Protein AF-A0AAD7XG75-F1 (afdb_monomer)

Structure (mmCIF, N/CA/C/O backbone):
data_AF-A0AAD7XG75-F1
#
_entry.id   AF-A0AAD7XG75-F1
#
loop_
_atom_site.group_PDB
_atom_site.id
_atom_site.type_symbol
_atom_site.label_atom_id
_atom_site.label_alt_id
_atom_site.label_comp_id
_atom_site.label_asym_id
_atom_site.label_entity_id
_atom_site.label_seq_id
_atom_site.pdbx_PDB_ins_code
_atom_site.Cartn_x
_atom_site.Cartn_y
_atom_site.Cartn_z
_atom_site.occupancy
_atom_site.B_iso_or_equiv
_atom_site.auth_seq_id
_atom_site.auth_comp_id
_atom_site.auth_asym_id
_atom_site.auth_atom_id
_atom_site.pdbx_PDB_model_num
ATOM 1 N N . MET A 1 1 ? -6.218 -15.656 15.284 1.00 29.58 1 MET A N 1
ATOM 2 C CA . MET A 1 1 ? -5.996 -15.964 13.854 1.00 29.58 1 MET A CA 1
ATOM 3 C C . MET A 1 1 ? -7.212 -15.465 13.084 1.00 29.58 1 MET A C 1
ATOM 5 O O . MET A 1 1 ? -8.197 -16.186 13.005 1.00 29.58 1 MET A O 1
ATOM 9 N N . ALA A 1 2 ? -7.214 -14.207 12.639 1.00 41.16 2 ALA A N 1
ATOM 10 C CA . ALA A 1 2 ? -8.345 -13.655 11.898 1.00 41.16 2 ALA A CA 1
ATOM 11 C C . ALA A 1 2 ? -8.318 -14.177 10.454 1.00 41.16 2 ALA A C 1
ATOM 13 O O . ALA A 1 2 ? -7.295 -14.104 9.776 1.00 41.16 2 ALA A O 1
ATOM 14 N N . SER A 1 3 ? -9.439 -14.738 10.004 1.00 52.91 3 SER A N 1
ATOM 15 C CA . SER A 1 3 ? -9.698 -14.997 8.588 1.00 52.91 3 SER A CA 1
ATOM 16 C C . SER A 1 3 ? -9.568 -13.678 7.832 1.00 52.91 3 SER A C 1
ATOM 18 O O . SER A 1 3 ? -10.288 -12.736 8.158 1.00 52.91 3 SER A O 1
ATOM 20 N N . ALA A 1 4 ? -8.697 -13.605 6.825 1.00 67.62 4 ALA A N 1
ATOM 21 C CA . ALA A 1 4 ? -8.694 -12.478 5.898 1.00 67.62 4 ALA A CA 1
ATOM 22 C C . ALA A 1 4 ? -10.114 -12.279 5.342 1.00 67.62 4 ALA A C 1
ATOM 24 O O . ALA A 1 4 ? -10.808 -13.261 5.048 1.00 67.62 4 ALA A O 1
ATOM 25 N N . ALA A 1 5 ? -10.565 -11.025 5.258 1.00 72.44 5 ALA A N 1
ATOM 26 C CA . ALA A 1 5 ? -11.873 -10.724 4.692 1.00 72.44 5 ALA A CA 1
ATOM 27 C C . ALA A 1 5 ? -11.923 -11.247 3.240 1.00 72.44 5 ALA A C 1
ATOM 29 O O . ALA A 1 5 ? -10.964 -11.026 2.491 1.00 72.44 5 ALA A O 1
ATOM 30 N N . PRO A 1 6 ? -12.999 -11.943 2.832 1.00 79.56 6 PRO A N 1
ATOM 31 C CA . PRO A 1 6 ? -13.180 -12.379 1.450 1.00 79.56 6 PRO A CA 1
ATOM 32 C C . PRO A 1 6 ? -13.064 -11.217 0.456 1.00 79.56 6 PRO A C 1
ATOM 34 O O . PRO A 1 6 ? -13.309 -10.058 0.800 1.00 79.56 6 PRO A O 1
ATOM 37 N N . SER A 1 7 ? -12.717 -11.520 -0.797 1.00 78.38 7 SER A N 1
ATOM 38 C CA . SER A 1 7 ? -12.520 -10.524 -1.861 1.00 78.38 7 SER A CA 1
ATOM 39 C C . SER A 1 7 ? -13.727 -9.610 -2.089 1.00 78.38 7 SER A C 1
ATOM 41 O O . SER A 1 7 ? -13.558 -8.464 -2.501 1.00 78.38 7 SER A O 1
ATOM 43 N N . GLU A 1 8 ? -14.925 -10.107 -1.800 1.00 79.31 8 GLU A N 1
ATOM 44 C CA . GLU A 1 8 ? -16.213 -9.423 -1.908 1.00 79.31 8 GLU A CA 1
ATOM 45 C C . GLU A 1 8 ? -16.397 -8.361 -0.814 1.00 79.31 8 GLU A C 1
ATOM 47 O O . GLU A 1 8 ? -17.145 -7.406 -0.988 1.00 79.31 8 GLU A O 1
ATOM 52 N N . LEU A 1 9 ? -15.684 -8.491 0.309 1.00 82.44 9 LEU A N 1
ATOM 53 C CA . LEU A 1 9 ? -15.774 -7.600 1.465 1.00 82.44 9 LEU A CA 1
ATOM 54 C C . LEU A 1 9 ? -14.562 -6.667 1.591 1.00 82.44 9 LEU A C 1
ATOM 56 O O . LEU A 1 9 ? -14.298 -6.137 2.666 1.00 82.44 9 LEU A O 1
ATOM 60 N N . LYS A 1 10 ? -13.834 -6.391 0.500 1.00 83.25 10 LYS A N 1
ATOM 61 C CA . LYS A 1 10 ? -12.676 -5.470 0.518 1.00 83.25 10 LYS A CA 1
ATOM 62 C C . LYS A 1 10 ? -12.982 -4.108 1.161 1.00 83.2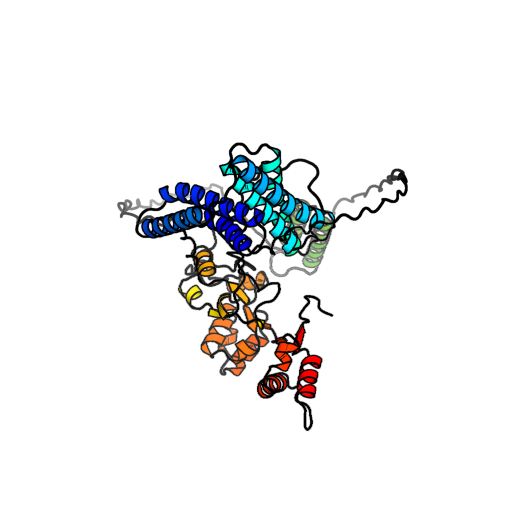5 10 LYS A C 1
ATOM 64 O O . LYS A 1 10 ? -12.108 -3.534 1.805 1.00 83.25 10 LYS A O 1
ATOM 69 N N . ALA A 1 11 ? -14.212 -3.610 1.022 1.00 84.44 11 ALA A N 1
ATOM 70 C CA . ALA A 1 11 ? -14.643 -2.338 1.600 1.00 84.44 11 ALA A CA 1
ATOM 71 C C . ALA A 1 11 ? -14.739 -2.346 3.140 1.00 84.44 11 ALA A C 1
ATOM 73 O O . ALA A 1 11 ? -14.667 -1.281 3.748 1.00 84.44 11 ALA A O 1
ATOM 74 N N . VAL A 1 12 ? -14.870 -3.515 3.785 1.00 88.50 12 VAL A N 1
ATOM 75 C CA . VAL A 1 12 ? -14.953 -3.616 5.256 1.00 88.50 12 VAL A CA 1
ATOM 76 C C . VAL A 1 12 ? -13.576 -3.748 5.915 1.00 88.50 12 VAL A C 1
ATOM 78 O O . VAL A 1 12 ? -13.411 -3.390 7.082 1.00 88.50 12 VAL A O 1
ATOM 81 N N . THR A 1 13 ? -12.573 -4.217 5.162 1.00 87.38 13 THR A N 1
ATOM 82 C CA . THR A 1 13 ? -11.181 -4.401 5.609 1.00 87.38 13 THR A CA 1
ATOM 83 C C . THR A 1 13 ? -10.600 -3.175 6.322 1.00 87.38 13 THR A C 1
ATOM 85 O O . THR A 1 13 ? -9.998 -3.356 7.384 1.00 87.38 13 THR A O 1
ATOM 88 N N . PRO A 1 14 ? -10.809 -1.937 5.825 1.00 88.06 14 PRO A N 1
ATOM 89 C CA . PRO A 1 14 ? -10.468 -0.717 6.538 1.00 88.06 14 PRO A CA 1
ATOM 90 C C . PRO A 1 14 ? -10.806 -0.700 8.033 1.00 88.06 14 PRO A C 1
ATOM 92 O O . PRO A 1 14 ? -9.955 -0.495 8.904 1.00 88.06 14 PRO A O 1
ATOM 95 N N . TYR A 1 15 ? -12.070 -0.941 8.339 1.00 93.25 15 TYR A N 1
ATOM 96 C CA . TYR A 1 15 ? -12.618 -0.800 9.679 1.00 93.25 15 TYR A CA 1
ATOM 97 C C . TYR A 1 15 ? -12.134 -1.923 10.596 1.00 93.25 15 TYR A C 1
ATOM 99 O O . TYR A 1 15 ? -11.764 -1.673 11.741 1.00 93.25 15 TYR A O 1
ATOM 107 N N . LEU A 1 16 ? -12.045 -3.147 10.067 1.00 91.56 16 LEU A N 1
ATOM 108 C CA . LEU A 1 16 ? -11.546 -4.300 10.816 1.00 91.56 16 LEU A CA 1
ATOM 109 C C . LEU A 1 16 ? -10.088 -4.132 11.234 1.00 91.56 16 LEU A C 1
ATOM 111 O O . LEU A 1 16 ? -9.759 -4.400 12.384 1.00 91.56 16 LEU A O 1
ATOM 115 N N . LYS A 1 17 ? -9.241 -3.611 10.342 1.00 87.88 17 LYS A N 1
ATOM 116 C CA . LYS A 1 17 ? -7.842 -3.328 10.674 1.00 87.88 17 LYS A CA 1
ATOM 117 C C . LYS A 1 17 ? -7.706 -2.292 11.791 1.00 87.88 17 LYS A C 1
ATOM 119 O O . LYS A 1 17 ? -6.893 -2.483 12.685 1.00 87.88 17 LYS A O 1
ATOM 124 N N . ARG A 1 18 ? -8.522 -1.223 11.798 1.00 90.50 18 ARG A N 1
ATOM 125 C CA . ARG A 1 18 ? -8.515 -0.261 12.926 1.00 90.50 18 ARG A CA 1
ATOM 126 C C . ARG A 1 18 ? -8.913 -0.934 14.229 1.00 90.50 18 ARG A C 1
ATOM 128 O O . ARG A 1 18 ? -8.306 -0.668 15.255 1.00 90.50 18 ARG A O 1
ATOM 135 N N . ALA A 1 19 ? -9.932 -1.788 14.184 1.00 91.88 19 ALA A N 1
ATOM 136 C CA . ALA A 1 19 ? -10.390 -2.492 15.369 1.00 91.88 19 ALA A CA 1
ATOM 137 C C . ALA A 1 19 ? -9.302 -3.418 15.935 1.00 91.88 19 ALA A C 1
ATOM 139 O O . ALA A 1 19 ? -9.086 -3.435 17.138 1.00 91.88 19 ALA A O 1
ATOM 140 N N . GLU A 1 20 ? -8.589 -4.145 15.073 1.00 89.69 20 GLU A N 1
ATOM 141 C CA . GLU A 1 20 ? -7.485 -5.029 15.473 1.00 89.69 20 GLU A CA 1
ATOM 142 C C . GLU A 1 20 ? -6.282 -4.261 16.034 1.00 89.69 20 GLU A C 1
ATOM 144 O O . GLU A 1 20 ? -5.658 -4.711 16.992 1.00 89.69 20 GLU A O 1
ATOM 149 N N . GLU A 1 21 ? -5.968 -3.082 15.493 1.00 86.75 21 GLU A N 1
ATOM 150 C CA . GLU A 1 21 ? -4.943 -2.218 16.087 1.00 86.75 21 GLU A CA 1
ATOM 151 C C . GLU A 1 21 ? -5.329 -1.747 17.492 1.00 86.75 21 GLU A C 1
ATOM 153 O O . GLU A 1 21 ? -4.485 -1.716 18.388 1.00 86.75 21 GLU A O 1
ATOM 158 N N . LEU A 1 22 ? -6.604 -1.404 17.689 1.00 89.44 22 LEU A N 1
ATOM 159 C CA . LEU A 1 22 ? -7.127 -0.924 18.965 1.00 89.44 22 LEU A CA 1
ATOM 160 C C . LEU A 1 22 ? -7.326 -2.037 20.000 1.00 89.44 22 LEU A C 1
ATOM 162 O O . LEU A 1 22 ? -7.313 -1.738 21.189 1.00 89.44 22 LEU A O 1
ATOM 166 N N . ASP A 1 23 ? -7.434 -3.307 19.595 1.00 85.38 23 ASP A N 1
ATOM 167 C CA . ASP A 1 23 ? -7.469 -4.436 20.541 1.00 85.38 23 ASP A CA 1
ATOM 168 C C . ASP A 1 23 ? -6.191 -4.536 21.380 1.00 85.38 23 ASP A C 1
ATOM 170 O O . ASP A 1 23 ? -6.222 -5.035 22.503 1.00 85.38 23 ASP A O 1
ATOM 174 N N . ASN A 1 24 ? -5.062 -4.076 20.833 1.00 78.75 24 ASN A N 1
ATOM 175 C CA . ASN A 1 24 ? -3.780 -4.078 21.535 1.00 78.75 24 ASN A CA 1
ATOM 176 C C . ASN A 1 24 ? -3.617 -2.868 22.469 1.00 78.75 24 ASN A C 1
ATOM 178 O O . ASN A 1 24 ? -2.620 -2.788 23.187 1.00 78.75 24 ASN A O 1
ATOM 182 N N . ALA A 1 25 ? -4.548 -1.910 22.448 1.00 79.50 25 ALA A N 1
ATOM 183 C CA . ALA A 1 25 ? -4.504 -0.745 23.317 1.00 79.50 25 ALA A CA 1
ATOM 184 C C . ALA A 1 25 ? -5.090 -1.073 24.700 1.00 79.50 25 ALA A C 1
ATOM 186 O O . ALA A 1 25 ? -6.151 -1.681 24.826 1.00 79.50 25 ALA A O 1
ATOM 187 N N . GLU A 1 26 ? -4.417 -0.616 25.757 1.00 75.69 26 GLU A N 1
ATOM 188 C CA . GLU A 1 26 ? -4.863 -0.830 27.141 1.00 75.69 26 GLU A CA 1
ATOM 189 C C . GLU A 1 26 ? -6.027 0.094 27.553 1.00 75.69 26 GLU A C 1
ATOM 191 O O . GLU A 1 26 ? -6.596 -0.083 28.630 1.00 75.69 26 GLU A O 1
ATOM 196 N N . SER A 1 27 ? -6.401 1.085 26.729 1.00 86.19 27 SER A N 1
ATOM 197 C CA . SER A 1 27 ? -7.424 2.065 27.102 1.00 86.19 27 SER A CA 1
ATOM 198 C C . SER A 1 27 ? -8.857 1.540 26.894 1.00 86.19 27 SER A C 1
ATOM 200 O O . SER A 1 27 ? -9.186 1.048 25.808 1.00 86.19 27 SER A O 1
ATOM 202 N N . PRO A 1 28 ? -9.755 1.689 27.890 1.00 87.31 28 PRO A N 1
ATOM 203 C CA . PRO A 1 28 ? -11.163 1.307 27.756 1.00 87.31 28 PRO A CA 1
ATOM 204 C C . PRO A 1 28 ? -11.863 2.002 26.581 1.00 87.31 28 PRO A C 1
ATOM 206 O O . PRO A 1 28 ? -12.674 1.395 25.886 1.00 87.31 28 PRO A O 1
ATOM 209 N N . GLU A 1 29 ? -11.517 3.262 26.306 1.00 90.31 29 GLU A N 1
ATOM 210 C CA . GLU A 1 29 ? -12.074 4.023 25.188 1.00 90.31 29 GLU A CA 1
ATOM 211 C C . GLU A 1 29 ? -11.684 3.411 23.838 1.00 90.31 29 GLU A C 1
ATOM 213 O O . GLU A 1 29 ? -12.514 3.350 22.933 1.00 90.31 29 GLU A O 1
ATOM 218 N N . ALA A 1 30 ? -10.452 2.904 23.697 1.00 90.69 30 ALA A N 1
ATOM 219 C CA . ALA A 1 30 ? -10.015 2.248 22.465 1.00 90.69 30 ALA A CA 1
ATOM 220 C C . ALA A 1 30 ? -10.786 0.950 22.213 1.00 90.69 30 ALA A C 1
ATOM 222 O O . ALA A 1 30 ? -11.144 0.677 21.070 1.00 90.69 30 ALA A O 1
ATOM 223 N N . GLN A 1 31 ? -11.114 0.191 23.262 1.00 91.50 31 GLN A N 1
ATOM 224 C CA . GLN A 1 31 ? -11.925 -1.025 23.143 1.00 91.50 31 GLN A CA 1
ATOM 225 C C . GLN A 1 31 ? -13.358 -0.713 22.685 1.00 91.50 31 GLN A C 1
ATOM 227 O O . GLN A 1 31 ? -13.900 -1.410 21.824 1.00 91.50 31 GLN A O 1
ATOM 232 N N . VAL A 1 32 ? -13.951 0.378 23.187 1.00 94.19 32 VAL A N 1
ATOM 233 C CA . VAL A 1 32 ? -15.258 0.875 22.719 1.00 94.19 32 VAL A CA 1
ATOM 234 C C . VAL A 1 32 ? -15.191 1.270 21.240 1.00 94.19 32 VAL A C 1
ATOM 236 O O . VAL A 1 32 ? -16.050 0.873 20.451 1.00 94.19 32 VAL A O 1
ATOM 239 N N . VAL A 1 33 ? -14.152 2.004 20.830 1.00 95.12 33 VAL A N 1
ATOM 240 C CA . VAL A 1 33 ? -13.954 2.387 19.421 1.00 95.12 33 VAL A CA 1
ATOM 241 C C . VAL A 1 33 ? -13.731 1.154 18.539 1.00 95.12 33 VAL A C 1
ATOM 243 O O . VAL A 1 33 ? -14.324 1.062 17.466 1.00 95.12 33 VAL A O 1
ATOM 246 N N . ALA A 1 34 ? -12.954 0.168 18.996 1.00 94.38 34 ALA A N 1
ATOM 247 C CA . ALA A 1 34 ? -12.719 -1.087 18.284 1.00 94.38 34 ALA A CA 1
ATOM 248 C C . ALA A 1 34 ? -14.024 -1.856 18.035 1.00 94.38 34 ALA A C 1
ATOM 250 O O . ALA A 1 34 ? -14.270 -2.329 16.920 1.00 94.38 34 ALA A O 1
ATOM 251 N N . PHE A 1 35 ? -14.890 -1.935 19.050 1.00 95.38 35 PHE A N 1
ATOM 252 C CA . PHE A 1 35 ? -16.227 -2.507 18.916 1.00 95.38 35 PHE A CA 1
ATOM 253 C C . PHE A 1 35 ? -17.039 -1.783 17.835 1.00 95.38 35 PHE A C 1
ATOM 255 O O . PHE A 1 35 ? -17.553 -2.430 16.922 1.00 95.38 35 PHE A O 1
ATOM 262 N N . TYR A 1 36 ? -17.098 -0.450 17.869 1.00 95.81 36 TYR A N 1
ATOM 263 C CA . TYR A 1 36 ? -17.866 0.315 16.886 1.00 95.81 36 TYR A CA 1
ATOM 264 C C . TYR A 1 36 ? -17.275 0.265 15.470 1.00 95.81 36 TYR A C 1
ATOM 266 O O . TYR A 1 36 ? -18.032 0.261 14.502 1.00 95.81 36 TYR A O 1
ATOM 274 N N . CYS A 1 37 ? -15.955 0.123 15.317 1.00 95.00 37 CYS A N 1
ATOM 275 C CA . CYS A 1 37 ? -15.339 -0.177 14.024 1.00 95.00 37 CYS A CA 1
ATOM 276 C C . CYS A 1 37 ? -15.796 -1.539 13.475 1.00 95.00 37 CYS A C 1
ATOM 278 O O . CYS A 1 37 ? -16.119 -1.649 12.290 1.00 95.00 37 CYS A O 1
ATOM 280 N N . ARG A 1 38 ? -15.860 -2.580 14.317 1.00 95.00 38 ARG A N 1
ATOM 281 C CA . ARG A 1 38 ? -16.381 -3.901 13.917 1.00 95.00 38 ARG A CA 1
ATOM 282 C C . ARG A 1 38 ? -17.867 -3.861 13.600 1.00 95.00 38 ARG A C 1
ATOM 284 O O . ARG A 1 38 ? -18.288 -4.527 12.658 1.00 95.00 38 ARG A O 1
ATOM 291 N N . GLN A 1 39 ? -18.642 -3.091 14.359 1.00 95.06 39 GLN A N 1
ATOM 292 C CA . GLN A 1 39 ? -20.077 -2.955 14.144 1.00 95.06 39 GLN A CA 1
ATOM 293 C C . GLN A 1 39 ? -20.339 -2.324 12.776 1.00 95.06 39 GLN A C 1
ATOM 295 O O . GLN A 1 39 ? -21.062 -2.904 11.969 1.00 95.06 39 GLN A O 1
ATOM 300 N N . TYR A 1 40 ? -19.652 -1.224 12.465 1.00 95.00 40 TYR A N 1
ATOM 301 C CA . TYR A 1 40 ? -19.747 -0.584 11.158 1.00 95.00 40 TYR A CA 1
ATOM 302 C C . TYR A 1 40 ? -19.314 -1.522 10.020 1.00 95.00 40 TYR A C 1
ATOM 304 O O . TYR A 1 40 ? -19.968 -1.606 8.981 1.00 95.00 40 TYR A O 1
ATOM 312 N N . ALA A 1 41 ? -18.230 -2.284 10.223 1.00 93.31 41 ALA A N 1
ATOM 313 C CA . ALA A 1 41 ? -17.775 -3.293 9.266 1.00 93.31 41 ALA A CA 1
ATOM 314 C C . ALA A 1 41 ? -18.833 -4.381 9.015 1.00 93.31 41 ALA A C 1
ATOM 316 O O . ALA A 1 41 ? -19.001 -4.826 7.880 1.00 93.31 41 ALA A O 1
ATOM 317 N N . MET A 1 42 ? -19.544 -4.807 10.063 1.00 93.25 42 MET A N 1
ATOM 318 C CA . MET A 1 42 ? -20.624 -5.788 9.977 1.00 93.25 42 MET A CA 1
ATOM 319 C C . MET A 1 42 ? -21.834 -5.223 9.229 1.00 93.25 42 MET A C 1
ATOM 321 O O . MET A 1 42 ? -22.335 -5.882 8.321 1.00 93.25 42 MET A O 1
ATOM 325 N N . GLU A 1 43 ? -22.274 -4.004 9.552 1.00 91.88 43 GLU A N 1
ATOM 326 C CA . GLU A 1 43 ? -23.381 -3.324 8.863 1.00 91.88 43 GLU A CA 1
ATOM 327 C C . GLU A 1 43 ? -23.092 -3.172 7.361 1.00 91.88 43 GLU A C 1
ATOM 329 O O . GLU A 1 43 ? -23.908 -3.564 6.520 1.00 91.88 43 GLU A O 1
ATOM 334 N N . LEU A 1 44 ? -21.887 -2.705 7.013 1.00 90.75 44 LEU A N 1
ATOM 335 C CA . LEU A 1 44 ? -21.435 -2.597 5.627 1.00 90.75 44 LEU A CA 1
ATOM 336 C C . LEU A 1 44 ? -21.334 -3.974 4.952 1.00 90.75 44 LEU A C 1
ATOM 338 O O . LEU A 1 44 ? -21.740 -4.142 3.804 1.00 90.75 44 LEU A O 1
ATOM 342 N N . GLY A 1 45 ? -20.829 -4.980 5.665 1.00 89.19 45 GLY A N 1
ATOM 343 C CA . GLY A 1 45 ? -20.708 -6.341 5.153 1.00 89.19 45 GLY A CA 1
ATOM 344 C C . GLY A 1 45 ? -22.055 -7.015 4.880 1.00 89.19 45 GLY A C 1
ATOM 345 O O . GLY A 1 45 ? -22.192 -7.726 3.886 1.00 89.19 45 GLY A O 1
ATOM 346 N N . ILE A 1 46 ? -23.072 -6.763 5.711 1.00 89.44 46 ILE A N 1
ATOM 347 C CA . ILE A 1 46 ? -24.450 -7.215 5.470 1.00 89.44 46 ILE A CA 1
ATOM 348 C C . ILE A 1 46 ? -25.025 -6.532 4.226 1.00 89.44 46 ILE A C 1
ATOM 350 O O . ILE A 1 46 ? -25.651 -7.208 3.412 1.00 89.44 46 ILE A O 1
ATOM 354 N N . ALA A 1 47 ? -24.788 -5.228 4.050 1.00 87.38 47 ALA A N 1
ATOM 355 C CA . ALA A 1 47 ? -25.247 -4.499 2.869 1.00 87.38 47 ALA A CA 1
ATOM 356 C C . ALA A 1 47 ? -24.627 -5.051 1.570 1.00 87.38 47 ALA A C 1
ATOM 358 O O . ALA A 1 47 ? -25.328 -5.223 0.576 1.00 87.38 47 ALA A O 1
ATOM 359 N N . LEU A 1 48 ? -23.337 -5.405 1.599 1.00 83.69 48 LEU A N 1
ATOM 360 C CA . LEU A 1 48 ? -22.602 -5.951 0.448 1.00 83.69 48 LEU A CA 1
ATOM 361 C C . LEU A 1 48 ? -22.888 -7.438 0.175 1.00 83.69 48 LEU A C 1
ATOM 363 O O . LEU A 1 48 ? -22.689 -7.916 -0.941 1.00 83.69 48 LEU A O 1
ATOM 367 N N . ARG A 1 49 ? -23.393 -8.190 1.165 1.00 77.00 49 ARG A N 1
ATOM 368 C CA . ARG A 1 49 ? -23.736 -9.619 1.023 1.00 77.00 49 ARG A CA 1
ATOM 369 C C . ARG A 1 49 ? -24.724 -9.877 -0.121 1.00 77.00 49 ARG A C 1
ATOM 371 O O . ARG A 1 49 ? -24.649 -10.932 -0.743 1.00 77.00 49 ARG A O 1
ATOM 378 N N . GLY A 1 50 ? -25.638 -8.940 -0.391 1.00 64.25 50 GLY A N 1
ATOM 379 C CA . GLY A 1 50 ? -26.667 -9.078 -1.429 1.00 64.25 50 GLY A CA 1
ATOM 380 C C . GLY A 1 50 ? -26.123 -9.215 -2.856 1.00 64.25 50 GLY A C 1
ATOM 381 O O . 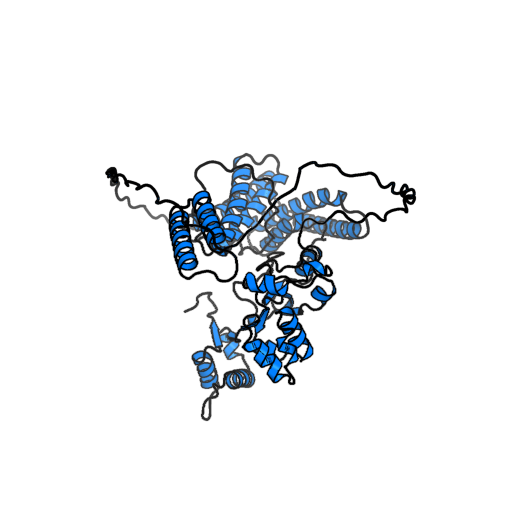GLY A 1 50 ? -26.853 -9.661 -3.737 1.00 64.25 50 GLY A O 1
ATOM 382 N N . GLU A 1 51 ? -24.851 -8.880 -3.081 1.00 61.34 51 GLU A N 1
ATOM 383 C CA . GLU A 1 51 ? -24.209 -8.895 -4.401 1.00 61.34 51 GLU A CA 1
ATOM 384 C C . GLU A 1 51 ? -23.376 -10.167 -4.665 1.00 61.34 51 GLU A C 1
ATOM 386 O O . GLU A 1 51 ? -22.943 -10.403 -5.794 1.00 61.34 51 GLU A O 1
ATOM 391 N N . ALA A 1 52 ? -23.166 -11.019 -3.654 1.00 57.88 52 ALA A N 1
ATOM 392 C CA . ALA A 1 52 ? -22.320 -12.210 -3.748 1.00 57.88 52 ALA A CA 1
ATOM 393 C C . ALA A 1 52 ? -23.147 -13.487 -4.0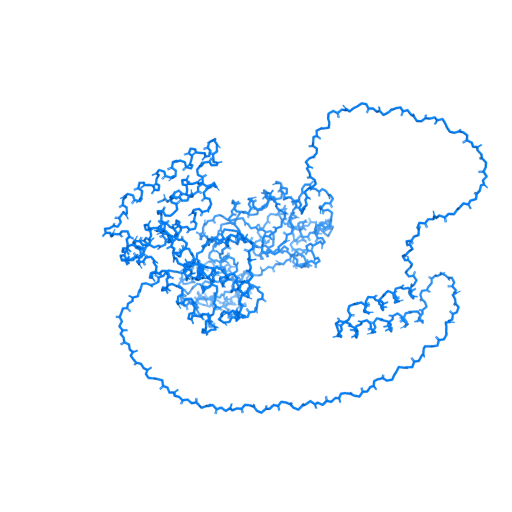07 1.00 57.88 52 ALA A C 1
ATOM 395 O O . ALA A 1 52 ? -23.778 -14.029 -3.101 1.00 57.88 52 ALA A O 1
ATOM 396 N N . GLY A 1 53 ? -23.125 -14.001 -5.241 1.00 58.84 53 GLY A N 1
ATOM 397 C CA . GLY A 1 53 ? -23.703 -15.304 -5.600 1.00 58.84 53 GLY A CA 1
ATOM 398 C C . GLY A 1 53 ? -22.654 -16.422 -5.716 1.00 58.84 53 GLY A C 1
ATOM 399 O O . GLY A 1 53 ? -21.544 -16.183 -6.187 1.00 58.84 53 GLY A O 1
ATOM 400 N N . GLY A 1 54 ? -23.011 -17.659 -5.341 1.00 68.75 54 GLY A N 1
ATOM 401 C CA . GLY A 1 54 ? -22.194 -18.873 -5.549 1.00 68.75 54 GLY A CA 1
ATOM 402 C C . GLY A 1 54 ? -21.311 -19.290 -4.358 1.00 68.75 54 GLY A C 1
ATOM 403 O O . GLY A 1 54 ? -21.566 -18.885 -3.230 1.00 68.75 54 GLY A O 1
ATOM 404 N N . GLU A 1 55 ? -20.259 -20.089 -4.606 1.00 60.59 55 GLU A N 1
ATOM 405 C CA . GLU A 1 55 ? -19.329 -20.631 -3.582 1.00 60.59 55 GLU A CA 1
ATOM 406 C C . GLU A 1 55 ? -18.624 -19.551 -2.734 1.00 60.59 55 GLU A C 1
ATOM 408 O O . GLU A 1 55 ? -18.226 -19.799 -1.593 1.00 60.59 55 GLU A O 1
ATOM 413 N N . ASN A 1 56 ? -18.475 -18.334 -3.266 1.00 68.06 56 ASN A N 1
ATOM 414 C CA . ASN A 1 56 ? -17.932 -17.203 -2.510 1.00 68.06 56 ASN A CA 1
ATOM 415 C C . ASN A 1 56 ? -18.950 -16.621 -1.513 1.00 68.06 56 ASN A C 1
ATOM 417 O O . ASN A 1 56 ? -18.550 -16.088 -0.478 1.00 68.06 56 ASN A O 1
ATOM 421 N N . GLY A 1 57 ? -20.253 -16.787 -1.764 1.00 77.00 57 GLY A N 1
ATOM 422 C CA . GLY A 1 57 ? -21.319 -16.387 -0.843 1.00 77.00 57 GLY A CA 1
ATOM 423 C C . GLY A 1 57 ? -21.258 -17.143 0.486 1.00 77.00 57 GLY A C 1
ATOM 424 O O . GLY A 1 57 ? -21.411 -16.528 1.540 1.00 77.00 57 GLY A O 1
ATOM 425 N N . ASP A 1 58 ? -20.919 -18.435 0.458 1.00 80.69 58 ASP A N 1
ATOM 426 C CA . ASP A 1 58 ? -20.776 -19.255 1.669 1.00 80.69 58 ASP A CA 1
ATOM 427 C C . ASP A 1 58 ? -19.599 -18.790 2.541 1.00 80.69 58 ASP A C 1
ATOM 429 O O . ASP A 1 58 ? -19.717 -18.709 3.766 1.00 80.69 58 ASP A O 1
ATOM 433 N N . LYS A 1 59 ? -18.475 -18.405 1.921 1.00 83.75 59 LYS A N 1
ATOM 434 C CA . LYS A 1 59 ? -17.308 -17.850 2.631 1.00 83.75 59 LYS A CA 1
ATOM 435 C C . LYS A 1 59 ? -17.618 -16.485 3.240 1.00 83.75 59 LYS A C 1
ATOM 437 O O . LYS A 1 59 ? -17.305 -16.254 4.406 1.00 83.75 59 LYS A O 1
ATOM 442 N N . THR A 1 60 ? -18.272 -15.604 2.482 1.00 85.00 60 THR A N 1
ATOM 443 C CA . THR A 1 60 ? -18.753 -14.303 2.971 1.00 85.00 60 THR A CA 1
ATOM 444 C C . THR A 1 60 ? -19.745 -14.483 4.120 1.00 85.00 60 THR A C 1
ATOM 446 O O . THR A 1 60 ? -19.659 -13.787 5.132 1.00 85.00 60 THR A O 1
ATOM 449 N N . GLN A 1 61 ? -20.641 -15.467 4.029 1.00 86.44 61 GLN A N 1
ATOM 450 C CA . GLN A 1 61 ? -21.584 -15.789 5.092 1.00 86.44 61 GLN A CA 1
ATOM 451 C C . GLN A 1 61 ? -20.892 -16.288 6.360 1.00 86.44 61 GLN A C 1
ATOM 453 O O . GLN A 1 61 ? -21.193 -15.774 7.438 1.00 86.44 61 GLN A O 1
ATOM 458 N N . ALA A 1 62 ? -19.975 -17.248 6.237 1.00 89.00 62 ALA A N 1
ATOM 459 C CA . ALA A 1 62 ? -19.204 -17.773 7.361 1.00 89.00 62 ALA A CA 1
ATOM 460 C C . ALA A 1 62 ? -18.378 -16.671 8.040 1.00 89.00 62 ALA A C 1
ATOM 462 O O . ALA A 1 62 ? -18.353 -16.574 9.267 1.00 89.00 62 ALA A O 1
ATOM 463 N N . PHE A 1 63 ? -17.767 -15.790 7.245 1.00 91.00 63 PHE A N 1
ATOM 464 C CA . PHE A 1 63 ? -17.016 -14.651 7.755 1.00 91.00 63 PHE A CA 1
ATOM 465 C C . PHE A 1 63 ? -17.897 -13.699 8.574 1.00 91.00 63 PHE A C 1
ATOM 467 O O . PHE A 1 63 ? -17.554 -13.375 9.711 1.00 91.00 63 PHE A O 1
ATOM 474 N N . LEU A 1 64 ? -19.052 -13.291 8.041 1.00 91.00 64 LEU A N 1
ATOM 475 C CA . LEU A 1 64 ? -19.972 -12.382 8.735 1.00 91.00 64 LEU A CA 1
ATOM 476 C C . LEU A 1 64 ? -20.542 -13.004 10.018 1.00 91.00 64 LEU A C 1
ATOM 478 O O . LEU A 1 64 ? -20.660 -12.309 11.021 1.00 91.00 64 LEU A O 1
ATOM 482 N N . LEU A 1 65 ? -20.832 -14.310 10.021 1.00 91.06 65 LEU A N 1
ATOM 483 C CA . LEU A 1 65 ? -21.231 -15.020 11.243 1.00 91.06 65 LEU A CA 1
ATOM 484 C C . LEU A 1 65 ? -20.122 -14.976 12.305 1.00 91.06 65 LEU A C 1
ATOM 486 O O . LEU A 1 65 ? -20.397 -14.645 13.454 1.00 91.06 65 LEU A O 1
ATOM 490 N N . SER A 1 66 ? -18.862 -15.203 11.914 1.00 91.69 66 SER A N 1
ATOM 491 C CA . SER A 1 66 ? -17.724 -15.100 12.842 1.00 91.69 66 SER A CA 1
ATOM 492 C C . SER A 1 66 ? -17.495 -13.673 13.364 1.00 91.69 66 SER A C 1
ATOM 494 O O . SER A 1 66 ? -17.038 -13.472 14.488 1.00 91.69 66 SER A O 1
ATOM 496 N N . LEU A 1 67 ? -17.795 -12.651 12.555 1.00 91.69 67 LEU A N 1
ATOM 497 C CA . LEU A 1 67 ? -17.696 -11.250 12.965 1.00 91.69 67 LEU A CA 1
ATOM 498 C C . LEU A 1 67 ? -18.800 -10.880 13.965 1.00 91.69 67 LEU A C 1
ATOM 500 O O . LEU A 1 67 ? -18.522 -10.165 14.924 1.00 91.69 67 LEU A O 1
ATOM 504 N N . MET A 1 68 ? -20.011 -11.404 13.773 1.00 90.88 68 MET A N 1
ATOM 505 C CA . MET A 1 68 ? -21.134 -11.227 14.695 1.00 90.88 68 MET A CA 1
ATOM 506 C C . MET A 1 68 ? -20.851 -11.851 16.067 1.00 90.88 68 MET A C 1
ATOM 508 O O . MET A 1 68 ? -21.024 -11.183 17.079 1.00 90.88 68 MET A O 1
ATOM 512 N N . GLU A 1 69 ? -20.322 -13.077 16.105 1.00 92.25 69 GLU A N 1
ATOM 513 C CA . GLU A 1 69 ? -19.927 -13.743 17.357 1.00 92.25 69 GLU A CA 1
ATOM 514 C C . GLU A 1 69 ? -18.858 -12.936 18.118 1.00 92.25 69 GLU A C 1
ATOM 516 O O . GLU A 1 69 ? -18.946 -12.751 19.332 1.00 92.25 69 GLU A O 1
ATOM 521 N N . ARG A 1 70 ? -17.876 -12.366 17.401 1.00 89.12 70 ARG A N 1
ATOM 522 C CA . ARG A 1 70 ? -16.877 -11.467 18.006 1.00 89.12 70 ARG A CA 1
ATOM 523 C C . ARG A 1 70 ? -17.493 -10.189 18.572 1.00 89.12 70 ARG A C 1
ATOM 525 O O . ARG A 1 70 ? -17.077 -9.755 19.641 1.00 89.12 70 ARG A O 1
ATOM 532 N N . LEU A 1 71 ? -18.457 -9.591 17.873 1.00 91.38 71 LEU A N 1
ATOM 533 C CA . LEU A 1 71 ? -19.168 -8.400 18.347 1.00 91.38 71 LEU A CA 1
ATOM 534 C C . LEU A 1 71 ? -19.967 -8.681 19.619 1.00 91.38 71 LEU A C 1
ATOM 536 O O . LEU A 1 71 ? -19.949 -7.871 20.541 1.00 91.38 71 LEU A O 1
ATOM 540 N N . GLU A 1 72 ? -20.637 -9.828 19.685 1.00 91.31 72 GLU A N 1
ATOM 541 C CA . GLU A 1 72 ? -21.360 -10.251 20.884 1.00 91.31 72 GLU A CA 1
ATOM 542 C C . GLU A 1 72 ? -20.409 -10.451 22.072 1.00 91.31 72 GLU A C 1
ATOM 544 O O . GLU A 1 72 ? -20.718 -10.012 23.179 1.00 91.31 72 GLU A O 1
ATOM 549 N N . ALA A 1 73 ? -19.230 -11.035 21.836 1.00 88.12 73 ALA A N 1
ATOM 550 C CA . ALA A 1 73 ? -18.222 -11.267 22.870 1.00 88.12 73 ALA A CA 1
ATOM 551 C C . ALA A 1 73 ? -17.533 -9.985 23.376 1.00 88.12 73 ALA A C 1
ATOM 553 O O . ALA A 1 73 ? -17.107 -9.942 24.527 1.00 88.12 73 ALA A O 1
ATOM 554 N N . SER A 1 74 ? -17.404 -8.951 22.536 1.00 86.12 74 SER A N 1
ATOM 555 C CA . SER A 1 74 ? -16.688 -7.707 22.858 1.00 86.12 74 SER A CA 1
ATOM 556 C C . SER A 1 74 ? -17.615 -6.503 23.050 1.00 86.12 74 SER A C 1
ATOM 558 O O . SER A 1 74 ? -17.202 -5.364 22.820 1.00 86.12 74 SER A O 1
ATOM 560 N N . LYS A 1 75 ? -18.886 -6.736 23.388 1.00 91.19 75 LYS A N 1
ATOM 561 C CA . LYS A 1 75 ? -19.880 -5.672 23.527 1.00 91.19 75 LYS A CA 1
ATOM 562 C C . LYS A 1 75 ? -19.554 -4.774 24.730 1.00 91.19 75 LYS A C 1
ATOM 564 O O . LYS A 1 75 ? -19.488 -5.282 25.848 1.00 91.19 75 LYS A O 1
ATOM 569 N N . PRO A 1 76 ? -19.390 -3.455 24.538 1.00 89.00 76 PRO A N 1
ATOM 570 C CA . PRO A 1 76 ? -19.065 -2.555 25.631 1.00 89.00 76 PRO A CA 1
ATOM 571 C C . PRO A 1 76 ? -20.294 -2.277 26.505 1.00 89.00 76 PRO A C 1
ATOM 573 O O . PRO A 1 76 ? -21.422 -2.190 26.014 1.00 89.00 76 PRO A O 1
ATOM 576 N N . GLU A 1 77 ? -20.068 -2.077 27.802 1.00 89.06 77 GLU A N 1
ATOM 577 C CA . GLU A 1 77 ? -21.093 -1.657 28.769 1.00 89.06 77 GLU A CA 1
ATOM 578 C C . GLU A 1 77 ? -21.308 -0.131 28.733 1.00 89.06 77 GLU A C 1
ATOM 580 O O . GLU A 1 77 ? -21.204 0.555 29.746 1.00 89.06 77 GLU A O 1
ATOM 585 N N . VAL A 1 78 ? -21.579 0.421 27.547 1.00 90.50 78 VAL A N 1
ATOM 586 C CA . VAL A 1 78 ? -21.853 1.856 27.346 1.00 90.50 78 VAL A CA 1
ATOM 587 C C . VAL A 1 78 ? -23.163 2.054 26.590 1.00 90.50 78 VAL A C 1
ATOM 589 O O . VAL A 1 78 ? -23.563 1.203 25.790 1.00 90.50 78 VAL A O 1
ATOM 592 N N . SER A 1 79 ? -23.846 3.175 26.842 1.00 92.19 79 SER A N 1
ATOM 593 C CA . SER A 1 79 ? -25.020 3.553 26.050 1.00 92.19 79 SER A CA 1
ATOM 594 C C . SER A 1 79 ? -24.620 3.860 24.601 1.00 92.19 79 SER A C 1
ATOM 596 O O . SER A 1 79 ? -23.439 4.051 24.285 1.00 92.19 79 SER A O 1
ATOM 598 N N . LYS A 1 80 ? -25.601 3.894 23.692 1.00 88.75 80 LYS A N 1
ATOM 599 C CA . LYS A 1 80 ? -25.332 4.223 22.287 1.00 88.75 80 LYS A CA 1
ATOM 600 C C . LYS A 1 80 ? -24.847 5.671 22.165 1.00 88.75 80 LYS A C 1
ATOM 602 O O . LYS A 1 80 ? -23.908 5.929 21.420 1.00 88.75 80 LYS A O 1
ATOM 607 N N . GLU A 1 81 ? -25.454 6.574 22.928 1.00 90.12 81 GLU A N 1
ATOM 608 C CA . GLU A 1 81 ? -25.142 8.002 22.973 1.00 90.12 81 GLU A CA 1
ATOM 609 C C . GLU A 1 81 ? -23.732 8.252 23.533 1.00 90.12 81 GLU A C 1
ATOM 611 O O . GLU A 1 81 ? -22.942 8.982 22.932 1.00 90.12 81 GLU A O 1
ATOM 616 N N . ASP A 1 82 ? -23.369 7.583 24.633 1.00 92.69 82 ASP A N 1
ATOM 617 C CA . ASP A 1 82 ? -22.017 7.682 25.198 1.00 92.69 82 ASP A CA 1
ATOM 618 C C . ASP A 1 82 ? -20.981 7.083 24.240 1.00 92.69 82 ASP A C 1
ATOM 620 O O . ASP A 1 82 ? -19.893 7.628 24.056 1.00 92.69 82 ASP A O 1
ATOM 624 N N . GLY A 1 83 ? -21.330 5.972 23.586 1.00 93.44 83 GLY A N 1
ATOM 625 C CA . GLY A 1 83 ? -20.501 5.339 22.570 1.00 93.44 83 GLY A CA 1
ATOM 626 C C . GLY A 1 83 ? -20.209 6.253 21.381 1.00 93.44 83 GLY A C 1
ATOM 627 O O . GLY A 1 83 ? -19.055 6.369 20.968 1.00 93.44 83 GLY A O 1
ATOM 628 N N . GLU A 1 84 ? -21.230 6.942 20.870 1.00 93.94 84 GLU A N 1
ATOM 629 C CA . GLU A 1 84 ? -21.085 7.948 19.816 1.00 93.94 84 GLU A CA 1
ATOM 630 C C . GLU A 1 84 ? -20.117 9.056 20.240 1.00 93.94 84 GLU A C 1
ATOM 632 O O . GLU A 1 84 ? -19.187 9.398 19.503 1.00 93.94 84 GLU A O 1
ATOM 637 N N . GLN A 1 85 ? -20.286 9.579 21.456 1.00 94.00 85 GLN A N 1
ATOM 638 C CA . GLN A 1 85 ? -19.450 10.654 21.974 1.00 94.00 85 GLN A CA 1
ATOM 639 C C . GLN A 1 85 ? -17.994 10.212 22.189 1.00 94.00 85 GLN A C 1
ATOM 641 O O . GLN A 1 85 ? -17.073 10.983 21.899 1.00 94.00 85 GLN A O 1
ATOM 646 N N . ILE A 1 86 ? -17.768 8.971 22.635 1.00 95.00 86 ILE A N 1
ATOM 647 C CA . ILE A 1 86 ? -16.431 8.372 22.758 1.00 95.00 86 ILE A CA 1
ATOM 648 C C . ILE A 1 86 ? -15.766 8.276 21.384 1.00 95.00 86 ILE A C 1
ATOM 650 O O . ILE A 1 86 ? -14.633 8.734 21.223 1.00 95.00 86 ILE A O 1
ATOM 654 N N . VAL A 1 87 ? -16.468 7.741 20.380 1.00 95.31 87 VAL A N 1
ATOM 655 C CA . VAL A 1 87 ? -15.933 7.613 19.016 1.00 95.31 87 VAL A CA 1
ATOM 656 C C . VAL A 1 87 ? -15.636 8.987 18.413 1.00 95.31 87 VAL A C 1
ATOM 658 O O . VAL A 1 87 ? -14.568 9.178 17.829 1.00 95.31 87 VAL A O 1
ATOM 661 N N . TYR A 1 88 ? -16.527 9.966 18.591 1.00 94.81 88 TYR A N 1
ATOM 662 C CA . TYR A 1 88 ? -16.328 11.327 18.091 1.00 94.81 88 TYR A CA 1
ATOM 663 C C . TYR A 1 88 ? -15.114 12.010 18.719 1.00 94.81 88 TYR A C 1
ATOM 665 O O . TYR A 1 88 ? -14.287 12.595 18.010 1.00 94.81 88 TYR A O 1
ATOM 673 N N . LYS A 1 89 ? -14.989 11.920 20.046 1.00 95.00 89 LYS A N 1
ATOM 674 C CA . LYS A 1 89 ? -13.859 12.495 20.774 1.00 95.00 89 LYS A CA 1
ATOM 675 C C . LYS A 1 89 ? -12.549 11.839 20.346 1.00 95.00 89 LYS A C 1
ATOM 677 O O . LYS A 1 89 ? -11.606 12.542 20.006 1.00 95.00 89 LYS A O 1
ATOM 682 N N . PHE A 1 90 ? -12.524 10.511 20.264 1.00 95.69 90 PHE A N 1
ATOM 683 C CA . PHE A 1 90 ? -11.352 9.766 19.816 1.00 95.69 90 PHE A CA 1
ATOM 684 C C . PHE A 1 90 ? -10.932 10.153 18.391 1.00 95.69 90 PHE A C 1
ATOM 686 O O . PHE A 1 90 ? -9.761 10.435 18.140 1.00 95.69 90 PHE A O 1
ATOM 693 N N . ALA A 1 91 ? -11.885 10.225 17.456 1.00 95.38 91 ALA A N 1
ATOM 694 C CA . ALA A 1 91 ? -11.621 10.649 16.083 1.00 95.38 91 ALA A CA 1
ATOM 695 C C . ALA A 1 91 ? -11.060 12.081 16.015 1.00 95.38 91 ALA A C 1
ATOM 697 O O . ALA A 1 91 ? -10.126 12.339 15.253 1.00 95.38 91 ALA A O 1
ATOM 698 N N . SER A 1 92 ? -11.599 12.989 16.834 1.00 94.06 92 SER A N 1
ATOM 699 C CA . SER A 1 92 ? -11.137 14.378 16.927 1.00 94.06 92 SER A CA 1
ATOM 700 C C . SER A 1 92 ? -9.720 14.472 17.497 1.00 94.06 92 SER A C 1
ATOM 702 O O . SER A 1 92 ? -8.881 15.135 16.901 1.00 94.06 92 SER A O 1
ATOM 704 N N . ASP A 1 93 ? -9.397 13.727 18.556 1.00 93.44 93 ASP A N 1
ATOM 705 C CA . ASP A 1 93 ? -8.052 13.721 19.149 1.00 93.44 93 ASP A CA 1
ATOM 706 C C . ASP A 1 93 ? -6.985 13.182 18.172 1.00 93.44 93 ASP A C 1
ATOM 708 O O . ASP A 1 93 ? -5.852 13.675 18.121 1.00 93.44 93 ASP A O 1
ATOM 712 N N . VAL A 1 94 ? -7.332 12.163 17.373 1.00 93.56 94 VAL A N 1
ATOM 713 C CA . VAL A 1 94 ? -6.457 11.637 16.309 1.00 93.56 94 VAL A CA 1
ATOM 714 C C . VAL A 1 94 ? -6.268 12.678 15.202 1.00 93.56 94 VAL A C 1
ATOM 716 O O . VAL A 1 94 ? -5.150 12.864 14.715 1.00 93.56 94 VAL A O 1
ATOM 719 N N . PHE A 1 95 ? -7.340 13.375 14.823 1.00 94.81 95 PHE A N 1
ATOM 720 C CA . PHE A 1 95 ? -7.306 14.437 13.822 1.00 94.81 95 PHE A CA 1
ATOM 721 C C . PHE A 1 95 ? -6.443 15.623 14.266 1.00 94.81 95 PHE A C 1
ATOM 723 O O . PHE A 1 95 ? -5.539 16.024 13.535 1.00 94.81 95 PHE A O 1
ATOM 730 N N . ASP A 1 96 ? -6.675 16.152 15.467 1.00 92.38 96 ASP A N 1
ATOM 731 C CA . ASP A 1 96 ? -6.004 17.349 15.983 1.00 92.38 96 ASP A CA 1
ATOM 732 C C . ASP A 1 96 ? -4.497 17.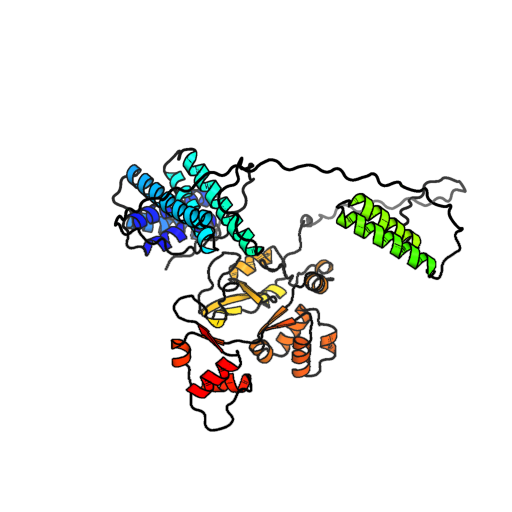126 16.140 1.00 92.38 96 ASP A C 1
ATOM 734 O O . ASP A 1 96 ? -3.693 18.026 15.894 1.00 92.38 96 ASP A O 1
ATOM 738 N N . ARG A 1 97 ? -4.086 15.897 16.470 1.00 88.88 97 ARG A N 1
ATOM 739 C CA . ARG A 1 97 ? -2.673 15.500 16.505 1.00 88.88 97 ARG A CA 1
ATOM 740 C C . ARG A 1 97 ? -2.021 15.587 15.126 1.00 88.88 97 ARG A C 1
ATOM 742 O O . ARG A 1 97 ? -0.934 16.150 15.001 1.00 88.88 97 ARG A O 1
ATOM 749 N N . ALA A 1 98 ? -2.685 15.059 14.097 1.00 90.69 98 ALA A N 1
ATOM 750 C CA . ALA A 1 98 ? -2.196 15.136 12.722 1.00 90.69 98 ALA A CA 1
ATOM 751 C C . ALA A 1 98 ? -2.180 16.585 12.205 1.00 90.69 98 ALA A C 1
ATOM 753 O O . ALA A 1 98 ? -1.220 17.002 11.557 1.00 90.69 98 ALA A O 1
ATOM 754 N N . ASP A 1 99 ? -3.205 17.374 12.538 1.00 91.25 99 ASP A N 1
ATOM 755 C CA . ASP A 1 99 ? -3.307 18.782 12.144 1.00 91.25 99 ASP A CA 1
ATOM 756 C C . ASP A 1 99 ? -2.241 19.651 12.827 1.00 91.25 99 ASP A C 1
ATOM 758 O O . ASP A 1 99 ? -1.641 20.514 12.185 1.00 91.25 99 ASP A O 1
ATOM 762 N N . ALA A 1 100 ? -1.909 19.380 14.092 1.00 86.12 100 ALA A N 1
ATOM 763 C CA . ALA A 1 100 ? -0.821 20.057 14.794 1.00 86.12 100 ALA A CA 1
ATOM 764 C C . ALA A 1 100 ? 0.561 19.761 14.180 1.00 86.12 100 ALA A C 1
ATOM 766 O O . ALA A 1 100 ? 1.404 20.659 14.081 1.00 86.12 100 ALA A O 1
ATOM 767 N N . GLU A 1 101 ? 0.811 18.521 13.747 1.00 88.25 101 GLU A N 1
ATOM 768 C CA . GLU A 1 101 ? 2.039 18.153 13.028 1.00 88.25 101 GLU A CA 1
ATOM 769 C C . GLU A 1 101 ? 2.131 18.835 11.658 1.00 88.25 101 GLU A C 1
ATOM 771 O O . GLU A 1 101 ? 3.189 19.371 11.305 1.00 88.25 101 GLU A O 1
ATOM 776 N N . ASP A 1 102 ? 1.024 18.858 10.911 1.00 90.12 102 ASP A N 1
ATOM 777 C CA . ASP A 1 102 ? 0.944 19.484 9.591 1.00 90.12 102 ASP A CA 1
ATOM 778 C C . ASP A 1 102 ? 1.138 21.000 9.650 1.00 90.12 102 ASP A C 1
ATOM 780 O O . ASP A 1 102 ? 2.010 21.548 8.970 1.00 90.12 102 ASP A O 1
ATOM 784 N N . ARG A 1 103 ? 0.398 21.686 10.528 1.00 85.88 103 ARG A N 1
ATOM 785 C CA . ARG A 1 103 ? 0.566 23.129 10.763 1.00 85.88 103 ARG A CA 1
ATOM 786 C C . ARG A 1 103 ? 1.948 23.466 11.307 1.00 85.88 103 ARG A C 1
ATOM 788 O O . ARG A 1 103 ? 2.462 24.549 11.047 1.00 85.88 103 ARG A O 1
ATOM 795 N N . GLY A 1 104 ? 2.562 22.530 12.027 1.00 83.62 104 GLY A N 1
ATOM 796 C CA . GLY A 1 104 ? 3.940 22.625 12.491 1.00 83.62 104 GLY A CA 1
ATOM 797 C C . GLY A 1 104 ? 4.995 22.458 11.393 1.00 83.62 104 GLY A C 1
ATOM 798 O O . GLY A 1 104 ? 6.181 22.530 11.715 1.00 83.62 104 GLY A O 1
ATOM 799 N N . GLY A 1 105 ? 4.600 22.204 10.139 1.00 84.50 105 GLY A N 1
ATOM 800 C CA . GLY A 1 105 ? 5.510 21.980 9.012 1.00 84.50 105 GLY A CA 1
ATOM 801 C C . GLY A 1 105 ? 6.291 20.667 9.105 1.00 84.50 105 GLY A C 1
ATOM 802 O O . GLY A 1 105 ? 7.303 20.507 8.429 1.00 84.50 105 GLY A O 1
ATOM 803 N N . ARG A 1 106 ? 5.849 19.734 9.957 1.00 84.12 106 ARG A N 1
ATOM 804 C CA . ARG A 1 106 ? 6.501 18.438 10.213 1.00 84.12 106 ARG A CA 1
ATOM 805 C C . ARG A 1 106 ? 5.705 17.271 9.631 1.00 84.12 106 ARG A C 1
ATOM 807 O O . ARG A 1 106 ? 5.833 16.147 10.103 1.00 84.12 106 ARG A O 1
ATOM 814 N N . ALA A 1 107 ? 4.876 17.532 8.620 1.00 87.94 107 ALA A N 1
ATOM 815 C CA . ALA A 1 107 ? 4.074 16.504 7.975 1.00 87.94 107 ALA A CA 1
ATOM 816 C C . ALA A 1 107 ? 4.968 15.431 7.337 1.00 87.94 107 ALA A C 1
ATOM 818 O O . ALA A 1 107 ? 5.754 15.699 6.426 1.00 87.94 107 ALA A O 1
ATOM 819 N N . THR A 1 108 ? 4.815 14.196 7.803 1.00 89.25 108 THR A N 1
ATOM 820 C CA . THR A 1 108 ? 5.505 13.016 7.270 1.00 89.25 108 THR A CA 1
ATOM 821 C C . THR A 1 108 ? 4.501 12.009 6.709 1.00 89.25 108 THR A C 1
ATOM 823 O O . THR A 1 108 ? 3.283 12.179 6.797 1.00 89.25 108 THR A O 1
ATOM 826 N N . LYS A 1 109 ? 5.003 10.890 6.172 1.00 87.62 109 LYS A N 1
ATOM 827 C CA . LYS A 1 109 ? 4.165 9.738 5.804 1.00 87.62 109 LYS A CA 1
ATOM 828 C C . LYS A 1 109 ? 3.335 9.238 6.998 1.00 87.62 109 LYS A C 1
ATOM 830 O O . LYS A 1 109 ? 2.224 8.757 6.802 1.00 87.62 109 LYS A O 1
ATOM 835 N N . SER A 1 110 ? 3.861 9.378 8.220 1.00 85.44 110 SER A N 1
ATOM 836 C CA . SER A 1 110 ? 3.151 9.081 9.470 1.00 85.44 110 SER A CA 1
ATOM 837 C C . SER A 1 110 ? 1.949 10.008 9.668 1.00 85.44 110 SER A C 1
ATOM 839 O O . SER A 1 110 ? 0.833 9.539 9.856 1.00 85.44 110 SER A O 1
ATOM 841 N N . THR A 1 111 ? 2.137 11.316 9.491 1.00 89.81 111 THR A N 1
ATOM 842 C CA . THR A 1 111 ? 1.066 12.319 9.591 1.00 89.81 111 THR A CA 1
ATOM 843 C C . THR A 1 111 ? -0.060 12.055 8.583 1.00 89.81 111 THR A C 1
ATOM 845 O O . THR A 1 111 ? -1.237 12.101 8.935 1.00 89.81 111 THR A O 1
ATOM 848 N N . ALA A 1 112 ? 0.282 11.688 7.341 1.00 88.62 112 ALA A N 1
ATOM 849 C CA . ALA A 1 112 ? -0.708 11.318 6.325 1.00 88.62 112 ALA A CA 1
ATOM 850 C C . ALA A 1 112 ? -1.545 10.093 6.724 1.00 88.62 112 ALA A C 1
ATOM 852 O O . ALA A 1 112 ? -2.759 10.061 6.523 1.00 88.62 112 ALA A O 1
ATOM 853 N N . ARG A 1 113 ? -0.895 9.085 7.311 1.00 87.56 113 ARG A N 1
ATOM 854 C CA . ARG A 1 113 ? -1.555 7.891 7.843 1.00 87.56 113 ARG A CA 1
ATOM 855 C C . ARG A 1 113 ? -2.501 8.256 8.984 1.00 87.56 113 ARG A C 1
ATOM 857 O O . ARG A 1 113 ? -3.648 7.826 8.959 1.00 87.56 113 ARG A O 1
ATOM 864 N N . THR A 1 114 ? -2.071 9.093 9.924 1.00 89.38 114 THR A N 1
ATOM 865 C CA . THR A 1 114 ? -2.910 9.556 11.040 1.00 89.38 114 THR A CA 1
ATOM 866 C C . THR A 1 114 ? -4.153 10.307 10.552 1.00 89.38 114 THR A C 1
ATOM 868 O O . THR A 1 114 ? -5.256 10.021 11.016 1.00 89.38 114 THR A O 1
ATOM 871 N N . PHE A 1 115 ? -4.020 11.188 9.551 1.00 94.62 115 PHE A N 1
ATOM 872 C CA . PHE A 1 115 ? -5.181 11.811 8.900 1.00 94.62 115 PHE A CA 1
ATOM 873 C C . PHE A 1 115 ? -6.112 10.777 8.279 1.00 94.62 115 PHE A C 1
ATOM 875 O O . PHE A 1 115 ? -7.329 10.843 8.455 1.00 94.62 115 PHE A O 1
ATOM 882 N N . TYR A 1 116 ? -5.552 9.794 7.575 1.00 92.94 116 TYR A N 1
ATOM 883 C CA . TYR A 1 116 ? -6.372 8.747 6.999 1.00 92.94 116 TYR A CA 1
ATOM 884 C C . TYR A 1 116 ? -7.143 8.002 8.090 1.00 92.94 116 TYR A C 1
ATOM 886 O O . TYR A 1 116 ? -8.365 7.950 7.989 1.00 92.94 116 TYR A O 1
ATOM 894 N N . ALA A 1 117 ? -6.472 7.568 9.166 1.00 91.88 117 ALA A N 1
ATOM 895 C CA . ALA A 1 117 ? -7.056 6.926 10.348 1.00 91.88 117 ALA A CA 1
ATOM 896 C C . ALA A 1 117 ? -8.253 7.703 10.912 1.00 91.88 117 ALA A C 1
ATOM 898 O O . ALA A 1 117 ? -9.337 7.140 11.076 1.00 91.88 117 ALA A O 1
ATOM 899 N N . ALA A 1 118 ? -8.072 9.010 11.143 1.00 94.69 118 ALA A N 1
ATOM 900 C CA . ALA A 1 118 ? -9.125 9.897 11.629 1.00 94.69 118 ALA A CA 1
ATOM 901 C C . ALA A 1 118 ? -10.357 9.860 10.717 1.00 94.69 118 ALA A C 1
ATOM 903 O O . ALA A 1 118 ? -11.485 9.792 11.199 1.00 94.69 118 ALA A O 1
ATOM 904 N N . SER A 1 119 ? -10.157 9.833 9.395 1.00 94.38 119 SER A N 1
ATOM 905 C CA . SER A 1 119 ? -11.267 9.765 8.443 1.00 94.38 119 SER A CA 1
ATOM 906 C C . SER A 1 119 ? -12.097 8.485 8.559 1.00 94.38 119 SER A C 1
ATOM 908 O O . SER A 1 119 ? -13.311 8.549 8.358 1.00 94.38 119 SER A O 1
ATOM 910 N N . ILE A 1 120 ? -11.478 7.355 8.925 1.00 93.69 120 ILE A N 1
ATOM 911 C CA . ILE A 1 120 ? -12.188 6.091 9.159 1.00 93.69 120 ILE A CA 1
ATOM 912 C C . ILE A 1 120 ? -12.983 6.152 10.450 1.00 93.69 120 ILE A C 1
ATOM 914 O O . ILE A 1 120 ? -14.155 5.788 10.439 1.00 93.69 120 ILE A O 1
ATOM 918 N N . PHE A 1 121 ? -12.382 6.630 11.542 1.00 95.44 121 PHE A N 1
ATOM 919 C CA . PHE A 1 121 ? -13.101 6.776 12.810 1.00 95.44 121 PHE A CA 1
ATOM 920 C C . PHE A 1 121 ? -14.297 7.712 12.652 1.00 95.44 121 PHE A C 1
ATOM 922 O O . PHE A 1 121 ? -15.403 7.370 13.064 1.00 95.44 121 PHE A O 1
ATOM 929 N N . PHE A 1 122 ? -14.118 8.825 11.938 1.00 94.75 122 PHE A N 1
ATOM 930 C CA . PHE A 1 122 ? -15.237 9.662 11.537 1.00 94.75 122 PHE A CA 1
ATOM 931 C C . PHE A 1 122 ? -16.256 8.865 10.714 1.00 94.75 122 PHE A C 1
ATOM 933 O O . PHE A 1 122 ? -17.420 8.849 11.089 1.00 94.75 122 PHE A O 1
ATOM 940 N N . ASP A 1 123 ? -15.869 8.152 9.654 1.00 92.19 123 ASP A N 1
ATOM 941 C CA . ASP A 1 123 ? -16.818 7.358 8.856 1.00 92.19 123 ASP A CA 1
ATOM 942 C C . ASP A 1 123 ? -17.658 6.374 9.692 1.00 92.19 123 ASP A C 1
ATOM 944 O O . ASP A 1 123 ? -18.844 6.225 9.400 1.00 92.19 123 ASP A O 1
ATOM 948 N N . THR A 1 124 ? -17.102 5.759 10.745 1.00 94.31 124 THR A N 1
ATOM 949 C CA . THR A 1 124 ? -17.878 4.846 11.611 1.00 94.31 124 THR A CA 1
ATOM 950 C C . THR A 1 124 ? -19.028 5.531 12.337 1.00 94.31 124 THR A C 1
ATOM 952 O O . THR A 1 124 ? -20.013 4.878 12.665 1.00 94.31 124 THR A O 1
ATOM 955 N N . LEU A 1 125 ? -18.976 6.855 12.520 1.00 93.50 125 LEU A N 1
ATOM 956 C CA . LEU A 1 125 ? -20.064 7.595 13.152 1.00 93.50 125 LEU A CA 1
ATOM 957 C C . LEU A 1 125 ? -21.363 7.577 12.317 1.00 93.50 125 LEU A C 1
ATOM 959 O O . LEU A 1 125 ? -22.422 7.931 12.824 1.00 93.50 125 LEU A O 1
ATOM 963 N N . LYS A 1 126 ? -21.323 7.135 11.048 1.00 90.44 126 LYS A N 1
ATOM 964 C CA . LYS A 1 126 ? -22.513 7.030 10.173 1.00 90.44 126 LYS A CA 1
ATOM 965 C C . LYS A 1 126 ? -23.572 6.076 10.714 1.00 90.44 126 LYS A C 1
ATOM 967 O O . LYS A 1 126 ? -24.748 6.268 10.427 1.00 90.44 126 LYS A O 1
ATOM 972 N N . GLN A 1 127 ? -23.178 5.094 11.523 1.00 92.00 127 GLN A N 1
ATOM 973 C CA . GLN A 1 127 ? -24.118 4.162 12.156 1.00 92.00 127 GLN A CA 1
ATOM 974 C C . GLN A 1 127 ? -24.975 4.802 13.266 1.00 92.00 127 GLN A C 1
ATOM 976 O O . GLN A 1 127 ? -25.976 4.223 13.701 1.00 92.00 127 GLN A O 1
ATOM 981 N N . PHE A 1 128 ? -24.599 5.989 13.760 1.00 90.25 128 PHE A N 1
ATOM 982 C CA . PHE A 1 128 ? -25.344 6.672 14.821 1.00 90.25 128 PHE A CA 1
ATOM 983 C C . PHE A 1 128 ? -26.449 7.594 14.285 1.00 90.25 128 PHE A C 1
ATOM 985 O O . PHE A 1 128 ? -27.424 7.818 14.998 1.00 90.25 128 PHE A O 1
ATOM 992 N N . GLY A 1 129 ? -26.387 8.013 13.014 1.00 84.75 129 GLY A N 1
ATOM 993 C CA . GLY A 1 129 ? -27.412 8.839 12.369 1.00 84.75 129 GLY A CA 1
ATOM 994 C C . GLY A 1 129 ? -26.824 10.023 11.601 1.00 84.75 129 GLY A C 1
ATOM 995 O O . GLY A 1 129 ? -25.773 9.899 10.973 1.00 84.75 129 GLY A O 1
ATOM 996 N N . ASP A 1 130 ? -27.523 11.163 11.626 1.00 76.81 130 ASP A N 1
ATOM 997 C CA . ASP A 1 130 ? -27.032 12.425 11.060 1.00 76.81 130 ASP A CA 1
ATOM 998 C C . ASP A 1 130 ? -25.934 13.007 11.960 1.00 76.81 130 ASP A C 1
ATOM 1000 O O . ASP A 1 130 ? -26.172 13.357 13.114 1.00 76.81 130 ASP A O 1
ATOM 1004 N N . ARG A 1 131 ? -24.718 13.085 11.419 1.00 71.00 131 ARG A N 1
ATOM 1005 C CA . ARG A 1 131 ? -23.493 13.438 12.148 1.00 71.00 131 ARG A CA 1
ATOM 1006 C C . ARG A 1 131 ? -23.224 14.939 12.161 1.00 71.00 131 ARG A C 1
ATOM 1008 O O . ARG A 1 131 ? -22.217 15.363 12.716 1.00 71.00 131 ARG A O 1
ATOM 1015 N N . GLY A 1 132 ? -24.082 15.742 11.530 1.00 76.19 132 GLY A N 1
ATOM 1016 C CA . GLY A 1 132 ? -23.866 17.173 11.357 1.00 76.19 132 GLY A CA 1
ATOM 1017 C C . GLY A 1 132 ? -22.763 17.505 10.341 1.00 76.19 132 GLY A C 1
ATOM 1018 O O . GLY A 1 132 ? -21.841 16.733 10.073 1.00 76.19 132 GLY A O 1
ATOM 1019 N N . HIS A 1 133 ? -22.847 18.709 9.774 1.00 80.38 133 HIS A N 1
ATOM 1020 C CA . HIS A 1 133 ? -21.970 19.162 8.688 1.00 80.38 133 HIS A CA 1
ATOM 1021 C C . HIS A 1 133 ? -20.475 19.167 9.058 1.00 80.38 133 HIS A C 1
ATOM 1023 O O . HIS A 1 133 ? -19.629 18.841 8.227 1.00 80.38 133 HIS A O 1
ATOM 1029 N N . GLU A 1 134 ? -20.153 19.483 10.317 1.00 81.81 134 GLU A N 1
ATOM 1030 C CA . GLU A 1 134 ? -18.773 19.595 10.807 1.00 81.81 134 GLU A CA 1
ATOM 1031 C C . GLU A 1 134 ? -17.997 18.275 10.670 1.00 81.81 134 GLU A C 1
ATOM 1033 O O . GLU A 1 134 ? -16.833 18.256 10.264 1.00 81.81 134 GLU A O 1
ATOM 1038 N N . VAL A 1 135 ? -18.635 17.145 10.976 1.00 86.25 135 VAL A N 1
ATOM 1039 C CA . VAL A 1 135 ? -17.962 15.840 10.992 1.00 86.25 135 VAL A CA 1
ATOM 1040 C C . VAL A 1 135 ? -17.712 15.337 9.569 1.00 86.25 135 VAL A C 1
ATOM 1042 O O . VAL A 1 135 ? -16.677 14.723 9.286 1.00 86.25 135 VAL A O 1
ATOM 1045 N N . ASP A 1 136 ? -18.617 15.652 8.644 1.00 85.00 136 ASP A N 1
ATOM 1046 C CA . ASP A 1 136 ? -18.443 15.359 7.222 1.00 85.00 136 ASP A CA 1
ATOM 1047 C C . ASP A 1 136 ? -17.369 16.239 6.574 1.00 85.00 136 ASP A C 1
ATOM 1049 O O . ASP A 1 136 ? -16.622 15.766 5.712 1.00 85.00 136 ASP A O 1
ATOM 1053 N N . GLU A 1 137 ? -17.243 17.500 6.991 1.00 87.19 137 GLU A N 1
ATOM 1054 C CA . GLU A 1 137 ? -16.132 18.370 6.593 1.00 87.19 137 GLU A CA 1
ATOM 1055 C C . GLU A 1 137 ? -14.790 17.840 7.092 1.00 87.19 137 GLU A C 1
ATOM 1057 O O . GLU A 1 137 ? -13.867 17.687 6.288 1.00 87.19 137 GLU A O 1
ATOM 1062 N N . LYS A 1 138 ? -14.689 17.475 8.378 1.00 88.31 138 LYS A N 1
ATOM 1063 C CA . LYS A 1 138 ? -13.465 16.889 8.951 1.00 88.31 138 LYS A CA 1
ATOM 1064 C C . LYS A 1 138 ? -13.078 15.589 8.255 1.00 88.31 138 LYS A C 1
ATOM 1066 O O . LYS A 1 138 ? -11.912 15.404 7.910 1.00 88.31 138 LYS A O 1
ATOM 1071 N N . CYS A 1 139 ? -14.041 14.709 7.976 1.00 89.75 139 CYS A N 1
ATOM 1072 C CA . CYS A 1 139 ? -13.791 13.465 7.246 1.00 89.75 139 CYS A CA 1
ATOM 1073 C C . CYS A 1 139 ? -13.251 13.732 5.829 1.00 89.75 139 CYS A C 1
ATOM 1075 O O . CYS A 1 139 ? -12.249 13.134 5.425 1.00 89.75 139 CYS A O 1
ATOM 1077 N N . ARG A 1 140 ? -13.875 14.656 5.082 1.00 88.31 140 ARG A N 1
ATOM 1078 C CA . ARG A 1 140 ? -13.426 15.041 3.732 1.00 88.31 140 ARG A CA 1
ATOM 1079 C C . ARG A 1 140 ? -12.037 15.669 3.751 1.00 88.31 140 ARG A C 1
ATOM 1081 O O . ARG A 1 140 ? -11.188 15.272 2.954 1.00 88.31 140 ARG A O 1
ATOM 1088 N N . TYR A 1 141 ? -11.797 16.601 4.671 1.00 90.19 141 TYR A N 1
ATOM 1089 C CA . TYR A 1 141 ? -10.496 17.239 4.838 1.00 90.19 141 TYR A CA 1
ATOM 1090 C C . TYR A 1 141 ? -9.414 16.208 5.158 1.00 90.19 141 TYR A C 1
ATOM 1092 O O . TYR A 1 141 ? -8.390 16.183 4.486 1.00 90.19 141 TYR A O 1
ATOM 1100 N N . ALA A 1 142 ? -9.660 15.307 6.111 1.00 92.38 142 ALA A N 1
ATOM 1101 C CA . ALA A 1 142 ? -8.705 14.280 6.509 1.00 92.38 142 ALA A CA 1
ATOM 1102 C C . ALA A 1 142 ? -8.317 13.354 5.339 1.00 92.38 142 ALA A C 1
ATOM 1104 O O . ALA A 1 142 ? -7.133 13.093 5.121 1.00 92.38 142 ALA A O 1
ATOM 1105 N N . LYS A 1 143 ? -9.292 12.919 4.523 1.00 89.12 143 LYS A N 1
ATOM 1106 C CA . LYS A 1 143 ? -9.036 12.111 3.313 1.00 89.12 143 LYS A CA 1
ATOM 1107 C C . LYS A 1 143 ? -8.199 12.866 2.286 1.00 89.12 143 LYS A C 1
ATOM 1109 O O . LYS A 1 143 ? -7.210 12.333 1.782 1.00 89.12 143 LYS A O 1
ATOM 1114 N N . TRP A 1 144 ? -8.588 14.104 1.986 1.00 92.38 144 TRP A N 1
ATOM 1115 C CA . TRP A 1 144 ? -7.869 14.952 1.038 1.00 92.38 144 TRP A CA 1
ATOM 1116 C C . TRP A 1 144 ? -6.434 15.215 1.503 1.00 92.38 144 TRP A C 1
ATOM 1118 O O . TRP A 1 144 ? -5.489 15.018 0.740 1.00 92.38 144 TRP A O 1
ATOM 1128 N N . LYS A 1 145 ? -6.263 15.590 2.771 1.00 91.75 145 LYS A N 1
ATOM 1129 C CA . LYS A 1 145 ? -4.973 15.959 3.346 1.00 91.75 145 LYS A CA 1
ATOM 1130 C C . LYS A 1 145 ? -4.006 14.780 3.406 1.00 91.75 145 LYS A C 1
ATOM 1132 O O . LYS A 1 145 ? -2.839 14.932 3.054 1.00 91.75 145 LYS A O 1
ATOM 1137 N N . ALA A 1 146 ? -4.491 13.589 3.763 1.00 91.50 146 ALA A N 1
ATOM 1138 C CA . ALA A 1 146 ? -3.700 12.363 3.693 1.00 91.50 146 ALA A CA 1
ATOM 1139 C C . ALA A 1 146 ? -3.150 12.122 2.275 1.00 91.50 146 ALA A C 1
ATOM 1141 O O . ALA A 1 146 ? -1.960 11.849 2.102 1.00 91.50 146 ALA A O 1
ATOM 1142 N N . ALA A 1 147 ? -3.996 12.270 1.251 1.00 87.94 147 ALA A N 1
ATOM 1143 C CA . ALA A 1 147 ? -3.590 12.106 -0.142 1.00 87.94 147 ALA A CA 1
ATOM 1144 C C . ALA A 1 147 ? -2.604 13.195 -0.601 1.00 87.94 147 ALA A C 1
ATOM 1146 O O . ALA A 1 147 ? -1.634 12.884 -1.297 1.00 87.94 147 ALA A O 1
ATOM 1147 N N . ASP A 1 148 ? -2.821 14.449 -0.197 1.00 88.94 148 ASP A N 1
ATOM 1148 C CA . ASP A 1 148 ? -1.949 15.577 -0.532 1.00 88.94 148 ASP A CA 1
ATOM 1149 C C . ASP A 1 148 ? -0.541 15.411 0.055 1.00 88.94 148 ASP A C 1
ATOM 1151 O O . ASP A 1 148 ? 0.442 15.486 -0.685 1.00 88.94 148 ASP A O 1
ATOM 1155 N N . ILE A 1 149 ? -0.432 15.069 1.345 1.00 87.69 149 ILE A N 1
ATOM 1156 C CA . ILE A 1 149 ? 0.860 14.827 2.003 1.00 87.69 149 ILE A CA 1
ATOM 1157 C C . ILE A 1 149 ? 1.612 13.690 1.297 1.00 87.69 149 ILE A C 1
ATOM 1159 O O . ILE A 1 149 ? 2.783 13.844 0.949 1.00 87.69 149 ILE A O 1
ATOM 1163 N N . LEU A 1 150 ? 0.952 12.557 1.023 1.00 86.81 150 LEU A N 1
ATOM 1164 C CA . LEU A 1 150 ? 1.589 11.433 0.323 1.00 86.81 150 LEU A CA 1
ATOM 1165 C C . LEU A 1 150 ? 2.049 11.812 -1.088 1.00 86.81 150 LEU A C 1
ATOM 1167 O O . LEU A 1 150 ? 3.121 11.385 -1.525 1.00 86.81 150 LEU A O 1
ATOM 1171 N N . LYS A 1 151 ? 1.257 12.616 -1.802 1.00 85.94 151 LYS A N 1
ATOM 1172 C CA . LYS A 1 151 ? 1.601 13.101 -3.140 1.00 85.94 151 LYS A CA 1
ATOM 1173 C C . LYS A 1 151 ? 2.794 14.054 -3.102 1.00 85.94 151 LYS A C 1
ATOM 1175 O O . LYS A 1 151 ? 3.710 13.890 -3.904 1.00 85.94 151 LYS A O 1
ATOM 1180 N N . ALA A 1 152 ? 2.811 15.005 -2.171 1.00 85.94 152 ALA A N 1
ATOM 1181 C CA . ALA A 1 152 ? 3.915 15.943 -2.000 1.00 85.94 152 ALA A CA 1
ATOM 1182 C C . ALA A 1 152 ? 5.230 15.206 -1.710 1.00 85.94 152 ALA A C 1
ATOM 1184 O O . ALA A 1 152 ? 6.213 15.414 -2.423 1.00 85.94 152 ALA A O 1
ATOM 1185 N N . LEU A 1 153 ? 5.212 14.259 -0.763 1.00 86.62 153 LEU A N 1
ATOM 1186 C CA . LEU A 1 153 ? 6.379 13.442 -0.417 1.00 86.62 153 LEU A CA 1
ATOM 1187 C C . LEU A 1 153 ? 6.872 12.604 -1.602 1.00 86.62 153 LEU A C 1
ATOM 1189 O O . LEU A 1 153 ? 8.072 12.541 -1.856 1.00 86.62 153 LEU A O 1
ATOM 1193 N N . LYS A 1 154 ? 5.957 12.008 -2.377 1.00 85.69 154 LYS A N 1
ATOM 1194 C CA . LYS A 1 154 ? 6.303 11.241 -3.585 1.00 85.69 154 LYS A CA 1
ATOM 1195 C C . LYS A 1 154 ? 6.967 12.101 -4.664 1.00 85.69 154 LYS A C 1
ATOM 1197 O O . LYS A 1 154 ? 7.788 11.603 -5.428 1.00 85.69 154 LYS A O 1
ATOM 1202 N N . GLU A 1 155 ? 6.596 13.372 -4.750 1.00 89.38 155 GLU A N 1
ATOM 1203 C CA . GLU A 1 155 ? 7.159 14.335 -5.700 1.00 89.38 155 GLU A CA 1
ATOM 1204 C C . GLU A 1 155 ? 8.418 15.042 -5.163 1.00 89.38 155 GLU A C 1
ATOM 1206 O O . GLU A 1 155 ? 8.969 15.902 -5.849 1.00 89.38 155 GLU A O 1
ATOM 1211 N N . GLY A 1 156 ? 8.883 14.703 -3.953 1.00 82.25 156 GLY A N 1
ATOM 1212 C CA . GLY A 1 156 ? 10.026 15.355 -3.307 1.00 82.25 156 GLY A CA 1
ATOM 1213 C C . GLY A 1 156 ? 9.755 16.806 -2.890 1.00 82.25 156 GLY A C 1
ATOM 1214 O O . GLY A 1 156 ? 10.694 17.572 -2.683 1.00 82.25 156 GLY A O 1
ATOM 1215 N N . ARG A 1 157 ? 8.480 17.205 -2.792 1.00 82.12 157 ARG A N 1
ATOM 1216 C CA . ARG A 1 157 ? 8.049 18.534 -2.339 1.00 82.12 157 ARG A CA 1
ATOM 1217 C C . ARG A 1 157 ? 7.661 18.483 -0.862 1.00 82.12 157 ARG A C 1
ATOM 1219 O O . ARG A 1 157 ? 7.105 17.492 -0.395 1.00 82.12 157 ARG A O 1
ATOM 1226 N N . ALA A 1 158 ? 7.893 19.577 -0.139 1.00 78.94 158 ALA A N 1
ATOM 1227 C CA . ALA A 1 158 ? 7.334 19.735 1.200 1.00 78.94 158 ALA A CA 1
ATOM 1228 C C . ALA A 1 158 ? 5.790 19.802 1.115 1.00 78.94 158 ALA A C 1
ATOM 1230 O O . ALA A 1 158 ? 5.277 20.510 0.238 1.00 78.94 158 ALA A O 1
ATOM 1231 N N . PRO A 1 159 ? 5.045 19.081 1.974 1.00 82.38 159 PRO A N 1
ATOM 1232 C CA . PRO A 1 159 ? 3.591 19.201 2.053 1.00 82.38 159 PRO A CA 1
ATOM 1233 C C . PRO A 1 159 ? 3.178 20.638 2.394 1.00 82.38 159 PRO A C 1
ATOM 1235 O O . PRO A 1 159 ? 3.823 21.287 3.218 1.00 82.38 159 PRO A O 1
ATOM 1238 N N . SER A 1 160 ? 2.117 21.151 1.768 1.00 76.38 160 SER A N 1
ATOM 1239 C CA . SER A 1 160 ? 1.573 22.468 2.125 1.00 76.38 160 SER A CA 1
ATOM 1240 C C . SER A 1 160 ? 0.981 22.417 3.528 1.00 76.38 160 SER A C 1
ATOM 1242 O O . SER A 1 160 ? 0.109 21.588 3.767 1.00 76.38 160 SER A O 1
ATOM 1244 N N . SER A 1 161 ? 1.426 23.290 4.434 1.00 78.31 161 SER A N 1
ATOM 1245 C CA . SER A 1 161 ? 0.900 23.374 5.799 1.00 78.31 161 SER A CA 1
ATOM 1246 C C . SER A 1 161 ? -0.446 24.103 5.833 1.00 78.31 161 SER A C 1
ATOM 1248 O O . SER A 1 161 ? -0.611 25.168 5.236 1.00 78.31 161 SER A O 1
ATOM 1250 N N . GLY A 1 162 ? -1.418 23.532 6.548 1.00 65.12 162 GLY A N 1
ATOM 1251 C CA . GLY A 1 162 ? -2.771 24.081 6.649 1.00 65.12 162 GLY A CA 1
ATOM 1252 C C . GLY A 1 162 ? -3.662 23.801 5.432 1.00 65.12 162 GLY A C 1
ATOM 1253 O O . GLY A 1 162 ? -3.246 23.207 4.434 1.00 65.12 162 GLY A O 1
ATOM 1254 N N . GLY A 1 163 ? -4.939 24.164 5.564 1.00 61.16 163 GLY A N 1
ATOM 1255 C CA . GLY A 1 163 ? -5.946 23.995 4.518 1.00 61.16 163 GLY A CA 1
ATOM 1256 C C . GLY A 1 163 ? -5.900 25.113 3.469 1.00 61.16 163 GLY A C 1
ATOM 1257 O O . GLY A 1 163 ? -5.463 26.224 3.777 1.00 61.16 163 GLY A O 1
ATOM 1258 N N . PRO A 1 164 ? -6.361 24.852 2.235 1.00 45.94 164 PRO A N 1
ATOM 1259 C CA . PRO A 1 164 ? -6.491 25.883 1.220 1.00 45.94 164 PRO A CA 1
ATOM 1260 C C . PRO A 1 164 ? -7.569 26.876 1.665 1.00 45.94 164 PRO A C 1
ATOM 1262 O O . PRO A 1 164 ? -8.677 26.480 2.029 1.00 45.94 164 PRO A O 1
ATOM 1265 N N . ALA A 1 165 ? -7.234 28.165 1.656 1.00 42.84 165 ALA A N 1
ATOM 1266 C CA . ALA A 1 165 ? -8.236 29.214 1.730 1.00 42.84 165 ALA A CA 1
ATOM 1267 C C . ALA A 1 165 ? -9.181 29.056 0.524 1.00 42.84 165 ALA A C 1
ATOM 1269 O O . ALA A 1 165 ? -8.726 29.055 -0.618 1.00 42.84 165 ALA A O 1
ATOM 1270 N N . ASP A 1 166 ? -10.468 28.902 0.824 1.00 41.50 166 ASP A N 1
ATOM 1271 C CA . ASP A 1 166 ? -11.619 28.837 -0.079 1.00 41.50 166 ASP A CA 1
ATOM 1272 C C . ASP A 1 166 ? -11.815 27.571 -0.944 1.00 41.50 166 ASP A C 1
ATOM 1274 O O . ASP A 1 166 ? -11.130 27.308 -1.928 1.00 41.50 166 ASP A O 1
ATOM 1278 N N . LEU A 1 167 ? -12.907 26.871 -0.602 1.00 41.12 167 LEU A N 1
ATOM 1279 C CA . LEU A 1 167 ? -13.754 26.023 -1.451 1.00 41.12 167 LEU A CA 1
ATOM 1280 C C . LEU A 1 167 ? -13.128 24.736 -2.019 1.00 41.12 167 LEU A C 1
ATOM 1282 O O . LEU A 1 167 ? -12.469 24.707 -3.056 1.00 41.12 167 LEU A O 1
ATOM 1286 N N . LEU A 1 168 ? -13.492 23.615 -1.387 1.00 43.78 168 LEU A N 1
ATOM 1287 C CA . LEU A 1 168 ? -13.428 22.284 -1.991 1.00 43.78 168 LEU A CA 1
ATOM 1288 C C . LEU A 1 168 ? -14.305 22.248 -3.263 1.00 43.78 168 LEU A C 1
ATOM 1290 O O . LEU A 1 168 ? -15.516 22.460 -3.151 1.00 43.78 168 LEU A O 1
ATOM 1294 N N . PRO A 1 169 ? -13.767 21.937 -4.458 1.00 37.31 169 PRO A N 1
ATOM 1295 C CA . PRO A 1 169 ? -14.608 21.538 -5.579 1.00 37.31 169 PRO A CA 1
ATOM 1296 C C . PRO A 1 169 ? -15.273 20.178 -5.280 1.00 37.31 169 PRO A C 1
ATOM 1298 O O . PRO A 1 169 ? -14.742 19.400 -4.479 1.00 37.31 169 PRO A O 1
ATOM 1301 N N . PRO A 1 170 ? -16.413 19.846 -5.919 1.00 41.81 170 PRO A N 1
ATOM 1302 C CA . PRO A 1 170 ? -17.001 18.519 -5.807 1.00 41.81 170 PRO A CA 1
ATOM 1303 C C . PRO A 1 170 ? -16.048 17.525 -6.471 1.00 41.81 170 PRO A C 1
ATOM 1305 O O . PRO A 1 170 ? -15.848 17.563 -7.685 1.00 41.81 170 PRO A O 1
ATOM 1308 N N . ILE A 1 171 ? -15.420 16.668 -5.671 1.00 41.66 171 ILE A N 1
ATOM 1309 C CA . ILE A 1 171 ? -14.599 15.580 -6.190 1.00 41.66 171 ILE A CA 1
ATOM 1310 C C . ILE A 1 171 ? -15.527 14.379 -6.370 1.00 41.66 171 ILE A C 1
ATOM 1312 O O . ILE A 1 171 ? -16.037 13.829 -5.394 1.00 41.66 171 ILE A O 1
ATOM 1316 N N . ASP A 1 172 ? -15.751 14.022 -7.633 1.00 42.72 172 ASP A N 1
ATOM 1317 C CA . ASP A 1 172 ? -16.262 12.720 -8.065 1.00 42.72 172 ASP A CA 1
ATOM 1318 C C . ASP A 1 172 ? -15.471 11.631 -7.331 1.00 42.72 172 ASP A C 1
ATOM 1320 O O . ASP A 1 172 ? -14.241 11.681 -7.359 1.00 42.72 172 ASP A O 1
ATOM 1324 N N . GLN A 1 173 ? -16.154 10.730 -6.615 1.00 39.38 173 GLN A N 1
ATOM 1325 C CA . GLN A 1 173 ? -15.553 9.792 -5.656 1.00 39.38 173 GLN A CA 1
ATOM 1326 C C . GLN A 1 173 ? -14.226 9.205 -6.177 1.00 39.38 173 GLN A C 1
ATOM 1328 O O . GLN A 1 173 ? -14.246 8.352 -7.065 1.00 39.38 173 GLN A O 1
ATOM 1333 N N . PRO A 1 174 ? -13.066 9.633 -5.647 1.00 34.69 174 PRO A N 1
ATOM 1334 C CA . PRO A 1 174 ? -11.826 8.937 -5.918 1.00 34.69 174 PRO A CA 1
ATOM 1335 C C . PRO A 1 174 ? -11.813 7.673 -5.056 1.00 34.69 174 PRO A C 1
ATOM 1337 O O . PRO A 1 174 ? -12.181 7.719 -3.877 1.00 34.69 174 PRO A O 1
ATOM 1340 N N . ASP A 1 175 ? -11.405 6.551 -5.651 1.00 32.31 175 ASP A N 1
ATOM 1341 C CA . ASP A 1 175 ? -11.232 5.275 -4.956 1.00 32.31 175 ASP A CA 1
ATOM 1342 C C . ASP A 1 175 ? -10.476 5.465 -3.627 1.00 32.31 175 ASP A C 1
ATOM 1344 O O . ASP A 1 175 ? -9.529 6.263 -3.565 1.00 32.31 175 ASP A O 1
ATOM 1348 N N . PRO A 1 176 ? -10.874 4.755 -2.552 1.00 35.69 176 PRO A N 1
ATOM 1349 C CA . PRO A 1 176 ? -10.221 4.884 -1.258 1.00 35.69 176 PRO A CA 1
ATOM 1350 C C . PRO A 1 176 ? -8.717 4.598 -1.408 1.00 35.69 176 PRO A C 1
ATOM 1352 O O . PRO A 1 176 ? -8.344 3.639 -2.092 1.00 35.69 176 PRO A O 1
ATOM 1355 N N . PRO A 1 177 ? -7.831 5.398 -0.782 1.00 34.97 177 PRO A N 1
ATOM 1356 C CA . PRO A 1 177 ? -6.413 5.070 -0.766 1.00 34.97 177 PRO A CA 1
ATOM 1357 C C . PRO A 1 177 ? -6.234 3.674 -0.136 1.00 34.97 177 PRO A C 1
ATOM 1359 O O . PRO A 1 177 ? -6.994 3.321 0.771 1.00 34.97 177 PRO A O 1
ATOM 1362 N N . PRO A 1 178 ? -5.285 2.848 -0.617 1.00 31.91 178 PRO A N 1
ATOM 1363 C CA . PRO A 1 178 ? -5.151 1.491 -0.106 1.00 31.91 178 PRO A CA 1
ATOM 1364 C C . PRO A 1 178 ? -4.832 1.485 1.399 1.00 31.91 178 PRO A C 1
ATOM 1366 O O . PRO A 1 178 ? -4.259 2.421 1.960 1.00 31.91 178 PRO A O 1
ATOM 1369 N N . TYR A 1 179 ? -5.290 0.456 2.094 1.00 36.06 179 TYR A N 1
ATOM 1370 C CA . TYR A 1 179 ? -5.503 0.552 3.528 1.00 36.06 179 TYR A CA 1
ATOM 1371 C C . TYR A 1 179 ? -4.410 -0.112 4.378 1.00 36.06 179 TYR A C 1
ATOM 1373 O O . TYR A 1 179 ? -4.331 -1.342 4.387 1.00 36.06 179 TYR A O 1
ATOM 1381 N N . ALA A 1 180 ? -3.764 0.722 5.215 1.00 33.12 180 ALA A N 1
ATOM 1382 C CA . ALA A 1 180 ? -2.977 0.448 6.444 1.00 33.12 180 ALA A CA 1
ATOM 1383 C C . ALA A 1 180 ? -1.493 0.065 6.260 1.00 33.12 180 ALA A C 1
ATOM 1385 O O . ALA A 1 180 ? -1.182 -0.586 5.282 1.00 33.12 180 ALA A O 1
ATOM 1386 N N . ASP A 1 181 ? -0.531 0.443 7.119 1.00 35.56 181 ASP A N 1
ATOM 1387 C CA . ASP A 1 181 ? -0.634 0.710 8.568 1.00 35.56 181 ASP A CA 1
ATOM 1388 C C . ASP A 1 181 ? -0.226 2.115 9.037 1.00 35.56 181 ASP A C 1
ATOM 1390 O O . ASP A 1 181 ? 0.572 2.826 8.420 1.00 35.56 181 ASP A O 1
ATOM 1394 N N . ILE A 1 182 ? -0.846 2.484 10.154 1.00 39.03 182 ILE A N 1
ATOM 1395 C CA . ILE A 1 182 ? -0.849 3.746 10.895 1.00 39.03 182 ILE A CA 1
ATOM 1396 C C . ILE A 1 182 ? -0.099 3.478 12.211 1.00 39.03 182 ILE A C 1
ATOM 1398 O O . ILE A 1 182 ? -0.256 2.395 12.771 1.00 39.03 182 ILE A O 1
ATOM 1402 N N . PRO A 1 183 ? 0.746 4.401 12.706 1.00 31.92 183 PRO A N 1
ATOM 1403 C CA . PRO A 1 183 ? 1.405 4.218 14.001 1.00 31.92 183 PRO A CA 1
ATOM 1404 C C . PRO A 1 183 ? 0.364 4.014 15.119 1.00 31.92 183 PRO A C 1
ATOM 1406 O O . PRO A 1 183 ? -0.733 4.570 15.025 1.00 31.92 183 PRO A O 1
ATOM 1409 N N . PRO A 1 184 ? 0.687 3.284 16.201 1.00 33.31 184 PRO A N 1
ATOM 1410 C CA . PRO A 1 184 ? -0.236 3.115 17.318 1.00 33.31 184 PRO A CA 1
ATOM 1411 C C . PRO A 1 184 ? -0.701 4.482 17.837 1.00 33.31 184 PRO A C 1
ATOM 1413 O O . PRO A 1 184 ? 0.108 5.379 18.098 1.00 33.31 184 PRO A O 1
ATOM 1416 N N . VAL A 1 185 ? -2.015 4.657 18.001 1.00 40.94 185 VAL A N 1
ATOM 1417 C CA . VAL A 1 185 ? -2.558 5.835 18.682 1.00 40.94 185 VAL A CA 1
ATOM 1418 C C . VAL A 1 185 ? -2.211 5.693 20.163 1.00 40.94 185 VAL A C 1
ATOM 1420 O O . VAL A 1 185 ? -2.886 4.989 20.903 1.00 40.94 185 VAL A O 1
ATOM 1423 N N . VAL A 1 186 ? -1.132 6.347 20.598 1.00 42.97 186 VAL A N 1
ATOM 1424 C CA . VAL A 1 186 ? -0.771 6.421 22.023 1.00 42.97 186 VAL A CA 1
ATOM 1425 C C . VAL A 1 186 ? -1.918 7.092 22.793 1.00 42.97 186 VAL A C 1
ATOM 1427 O O . VAL A 1 186 ? -2.392 8.160 22.383 1.00 42.97 186 VAL A O 1
ATOM 1430 N N . ALA A 1 187 ? -2.374 6.442 23.870 1.00 35.16 187 ALA A N 1
ATOM 1431 C CA . ALA A 1 187 ? -3.416 6.932 24.772 1.00 35.16 187 ALA A CA 1
ATOM 1432 C C . ALA A 1 187 ? -2.923 8.151 25.586 1.00 35.16 187 ALA A C 1
ATOM 1434 O O . ALA A 1 187 ? -1.736 8.224 25.915 1.00 35.16 187 ALA A O 1
ATOM 1435 N N . PRO A 1 188 ? -3.790 9.128 25.911 1.00 34.94 188 PRO A N 1
ATOM 1436 C CA . PRO A 1 188 ? -3.364 10.346 26.593 1.00 34.94 188 PRO A CA 1
ATOM 1437 C C . PRO A 1 188 ? -3.100 10.115 28.090 1.00 34.94 188 PRO A C 1
ATOM 1439 O O . PRO A 1 188 ? -4.004 9.780 28.852 1.00 34.94 188 PRO A O 1
ATOM 1442 N N . SER A 1 189 ? -1.869 10.388 28.528 1.00 34.19 189 SER A N 1
ATOM 1443 C CA . SER A 1 189 ? -1.507 10.547 29.942 1.00 34.19 189 SER A CA 1
ATOM 1444 C C . SER A 1 189 ? -1.732 12.000 30.372 1.00 34.19 189 SER A C 1
ATOM 1446 O O . SER A 1 189 ? -1.165 12.927 29.795 1.00 34.19 189 SER A O 1
ATOM 1448 N N . THR A 1 190 ? -2.562 12.220 31.391 1.00 37.38 190 THR A N 1
ATOM 1449 C CA . THR A 1 190 ? -2.911 13.554 31.900 1.00 37.38 190 THR A CA 1
ATOM 1450 C C . THR A 1 190 ? -1.832 14.134 32.821 1.00 37.38 190 THR A C 1
ATOM 1452 O O . THR A 1 190 ? -1.525 13.527 33.846 1.00 37.38 190 THR A O 1
ATOM 1455 N N . SER A 1 191 ? -1.336 15.346 32.537 1.00 32.19 191 SER A N 1
ATOM 1456 C CA . SER A 1 191 ? -0.949 16.359 33.544 1.00 32.19 191 SER A CA 1
ATOM 1457 C C . SER A 1 191 ? -0.716 17.739 32.901 1.00 32.19 191 SER A C 1
ATOM 1459 O O . SER A 1 191 ? -0.228 17.800 31.773 1.00 32.19 191 SER A O 1
ATOM 1461 N N . PRO A 1 192 ? -1.057 18.853 33.582 1.00 39.75 192 PRO A N 1
ATOM 1462 C CA . PRO A 1 192 ? -1.067 20.182 32.982 1.00 39.75 192 PRO A CA 1
ATOM 1463 C C . PRO A 1 192 ? 0.245 20.930 33.245 1.00 39.75 192 PRO A C 1
ATOM 1465 O O . PRO A 1 192 ? 0.734 20.956 34.373 1.00 39.75 192 PRO A O 1
ATOM 1468 N N . VAL A 1 193 ? 0.776 21.622 32.236 1.00 31.36 193 VAL A N 1
ATOM 1469 C CA . VAL A 1 193 ? 1.782 22.671 32.455 1.00 31.36 193 VAL A CA 1
ATOM 1470 C C . VAL A 1 193 ? 1.395 23.903 31.650 1.00 31.36 193 VAL A C 1
ATOM 1472 O O . VAL A 1 193 ? 1.367 23.898 30.423 1.00 31.36 193 VAL A O 1
ATOM 1475 N N . ALA A 1 194 ? 1.069 24.959 32.388 1.00 39.19 194 ALA A N 1
ATOM 1476 C CA . ALA A 1 194 ? 0.888 26.306 31.885 1.00 39.19 194 ALA A CA 1
ATOM 1477 C C . ALA A 1 194 ? 2.238 26.900 31.458 1.00 39.19 194 ALA A C 1
ATOM 1479 O O . ALA A 1 194 ? 3.207 26.816 32.212 1.00 39.19 194 ALA A O 1
ATOM 1480 N N . ALA A 1 195 ? 2.289 27.564 30.302 1.00 30.58 195 ALA A N 1
ATOM 1481 C CA . ALA A 1 195 ? 3.362 28.503 29.986 1.00 30.58 195 ALA A CA 1
ATOM 1482 C C . ALA A 1 195 ? 2.892 29.581 28.994 1.00 30.58 195 ALA A C 1
ATOM 1484 O O . ALA A 1 195 ? 2.683 29.356 27.808 1.00 30.58 195 ALA A O 1
ATOM 1485 N N . THR A 1 196 ? 2.706 30.753 29.586 1.00 32.06 196 THR A N 1
ATOM 1486 C CA . THR A 1 196 ? 2.695 32.139 29.114 1.00 32.06 196 THR A CA 1
ATOM 1487 C C . THR A 1 196 ? 3.310 32.433 27.735 1.00 32.06 196 THR A C 1
ATOM 1489 O O . THR A 1 196 ? 4.449 32.074 27.447 1.00 32.06 196 THR A O 1
ATOM 1492 N N . ALA A 1 197 ? 2.575 33.210 26.934 1.00 34.56 197 ALA A N 1
ATOM 1493 C CA . ALA A 1 197 ? 3.013 33.816 25.676 1.00 34.56 197 ALA A CA 1
ATOM 1494 C C . ALA A 1 197 ? 3.887 35.073 25.888 1.00 34.56 197 ALA A C 1
ATOM 1496 O O . ALA A 1 197 ? 3.624 35.833 26.823 1.00 34.56 197 ALA A O 1
ATOM 1497 N N . PRO A 1 198 ? 4.828 35.382 24.974 1.00 33.16 198 PRO A N 1
ATOM 1498 C CA . PRO A 1 198 ? 5.319 36.740 24.796 1.00 33.16 198 PRO A CA 1
ATOM 1499 C C . PRO A 1 198 ? 4.907 37.329 23.436 1.00 33.16 198 PRO A C 1
ATOM 1501 O O . PRO A 1 198 ? 5.073 36.722 22.379 1.00 33.16 198 PRO A O 1
ATOM 1504 N N . SER A 1 199 ? 4.385 38.552 23.493 1.00 41.97 199 SER A N 1
ATOM 1505 C CA . SER A 1 199 ? 4.056 39.426 22.363 1.00 41.97 199 SER A CA 1
ATOM 1506 C C . SER A 1 199 ? 5.305 40.067 21.752 1.00 41.97 199 SER A C 1
ATOM 1508 O O . SER A 1 199 ? 6.181 40.495 22.498 1.00 41.97 199 SER A O 1
ATOM 1510 N N . MET A 1 200 ? 5.338 40.250 20.427 1.00 31.58 200 MET A N 1
ATOM 1511 C CA . MET A 1 200 ? 6.255 41.151 19.699 1.00 31.58 200 MET A CA 1
ATOM 1512 C C . MET A 1 200 ? 5.597 41.618 18.368 1.00 31.58 200 MET A C 1
ATOM 1514 O O . MET A 1 200 ? 4.581 41.043 17.976 1.00 31.58 200 MET A O 1
ATOM 1518 N N . PRO A 1 201 ? 6.082 42.706 17.730 1.00 41.53 201 PRO A N 1
ATOM 1519 C CA . PRO A 1 201 ? 5.229 43.795 17.250 1.00 41.53 201 PRO A CA 1
ATOM 1520 C C . PRO A 1 201 ? 4.954 43.802 15.738 1.00 41.53 201 PRO A C 1
ATOM 1522 O O . PRO A 1 201 ? 5.685 43.231 14.934 1.00 41.53 201 PRO A O 1
ATOM 1525 N N . VAL A 1 202 ? 3.895 44.531 15.380 1.00 42.28 202 VAL A N 1
ATOM 1526 C CA . VAL A 1 202 ? 3.457 44.844 14.013 1.00 42.28 202 VAL A CA 1
ATOM 1527 C C . VAL A 1 202 ? 4.425 45.838 13.361 1.00 42.28 202 VAL A C 1
ATOM 1529 O O . VAL A 1 202 ? 4.717 46.883 13.941 1.00 42.28 202 VAL A O 1
ATOM 1532 N N . VAL A 1 203 ? 4.887 45.530 12.145 1.00 40.34 203 VAL A N 1
ATOM 1533 C CA . VAL A 1 203 ? 5.558 46.478 11.242 1.00 40.34 203 VAL A CA 1
ATOM 1534 C C . VAL A 1 203 ? 4.880 46.384 9.875 1.00 40.34 203 VAL A C 1
ATOM 1536 O O . VAL A 1 203 ? 4.874 45.321 9.255 1.00 40.34 203 VAL A O 1
ATOM 1539 N N . ASP A 1 204 ? 4.293 47.495 9.433 1.00 43.41 204 ASP A N 1
ATOM 1540 C CA . ASP A 1 204 ? 3.649 47.647 8.125 1.00 43.41 204 ASP A CA 1
ATOM 1541 C C . ASP A 1 204 ? 4.670 47.597 6.974 1.00 43.41 204 ASP A C 1
ATOM 1543 O O . ASP A 1 204 ? 5.717 48.250 7.060 1.00 43.41 204 ASP A O 1
ATOM 1547 N N . PRO A 1 205 ? 4.372 46.929 5.845 1.00 43.25 205 PRO A N 1
ATOM 1548 C CA . PRO A 1 205 ? 5.114 47.135 4.611 1.00 43.25 205 PRO A CA 1
ATOM 1549 C C . PRO A 1 205 ? 4.447 48.188 3.707 1.00 43.25 205 PRO A C 1
ATOM 1551 O O . PRO A 1 205 ? 3.255 48.139 3.405 1.00 43.25 205 PRO A O 1
ATOM 1554 N N . ALA A 1 206 ? 5.268 49.131 3.243 1.00 41.78 206 ALA A N 1
ATOM 1555 C CA . ALA A 1 206 ? 4.961 50.128 2.217 1.00 41.78 206 ALA A CA 1
ATOM 1556 C C . ALA A 1 206 ? 4.801 49.496 0.808 1.00 41.78 206 ALA A C 1
ATOM 1558 O O . ALA A 1 206 ? 5.323 48.406 0.561 1.00 41.78 206 ALA A O 1
ATOM 1559 N N . PRO A 1 207 ? 4.112 50.164 -0.141 1.00 51.16 207 PRO A N 1
ATOM 1560 C CA . PRO A 1 207 ? 3.775 49.587 -1.447 1.00 51.16 207 PRO A CA 1
ATOM 1561 C C . PRO A 1 207 ? 4.943 49.615 -2.458 1.00 51.16 207 PRO A C 1
ATOM 1563 O O . PRO A 1 207 ? 5.822 50.476 -2.359 1.00 51.16 207 PRO A O 1
ATOM 1566 N N . PRO A 1 208 ? 4.951 48.727 -3.476 1.00 47.22 208 PRO A N 1
ATOM 1567 C CA . PRO A 1 208 ? 6.015 48.682 -4.472 1.00 47.22 208 PRO A CA 1
ATOM 1568 C C . PRO A 1 208 ? 5.820 49.710 -5.599 1.00 47.22 208 PRO A C 1
ATOM 1570 O O . PRO A 1 208 ? 4.717 49.941 -6.095 1.00 47.22 208 PRO A O 1
ATOM 1573 N N . VAL A 1 209 ? 6.941 50.290 -6.029 1.00 41.53 209 VAL A N 1
ATOM 1574 C CA . VAL A 1 209 ? 7.069 51.198 -7.176 1.00 41.53 209 VAL A CA 1
ATOM 1575 C C . VAL A 1 209 ? 7.127 50.387 -8.475 1.00 41.53 209 VAL A C 1
ATOM 1577 O O . VAL A 1 209 ? 7.944 49.479 -8.614 1.00 41.53 209 VAL A O 1
ATOM 1580 N N . VAL A 1 210 ? 6.272 50.740 -9.436 1.00 45.44 210 VAL A N 1
ATOM 1581 C CA . VAL A 1 210 ? 6.238 50.190 -10.800 1.00 45.44 210 VAL A CA 1
ATOM 1582 C C . VAL A 1 210 ? 7.183 50.995 -11.697 1.00 45.44 210 VAL A C 1
ATOM 1584 O O . VAL A 1 210 ? 7.092 52.220 -11.738 1.00 45.44 210 VAL A O 1
ATOM 1587 N N . VAL A 1 211 ? 8.050 50.317 -12.455 1.00 44.44 211 VAL A N 1
ATOM 1588 C CA . VAL A 1 211 ? 8.871 50.927 -13.518 1.00 44.44 211 VAL A CA 1
ATOM 1589 C C . VAL A 1 211 ? 8.463 50.317 -14.868 1.00 44.44 211 VAL A C 1
ATOM 1591 O O . VAL A 1 211 ? 8.405 49.089 -14.959 1.00 44.44 211 VAL A O 1
ATOM 1594 N N . PRO A 1 212 ? 8.168 51.109 -15.919 1.00 45.50 212 PRO A N 1
ATOM 1595 C CA . PRO A 1 212 ? 7.783 50.578 -17.225 1.00 45.50 212 PRO A CA 1
ATOM 1596 C C . PRO A 1 212 ? 9.003 50.321 -18.129 1.00 45.50 212 PRO A C 1
ATOM 1598 O O . PRO A 1 212 ? 9.968 51.085 -18.127 1.00 45.50 212 PRO A O 1
ATOM 1601 N N . ALA A 1 213 ? 8.939 49.255 -18.932 1.00 42.84 213 ALA A N 1
ATOM 1602 C CA . ALA A 1 213 ? 9.939 48.916 -19.949 1.00 42.84 213 ALA A CA 1
ATOM 1603 C C . ALA A 1 213 ? 9.682 49.658 -21.287 1.00 42.84 213 ALA A C 1
ATOM 1605 O O . ALA A 1 213 ? 8.524 49.939 -21.608 1.00 42.84 213 ALA A O 1
ATOM 1606 N N . PRO A 1 214 ? 10.728 49.972 -22.083 1.00 47.47 214 PRO A N 1
ATOM 1607 C CA . PRO A 1 214 ? 10.600 50.702 -23.350 1.00 47.47 214 PRO A CA 1
ATOM 1608 C C . PRO A 1 214 ? 10.217 49.798 -24.546 1.00 47.47 214 PRO A C 1
ATOM 1610 O O . PRO A 1 214 ? 10.372 48.577 -24.472 1.00 47.47 214 PRO A O 1
ATOM 1613 N N . PRO A 1 215 ? 9.730 50.376 -25.667 1.00 46.16 215 PRO A N 1
ATOM 1614 C CA . PRO A 1 215 ? 9.173 49.613 -26.780 1.00 46.16 215 PRO A CA 1
ATOM 1615 C C . PRO A 1 215 ? 10.259 49.078 -27.724 1.00 46.16 215 PRO A C 1
ATOM 1617 O O . PRO A 1 215 ? 11.198 49.785 -28.092 1.00 46.16 215 PRO A O 1
ATOM 1620 N N . VAL A 1 216 ? 10.088 47.832 -28.165 1.00 45.72 216 VAL A N 1
ATOM 1621 C CA . VAL A 1 216 ? 10.936 47.186 -29.176 1.00 45.72 216 VAL A CA 1
ATOM 1622 C C . VAL A 1 216 ? 10.411 47.530 -30.573 1.00 45.72 216 VAL A C 1
ATOM 1624 O O . VAL A 1 216 ? 9.255 47.263 -30.898 1.00 45.72 216 VAL A O 1
ATOM 1627 N N . VAL A 1 217 ? 11.269 48.129 -31.400 1.00 46.34 217 VAL A N 1
ATOM 1628 C CA . VAL A 1 217 ? 11.023 48.422 -32.821 1.00 46.34 217 VAL A CA 1
ATOM 1629 C C . VAL A 1 217 ? 11.336 47.175 -33.653 1.00 46.34 217 VAL A C 1
ATOM 1631 O O . VAL A 1 217 ? 12.407 46.590 -33.507 1.00 46.34 217 VAL A O 1
ATOM 1634 N N . VAL A 1 218 ? 10.422 46.781 -34.542 1.00 42.78 218 VAL A N 1
ATOM 1635 C CA . VAL A 1 218 ? 10.578 45.623 -35.441 1.00 42.78 218 VAL A CA 1
ATOM 1636 C C . VAL A 1 218 ? 10.952 46.106 -36.851 1.00 42.78 218 VAL A C 1
ATOM 1638 O O . VAL A 1 218 ? 10.206 46.918 -37.404 1.00 42.78 218 VAL A O 1
ATOM 1641 N N . PRO A 1 219 ? 12.047 45.628 -37.476 1.00 43.09 219 PRO A N 1
ATOM 1642 C CA . PRO A 1 219 ? 12.306 45.871 -38.892 1.00 43.09 219 PRO A CA 1
ATOM 1643 C C . PRO A 1 219 ? 11.670 44.788 -39.786 1.00 43.09 219 PRO A C 1
ATOM 1645 O O . PRO A 1 219 ? 11.545 43.626 -39.401 1.00 43.09 219 PRO A O 1
ATOM 1648 N N . ALA A 1 220 ? 11.252 45.192 -40.990 1.00 43.19 220 ALA A N 1
ATOM 1649 C CA . ALA A 1 220 ? 10.608 44.345 -41.999 1.00 43.19 220 ALA A CA 1
ATOM 1650 C C . ALA A 1 220 ? 11.595 43.363 -42.681 1.00 43.19 220 ALA A C 1
ATOM 1652 O O . ALA A 1 220 ? 12.782 43.680 -42.783 1.00 43.19 220 ALA A O 1
ATOM 1653 N N . PRO A 1 221 ? 11.137 42.193 -43.178 1.00 38.59 221 PRO A N 1
ATOM 1654 C CA . PRO A 1 221 ? 12.025 41.163 -43.719 1.00 38.59 221 PRO A CA 1
ATOM 1655 C C . PRO A 1 221 ? 12.432 41.410 -45.189 1.00 38.59 221 PRO A C 1
ATOM 1657 O O . PRO A 1 221 ? 11.652 41.995 -45.947 1.00 38.59 221 PRO A O 1
ATOM 1660 N N . PRO A 1 222 ? 13.615 40.925 -45.623 1.00 42.16 222 PRO A N 1
ATOM 1661 C CA . PRO A 1 222 ? 14.035 40.951 -47.021 1.00 42.16 222 PRO A CA 1
ATOM 1662 C C . PRO A 1 222 ? 13.462 39.781 -47.845 1.00 42.16 222 PRO A C 1
ATOM 1664 O O . PRO A 1 222 ? 13.139 38.709 -47.336 1.00 42.16 222 PRO A O 1
ATOM 1667 N N . SER A 1 223 ? 13.334 40.036 -49.147 1.00 44.69 223 SER A N 1
ATOM 1668 C CA . SER A 1 223 ? 12.719 39.200 -50.184 1.00 44.69 223 SER A CA 1
ATOM 1669 C C . SER A 1 223 ? 13.413 37.848 -50.427 1.00 44.69 223 SER A C 1
ATOM 1671 O O . SER A 1 223 ? 14.629 37.726 -50.312 1.00 44.69 223 SER A O 1
ATOM 1673 N N . ALA A 1 224 ? 12.622 36.848 -50.838 1.00 37.12 224 ALA A N 1
ATOM 1674 C CA . ALA A 1 224 ? 13.014 35.446 -51.029 1.00 37.12 224 ALA A CA 1
ATOM 1675 C C . ALA A 1 224 ? 14.015 35.181 -52.187 1.00 37.12 224 ALA A C 1
ATOM 1677 O O . ALA A 1 224 ? 13.838 35.746 -53.271 1.00 37.12 224 ALA A O 1
ATOM 1678 N N . PRO A 1 225 ? 14.988 34.255 -52.024 1.00 41.41 225 PRO A N 1
ATOM 1679 C CA . PRO A 1 225 ? 15.815 33.722 -53.111 1.00 41.41 225 PRO A CA 1
ATOM 1680 C C . PRO A 1 225 ? 15.225 32.427 -53.733 1.00 41.41 225 PRO A C 1
ATOM 1682 O O . PRO A 1 225 ? 14.312 31.818 -53.166 1.00 41.41 225 PRO A O 1
ATOM 1685 N N . PRO A 1 226 ? 15.697 32.004 -54.927 1.00 41.34 226 PRO A N 1
ATOM 1686 C CA . PRO A 1 226 ? 15.016 31.011 -55.758 1.00 41.34 226 PRO A CA 1
ATOM 1687 C C . PRO A 1 226 ? 15.277 29.561 -55.316 1.00 41.34 226 PRO A C 1
ATOM 1689 O O . PRO A 1 226 ? 16.360 29.210 -54.853 1.00 41.34 226 PRO A O 1
ATOM 1692 N N . ARG A 1 227 ? 14.274 28.692 -55.519 1.00 43.16 227 ARG A N 1
ATOM 1693 C CA . ARG A 1 227 ? 14.347 27.241 -55.270 1.00 43.16 227 ARG A CA 1
ATOM 1694 C C . ARG A 1 227 ? 15.168 26.525 -56.351 1.00 43.16 227 ARG A C 1
ATOM 1696 O O . ARG A 1 227 ? 14.786 26.549 -57.518 1.00 43.16 227 ARG A O 1
ATOM 1703 N N . LEU A 1 228 ? 16.210 25.800 -55.939 1.00 38.06 228 LEU A N 1
ATOM 1704 C CA . LEU A 1 228 ? 16.878 24.754 -56.725 1.00 38.06 228 LEU A CA 1
ATOM 1705 C C . LEU A 1 228 ? 16.610 23.364 -56.122 1.00 38.06 228 LEU A C 1
ATOM 1707 O O . LEU A 1 228 ? 16.272 23.228 -54.948 1.00 38.06 228 LEU A O 1
ATOM 1711 N N . ALA A 1 229 ? 16.679 22.342 -56.976 1.00 42.97 229 ALA A N 1
ATOM 1712 C CA . ALA A 1 229 ? 16.202 20.987 -56.721 1.00 42.97 229 ALA A CA 1
ATOM 1713 C C . ALA A 1 229 ? 17.159 20.114 -55.881 1.00 42.97 229 ALA A C 1
ATOM 1715 O O . ALA A 1 229 ? 18.373 20.227 -55.980 1.00 42.97 229 ALA A O 1
ATOM 1716 N N . ARG A 1 230 ? 16.522 19.225 -55.099 1.00 44.22 230 ARG A N 1
ATOM 1717 C CA . ARG A 1 230 ? 16.987 18.065 -54.307 1.00 44.22 230 ARG A CA 1
ATOM 1718 C C . ARG A 1 230 ? 18.465 17.662 -54.402 1.00 44.22 230 ARG A C 1
ATOM 1720 O O . ARG A 1 230 ? 18.921 17.235 -55.457 1.00 44.22 230 ARG A O 1
ATOM 1727 N N . GLY A 1 231 ? 19.092 17.539 -53.231 1.00 54.53 231 GLY A N 1
ATOM 1728 C CA . GLY A 1 231 ? 20.169 16.568 -53.031 1.00 54.53 231 GLY A CA 1
ATOM 1729 C C . GLY A 1 231 ? 20.984 16.751 -51.761 1.00 54.53 231 GLY A C 1
ATOM 1730 O O . GLY A 1 231 ? 21.338 15.761 -51.136 1.00 54.53 231 GLY A O 1
ATOM 1731 N N . GLU A 1 232 ? 21.240 17.988 -51.351 1.00 51.78 232 GLU A N 1
ATOM 1732 C CA . GLU A 1 232 ? 22.138 18.294 -50.235 1.00 51.78 232 GLU A CA 1
ATOM 1733 C C . GLU A 1 232 ? 21.577 19.512 -49.493 1.00 51.78 232 GLU A C 1
ATOM 1735 O O . GLU A 1 232 ? 21.284 20.533 -50.117 1.00 51.78 232 GLU A O 1
ATOM 1740 N N . THR A 1 233 ? 21.359 19.404 -48.178 1.00 64.38 233 THR A N 1
ATOM 1741 C CA . THR A 1 233 ? 21.039 20.576 -47.351 1.00 64.38 233 THR A CA 1
ATOM 1742 C C . THR A 1 233 ? 22.252 21.495 -47.378 1.00 64.38 233 THR A C 1
ATOM 1744 O O . THR A 1 233 ? 23.313 21.112 -46.883 1.00 64.38 233 THR A O 1
ATOM 1747 N N . SER A 1 234 ? 22.126 22.674 -47.983 1.00 78.06 234 SER A N 1
ATOM 1748 C CA . SER A 1 234 ? 23.245 23.606 -48.074 1.00 78.06 234 SER A CA 1
ATOM 1749 C C . SER A 1 234 ? 23.615 24.135 -46.687 1.00 78.06 234 SER A C 1
ATOM 1751 O O . SER A 1 234 ? 22.772 24.239 -45.795 1.00 78.06 234 SER A O 1
ATOM 1753 N N . GLU A 1 235 ? 24.878 24.516 -46.504 1.00 75.94 235 GLU A N 1
ATOM 1754 C CA . GLU A 1 235 ? 25.360 25.125 -45.257 1.00 75.94 235 GLU A CA 1
ATOM 1755 C C . GLU A 1 235 ? 24.537 26.373 -44.873 1.00 75.94 235 GLU A C 1
ATOM 1757 O O . GLU A 1 235 ? 24.269 26.614 -43.697 1.00 75.94 235 GLU A O 1
ATOM 1762 N N . ALA A 1 236 ? 24.019 27.095 -45.874 1.00 74.81 236 ALA A N 1
ATOM 1763 C CA . ALA A 1 236 ? 23.094 28.209 -45.682 1.00 74.81 236 ALA A CA 1
ATOM 1764 C C . ALA A 1 236 ? 21.720 27.766 -45.137 1.00 74.81 236 ALA A C 1
ATOM 1766 O O . ALA A 1 236 ? 21.202 28.382 -44.213 1.00 74.81 236 ALA A O 1
ATOM 1767 N N . GLN A 1 237 ? 21.148 26.661 -45.631 1.00 81.19 237 GLN A N 1
ATOM 1768 C CA . GLN A 1 237 ? 19.880 26.122 -45.109 1.00 81.19 237 GLN A CA 1
ATOM 1769 C C . GLN A 1 237 ? 20.009 25.637 -43.663 1.00 81.19 237 GLN A C 1
ATOM 1771 O O . GLN A 1 237 ? 19.063 25.742 -42.881 1.00 81.19 237 GLN A O 1
ATOM 1776 N N . ILE A 1 238 ? 21.183 25.116 -43.301 1.00 82.75 238 ILE A N 1
ATOM 1777 C CA . ILE A 1 238 ? 21.492 24.714 -41.929 1.00 82.75 238 ILE A CA 1
ATOM 1778 C C . ILE A 1 238 ? 21.590 25.952 -41.030 1.00 82.75 238 ILE A C 1
ATOM 1780 O O . ILE A 1 238 ? 21.009 25.953 -39.944 1.00 82.75 238 ILE A O 1
ATOM 1784 N N . ALA A 1 239 ? 22.255 27.019 -41.482 1.00 84.12 239 ALA A N 1
ATOM 1785 C CA . ALA A 1 239 ? 22.347 28.276 -40.739 1.00 84.12 239 ALA A CA 1
ATOM 1786 C C . ALA A 1 239 ? 20.962 28.899 -40.478 1.00 84.12 239 ALA A C 1
ATOM 1788 O O . ALA A 1 239 ? 20.646 29.227 -39.332 1.00 84.12 239 ALA A O 1
ATOM 1789 N N . ASP A 1 240 ? 20.105 28.953 -41.498 1.00 81.12 240 ASP A N 1
ATOM 1790 C CA . ASP A 1 240 ? 18.742 29.482 -41.386 1.00 81.12 240 ASP A CA 1
ATOM 1791 C C . ASP A 1 240 ? 17.875 28.630 -40.439 1.00 81.12 240 ASP A C 1
ATOM 1793 O O . ASP A 1 240 ? 17.133 29.149 -39.600 1.00 81.12 240 ASP A O 1
ATOM 1797 N N . ALA A 1 241 ? 17.983 27.298 -40.510 1.00 90.00 241 ALA A N 1
ATOM 1798 C CA . ALA A 1 241 ? 17.260 26.394 -39.613 1.00 90.00 241 ALA A CA 1
ATOM 1799 C C . ALA A 1 241 ? 17.726 26.514 -38.151 1.00 90.00 241 ALA A C 1
ATOM 1801 O O . ALA A 1 241 ? 16.905 26.443 -37.227 1.00 90.00 241 ALA A O 1
ATOM 1802 N N . ILE A 1 242 ? 19.025 26.739 -37.927 1.00 89.50 242 ILE A N 1
ATOM 1803 C CA . ILE A 1 242 ? 19.579 27.043 -36.602 1.00 89.50 242 ILE A CA 1
ATOM 1804 C C . ILE A 1 242 ? 18.999 28.360 -36.080 1.00 89.50 242 ILE A C 1
ATOM 1806 O O . ILE A 1 242 ? 18.655 28.452 -34.901 1.00 89.50 242 ILE A O 1
ATOM 1810 N N . GLU A 1 243 ? 18.849 29.370 -36.933 1.00 89.50 243 GLU A N 1
ATOM 1811 C CA . GLU A 1 243 ? 18.285 30.659 -36.541 1.00 89.50 243 GLU A CA 1
ATOM 1812 C C . GLU A 1 243 ? 16.809 30.539 -36.128 1.00 89.50 243 GLU A C 1
ATOM 1814 O O . GLU A 1 243 ? 16.436 30.956 -35.028 1.00 89.50 243 GLU A O 1
ATOM 1819 N N . TYR A 1 244 ? 15.982 29.859 -36.928 1.00 90.75 244 TYR A N 1
ATOM 1820 C CA . TYR A 1 244 ? 14.594 29.555 -36.557 1.00 90.75 244 TYR A CA 1
ATOM 1821 C C . TYR A 1 244 ? 14.491 28.760 -35.249 1.00 90.75 244 TYR A C 1
ATOM 1823 O O . TYR A 1 244 ? 13.599 29.019 -34.437 1.00 90.75 244 TYR A O 1
ATOM 1831 N N . SER A 1 245 ? 15.426 27.838 -35.009 1.00 93.06 245 SER A N 1
ATOM 1832 C CA . SER A 1 245 ? 15.482 27.053 -33.772 1.00 93.06 245 SER A CA 1
ATOM 1833 C C . SER A 1 245 ? 15.816 27.918 -32.549 1.00 93.06 245 SER A C 1
ATOM 1835 O O . SER A 1 245 ? 15.217 27.734 -31.491 1.00 93.06 245 SER A O 1
ATOM 1837 N N . LYS A 1 246 ? 16.695 28.920 -32.686 1.00 91.50 246 LYS A N 1
ATOM 1838 C CA . LYS A 1 246 ? 16.991 29.890 -31.613 1.00 91.50 246 LYS A CA 1
ATOM 1839 C C . LYS A 1 246 ? 15.772 30.747 -31.265 1.00 91.50 246 LYS A C 1
ATOM 1841 O O . LYS A 1 246 ? 15.483 30.947 -30.088 1.00 91.50 246 LYS A O 1
ATOM 1846 N N . PHE A 1 247 ? 15.011 31.191 -32.267 1.00 89.25 247 PHE A N 1
ATOM 1847 C CA . PHE A 1 247 ? 13.763 31.925 -32.031 1.00 89.25 247 PHE A CA 1
ATOM 1848 C C . PHE A 1 247 ? 12.679 31.062 -31.374 1.00 89.25 247 PHE A C 1
ATOM 1850 O O . PHE A 1 247 ? 11.907 31.570 -30.563 1.00 89.25 247 PHE A O 1
ATOM 1857 N N . ALA A 1 248 ? 12.626 29.762 -31.681 1.00 92.62 248 ALA A N 1
ATOM 1858 C CA . ALA A 1 248 ? 11.716 28.839 -31.008 1.00 92.62 248 ALA A CA 1
ATOM 1859 C C . ALA A 1 248 ? 12.060 28.671 -29.518 1.00 92.62 248 ALA A C 1
ATOM 1861 O O . ALA A 1 248 ? 11.153 28.642 -28.690 1.00 92.62 248 ALA A O 1
ATOM 1862 N N . ILE A 1 249 ? 13.350 28.620 -29.164 1.00 88.94 249 ILE A N 1
ATOM 1863 C CA . ILE A 1 249 ? 13.801 28.545 -27.764 1.00 88.94 249 ILE A CA 1
ATOM 1864 C C . ILE A 1 249 ? 13.387 29.806 -26.997 1.00 88.94 249 ILE A C 1
ATOM 1866 O O . ILE A 1 249 ? 12.761 29.691 -25.947 1.00 88.94 249 ILE A O 1
ATOM 1870 N N . ALA A 1 250 ? 13.623 30.995 -27.558 1.00 87.44 250 ALA A N 1
ATOM 1871 C CA . ALA A 1 250 ? 13.196 32.252 -26.937 1.00 87.44 250 ALA A CA 1
ATOM 1872 C C . ALA A 1 250 ? 11.664 32.333 -26.756 1.00 87.44 250 ALA A C 1
ATOM 1874 O O . ALA A 1 250 ? 11.176 32.825 -25.739 1.00 87.44 250 ALA A O 1
ATOM 1875 N N . ALA A 1 251 ? 10.886 31.806 -27.711 1.00 88.00 251 ALA A N 1
ATOM 1876 C CA . ALA A 1 251 ? 9.429 31.722 -27.590 1.00 88.00 251 ALA A CA 1
ATOM 1877 C C . ALA A 1 251 ? 8.987 30.749 -26.480 1.00 88.00 251 ALA A C 1
ATOM 1879 O O . ALA A 1 251 ? 8.042 31.042 -25.748 1.00 88.00 251 ALA A O 1
ATOM 1880 N N . LEU A 1 252 ? 9.688 29.624 -26.298 1.00 87.62 252 LEU A N 1
ATOM 1881 C CA . LEU A 1 252 ? 9.424 28.678 -25.206 1.00 87.62 252 LEU A CA 1
ATOM 1882 C C . LEU A 1 252 ? 9.781 29.257 -23.832 1.00 87.62 252 LEU A C 1
ATOM 1884 O O . LEU A 1 252 ? 9.033 29.049 -22.877 1.00 87.62 252 LEU A O 1
ATOM 1888 N N . GLU A 1 253 ? 10.868 30.021 -23.733 1.00 88.38 253 GLU A N 1
ATOM 1889 C CA . GLU A 1 253 ? 11.238 30.755 -22.515 1.00 88.38 253 GLU A CA 1
ATOM 1890 C C . GLU A 1 253 ? 10.180 31.806 -22.148 1.00 88.38 253 GLU A C 1
ATOM 1892 O O . GLU A 1 253 ? 9.833 31.962 -20.977 1.00 88.38 253 GLU A O 1
ATOM 1897 N N . ALA A 1 254 ? 9.578 32.444 -23.157 1.00 84.38 254 ALA A N 1
ATOM 1898 C CA . ALA A 1 254 ? 8.429 33.337 -23.006 1.00 84.38 254 ALA A CA 1
ATOM 1899 C C . ALA A 1 254 ? 7.074 32.607 -22.844 1.00 84.38 254 ALA A C 1
ATOM 1901 O O . ALA A 1 254 ? 6.037 33.261 -22.738 1.00 84.38 254 ALA A O 1
ATOM 1902 N N . ARG A 1 255 ? 7.064 31.265 -22.799 1.00 89.38 255 ARG A N 1
ATOM 1903 C CA . ARG A 1 255 ? 5.872 30.393 -22.719 1.00 89.38 255 ARG A CA 1
ATOM 1904 C C . ARG A 1 255 ? 4.864 30.550 -23.875 1.00 89.38 255 ARG A C 1
ATOM 1906 O O . ARG A 1 255 ? 3.703 30.168 -23.728 1.00 89.38 255 ARG A O 1
ATOM 1913 N N . ASP A 1 256 ? 5.297 31.033 -25.039 1.00 90.62 256 ASP A N 1
ATOM 1914 C CA . ASP A 1 256 ? 4.485 31.139 -26.259 1.00 90.62 256 ASP A CA 1
ATOM 1915 C C . ASP A 1 256 ? 4.630 29.874 -27.128 1.00 90.62 256 ASP A C 1
ATOM 1917 O O . ASP A 1 256 ? 5.466 29.769 -28.033 1.00 90.62 256 ASP A O 1
ATOM 1921 N N . ILE A 1 257 ? 3.805 28.872 -26.811 1.00 85.31 257 ILE A N 1
ATOM 1922 C CA . ILE A 1 257 ? 3.803 27.558 -27.471 1.00 85.31 257 ILE A CA 1
ATOM 1923 C C . ILE A 1 257 ? 3.395 27.646 -28.960 1.00 85.31 257 ILE A C 1
ATOM 1925 O O . ILE A 1 257 ? 4.067 27.014 -29.783 1.00 85.31 257 ILE A O 1
ATOM 1929 N N . PRO A 1 258 ? 2.347 28.403 -29.359 1.00 90.06 258 PRO A N 1
ATOM 1930 C CA . PRO A 1 258 ? 1.979 28.546 -30.771 1.00 90.06 258 PRO A CA 1
ATOM 1931 C C . PRO A 1 258 ? 3.097 29.140 -31.633 1.00 90.06 258 PRO A C 1
ATOM 1933 O O . PRO A 1 258 ? 3.360 28.646 -32.734 1.00 90.06 258 PRO A O 1
ATOM 1936 N N . LEU A 1 259 ? 3.784 30.170 -31.132 1.00 86.25 259 LEU A N 1
ATOM 1937 C CA . LEU A 1 259 ? 4.884 30.796 -31.856 1.00 86.25 259 LEU A CA 1
ATOM 1938 C C . LEU A 1 259 ? 6.091 29.857 -31.965 1.00 86.25 259 LEU A C 1
ATOM 1940 O O . LEU A 1 259 ? 6.684 29.749 -33.041 1.00 86.25 259 LEU A O 1
ATOM 1944 N N . ALA A 1 260 ? 6.419 29.125 -30.896 1.00 90.62 260 ALA A N 1
ATOM 1945 C CA . ALA A 1 260 ? 7.484 28.124 -30.917 1.00 90.62 260 ALA A CA 1
ATOM 1946 C C . ALA A 1 260 ? 7.222 27.022 -31.960 1.00 90.62 260 ALA A C 1
ATOM 1948 O O . ALA A 1 260 ? 8.108 26.697 -32.754 1.00 90.62 260 ALA A O 1
ATOM 1949 N N . ALA A 1 261 ? 5.992 26.500 -32.022 1.00 89.56 261 ALA A N 1
ATOM 1950 C CA . ALA A 1 261 ? 5.598 25.496 -33.011 1.00 89.56 261 ALA A CA 1
ATOM 1951 C C . ALA A 1 261 ? 5.735 26.022 -34.450 1.00 89.56 261 ALA A C 1
ATOM 1953 O O . ALA A 1 261 ? 6.290 25.343 -35.313 1.00 89.56 261 ALA A O 1
ATOM 1954 N N . MET A 1 262 ? 5.307 27.263 -34.700 1.00 92.12 262 MET A N 1
ATOM 1955 C CA . MET A 1 262 ? 5.423 27.909 -36.010 1.00 92.12 262 MET A CA 1
ATOM 1956 C C . MET A 1 262 ? 6.885 28.062 -36.462 1.00 92.12 262 MET A C 1
ATOM 1958 O O . MET A 1 262 ? 7.204 27.811 -37.625 1.00 92.12 262 MET A O 1
ATOM 1962 N N . ARG A 1 263 ? 7.792 28.439 -35.549 1.00 92.94 263 ARG A N 1
ATOM 1963 C CA . ARG A 1 263 ? 9.227 28.600 -35.849 1.00 92.94 263 ARG A CA 1
ATOM 1964 C C . ARG A 1 263 ? 9.916 27.264 -36.126 1.00 92.94 263 ARG A C 1
ATOM 1966 O O . ARG A 1 263 ? 10.705 27.177 -37.062 1.00 92.94 263 ARG A O 1
ATOM 1973 N N . LEU A 1 264 ? 9.563 26.212 -35.390 1.00 91.12 264 LEU A N 1
ATOM 1974 C CA . LEU A 1 264 ? 10.066 24.859 -35.648 1.00 91.12 264 LEU A CA 1
ATOM 1975 C C . LEU A 1 264 ? 9.559 24.302 -36.987 1.00 91.12 264 LEU A C 1
ATOM 1977 O O . LEU A 1 264 ? 10.325 23.687 -37.728 1.00 91.12 264 LEU A O 1
ATOM 1981 N N . GLN A 1 265 ? 8.302 24.576 -37.347 1.00 89.94 265 GLN A N 1
ATOM 1982 C CA . GLN A 1 265 ? 7.750 24.206 -38.653 1.00 89.94 265 GLN A CA 1
ATOM 1983 C C . GLN A 1 265 ? 8.505 24.898 -39.805 1.00 89.94 265 GLN A C 1
ATOM 1985 O O . GLN A 1 265 ? 8.785 24.273 -40.831 1.00 89.94 265 GLN A O 1
ATOM 1990 N N . ALA A 1 266 ? 8.877 26.172 -39.630 1.00 88.12 266 ALA A N 1
ATOM 1991 C CA . ALA A 1 266 ? 9.690 26.911 -40.595 1.00 88.12 266 ALA A CA 1
ATOM 1992 C C . ALA A 1 266 ? 11.096 26.301 -40.742 1.00 88.12 266 ALA A C 1
ATOM 1994 O O . ALA A 1 266 ? 11.530 26.065 -41.868 1.00 88.12 266 ALA A O 1
ATOM 1995 N N . ALA A 1 267 ? 11.754 25.940 -39.632 1.00 90.12 267 ALA A N 1
ATOM 1996 C CA . ALA A 1 267 ? 13.059 25.271 -39.649 1.00 90.12 267 ALA A CA 1
ATOM 1997 C C . ALA A 1 267 ? 13.031 23.942 -40.434 1.00 90.12 267 ALA A C 1
ATOM 1999 O O . ALA A 1 267 ? 13.902 23.686 -41.265 1.00 90.12 267 ALA A O 1
ATOM 2000 N N . LEU A 1 268 ? 11.995 23.121 -40.225 1.00 84.75 268 LEU A N 1
ATOM 2001 C CA . LEU A 1 268 ? 11.811 21.847 -40.936 1.00 84.75 268 LEU A CA 1
ATOM 2002 C C . LEU A 1 268 ? 11.569 22.038 -42.438 1.00 84.75 268 LEU A C 1
ATOM 2004 O O . LEU A 1 268 ? 12.060 21.260 -43.257 1.00 84.75 268 LEU A O 1
ATOM 2008 N N . THR A 1 269 ? 10.840 23.093 -42.800 1.00 84.75 269 THR A N 1
ATOM 2009 C CA . THR A 1 269 ? 10.558 23.428 -44.200 1.00 84.75 269 THR A CA 1
ATOM 2010 C C . THR A 1 269 ? 11.831 23.877 -44.924 1.00 84.75 269 THR A C 1
ATOM 2012 O O . THR A 1 269 ? 12.064 23.468 -46.063 1.00 84.75 269 THR A O 1
ATOM 2015 N N . THR A 1 270 ? 12.691 24.658 -44.260 1.00 84.56 270 THR A N 1
ATOM 2016 C CA . THR A 1 270 ? 13.990 25.104 -44.798 1.00 84.56 270 THR A CA 1
ATOM 2017 C C . THR A 1 270 ? 14.939 23.938 -45.071 1.00 84.56 270 THR A C 1
ATOM 2019 O O . THR A 1 270 ? 15.650 23.945 -46.075 1.00 84.56 270 THR A O 1
ATOM 2022 N N . LEU A 1 271 ? 14.894 22.897 -44.234 1.00 81.31 271 LEU A N 1
ATOM 2023 C CA . LEU A 1 271 ? 15.693 21.676 -44.386 1.00 81.31 271 LEU A CA 1
ATOM 2024 C C . LEU A 1 271 ? 15.104 20.669 -45.395 1.00 81.31 271 LEU A C 1
ATOM 2026 O O . LEU A 1 271 ? 15.638 19.575 -45.558 1.00 81.31 271 LEU A O 1
ATOM 2030 N N . GLY A 1 272 ? 14.023 21.024 -46.099 1.00 69.38 272 GLY A N 1
ATOM 2031 C CA . GLY A 1 272 ? 13.434 20.189 -47.150 1.00 69.38 272 GLY A CA 1
ATOM 2032 C C . GLY A 1 272 ? 12.490 19.091 -46.649 1.00 69.38 272 GLY A C 1
ATOM 2033 O O . GLY A 1 272 ? 12.165 18.174 -47.407 1.00 69.38 272 GLY A O 1
ATOM 2034 N N . GLY A 1 273 ? 12.017 19.174 -45.403 1.00 57.66 273 GLY A N 1
ATOM 2035 C CA . GLY A 1 273 ? 10.998 18.278 -44.865 1.00 57.66 273 GLY A CA 1
ATOM 2036 C C . GLY A 1 273 ? 9.605 18.619 -45.397 1.00 57.66 273 GLY A C 1
ATOM 2037 O O . GLY A 1 273 ? 8.849 19.331 -44.743 1.00 57.66 273 GLY A O 1
ATOM 2038 N N . ASN A 1 274 ? 9.233 18.103 -46.570 1.00 44.41 274 ASN A N 1
ATOM 2039 C CA . ASN A 1 274 ? 7.839 18.153 -47.015 1.00 44.41 274 ASN A CA 1
ATOM 2040 C C . ASN A 1 274 ? 7.025 17.057 -46.309 1.00 44.41 274 ASN A C 1
ATOM 2042 O O . ASN A 1 274 ? 7.200 15.874 -46.595 1.00 44.41 274 ASN A O 1
ATOM 2046 N N . HIS A 1 275 ? 6.077 17.453 -45.458 1.00 39.50 275 HIS A N 1
ATOM 2047 C CA . HIS A 1 275 ? 4.893 16.649 -45.159 1.00 39.50 275 HIS A CA 1
ATOM 2048 C C . HIS A 1 275 ? 3.770 17.173 -46.059 1.00 39.50 275 HIS A C 1
ATOM 2050 O O . HIS A 1 275 ? 3.141 18.182 -45.747 1.00 39.50 275 HIS A O 1
ATOM 2056 N N . GLU A 1 276 ? 3.555 16.543 -47.214 1.00 34.22 276 GLU A N 1
ATOM 2057 C CA . GLU A 1 276 ? 2.432 16.898 -48.083 1.00 34.22 276 GLU A CA 1
ATOM 2058 C C . GLU A 1 276 ? 1.233 16.007 -47.744 1.00 34.22 276 GLU A C 1
ATOM 2060 O O . GLU A 1 276 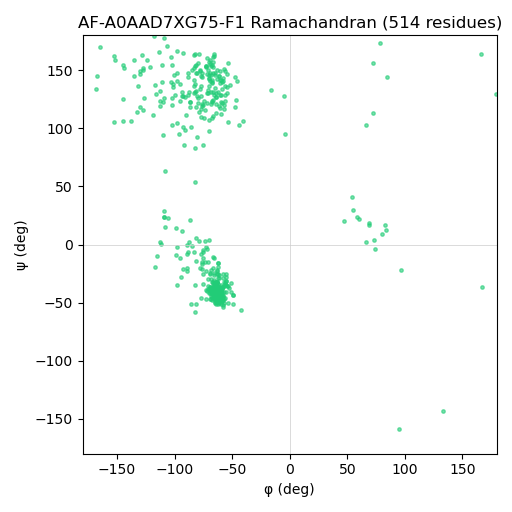? 1.161 14.837 -48.114 1.00 34.22 276 GLU A O 1
ATOM 2065 N N . SER A 1 277 ? 0.301 16.576 -46.979 1.00 40.56 277 SER A N 1
ATOM 2066 C CA . SER A 1 277 ? -1.100 16.171 -47.018 1.00 40.56 277 SER A CA 1
ATOM 2067 C C . SER A 1 277 ? -1.718 16.789 -48.268 1.00 40.56 277 SER A C 1
ATOM 2069 O O . SER A 1 277 ? -1.941 17.997 -48.299 1.00 40.56 277 SER A O 1
ATOM 2071 N N . THR A 1 278 ? -2.037 15.981 -49.276 1.00 32.19 278 THR A N 1
ATOM 2072 C CA . THR A 1 278 ? -2.821 16.433 -50.435 1.00 32.19 278 THR A CA 1
ATOM 2073 C C . THR A 1 278 ? -3.735 15.315 -50.924 1.00 32.19 278 THR A C 1
ATOM 2075 O O . THR A 1 278 ? -3.313 14.344 -51.546 1.00 32.19 278 THR A O 1
ATOM 2078 N N . ALA A 1 279 ? -5.027 15.473 -50.638 1.00 38.03 279 ALA A N 1
ATOM 2079 C CA . ALA A 1 279 ? -6.095 14.882 -51.432 1.00 38.03 279 ALA A CA 1
ATOM 2080 C C . ALA A 1 279 ? -6.080 15.499 -52.845 1.00 38.03 279 ALA A C 1
ATOM 2082 O O . ALA A 1 279 ?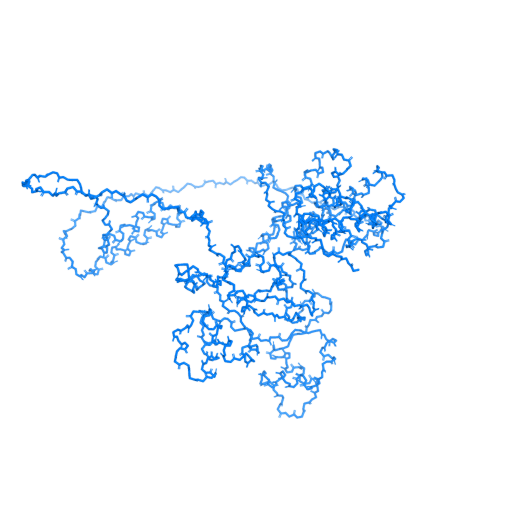 -5.810 16.699 -52.952 1.00 38.03 279 ALA A O 1
ATOM 2083 N N . PRO A 1 280 ? -6.420 14.758 -53.917 1.00 40.06 280 PRO A N 1
ATOM 2084 C CA . PRO A 1 280 ? -6.655 15.373 -55.211 1.00 40.06 280 PRO A CA 1
ATOM 2085 C C . PRO A 1 280 ? -8.140 15.327 -55.591 1.00 40.06 280 PRO A C 1
ATOM 2087 O O . PRO A 1 280 ? -8.746 14.265 -55.712 1.00 40.06 280 PRO A O 1
ATOM 2090 N N . ASP A 1 281 ? -8.686 16.512 -55.841 1.00 34.19 281 ASP A N 1
ATOM 2091 C CA . ASP A 1 281 ? -9.830 16.744 -56.716 1.00 34.19 281 ASP A CA 1
ATOM 2092 C C . ASP A 1 281 ? -9.297 17.453 -57.970 1.00 34.19 281 ASP A C 1
ATOM 2094 O O . ASP A 1 281 ? -8.592 18.460 -57.839 1.00 34.19 281 ASP A O 1
ATOM 2098 N N . ARG A 1 282 ? -9.580 16.908 -59.163 1.00 33.53 282 ARG A N 1
ATOM 2099 C CA . ARG A 1 282 ? -9.886 17.665 -60.393 1.00 33.53 282 ARG A CA 1
ATOM 2100 C C . ARG A 1 282 ? -10.136 16.751 -61.594 1.00 33.53 282 ARG A C 1
ATOM 2102 O O . ARG A 1 282 ? -9.344 15.884 -61.950 1.00 33.53 282 ARG A O 1
ATOM 2109 N N . GLN A 1 283 ? -11.256 17.045 -62.239 1.00 38.22 283 GLN A N 1
ATOM 2110 C CA . GLN A 1 283 ? -11.796 16.481 -63.470 1.00 38.22 283 GLN A CA 1
ATOM 2111 C C . GLN A 1 283 ? -10.866 16.667 -64.685 1.00 38.22 283 GLN A C 1
ATOM 2113 O O . GLN A 1 283 ? -10.365 17.769 -64.912 1.00 38.22 283 GLN A O 1
ATOM 2118 N N . ARG A 1 284 ? -10.755 15.630 -65.532 1.00 30.25 284 ARG A N 1
ATOM 2119 C CA . ARG A 1 284 ? -10.863 15.721 -67.005 1.00 30.25 284 ARG A CA 1
ATOM 2120 C C . ARG A 1 284 ? -10.976 14.326 -67.643 1.00 30.25 284 ARG A C 1
ATOM 2122 O O . ARG A 1 284 ? -10.272 13.396 -67.270 1.00 30.25 284 ARG A O 1
ATOM 2129 N N . GLU A 1 285 ? -11.928 14.228 -68.565 1.00 40.12 285 GLU A N 1
ATOM 2130 C CA . GLU A 1 285 ? -12.436 13.066 -69.311 1.00 40.12 285 GLU A CA 1
ATOM 2131 C C . GLU A 1 285 ? -11.388 12.410 -70.226 1.00 40.12 285 GLU A C 1
ATOM 2133 O O . GLU A 1 285 ? -10.666 13.180 -70.843 1.00 40.12 285 GLU A O 1
ATOM 2138 N N . ILE A 1 286 ? -11.369 11.061 -70.365 1.00 28.73 286 ILE A N 1
ATOM 2139 C CA . ILE A 1 286 ? -11.377 10.228 -71.616 1.00 28.73 286 ILE A CA 1
ATOM 2140 C C . ILE A 1 286 ? -11.742 8.741 -71.233 1.00 28.73 286 ILE A C 1
ATOM 2142 O O . ILE A 1 286 ? -11.798 8.434 -70.045 1.00 28.73 286 ILE A O 1
ATOM 2146 N N . PRO A 1 287 ? -12.024 7.798 -72.166 1.00 36.94 287 PRO A N 1
ATOM 2147 C CA . PRO A 1 287 ? -13.320 7.184 -72.475 1.00 36.94 287 PRO A CA 1
ATOM 2148 C C . PRO A 1 287 ? -13.594 5.795 -71.838 1.00 36.94 287 PRO A C 1
ATOM 2150 O O . PRO A 1 287 ? -12.711 5.090 -71.355 1.00 36.94 287 PRO A O 1
ATOM 2153 N N . GLN A 1 288 ? -14.867 5.395 -71.897 1.00 41.12 288 GLN A N 1
ATOM 2154 C CA . GLN A 1 288 ? -15.480 4.242 -71.228 1.00 41.12 288 GLN A CA 1
ATOM 2155 C C . GLN A 1 288 ? -14.874 2.877 -71.608 1.00 41.12 288 GLN A C 1
ATOM 2157 O O . GLN A 1 288 ? -14.852 2.490 -72.776 1.00 41.12 288 GLN A O 1
ATOM 2162 N N . ARG A 1 289 ? -14.499 2.090 -70.591 1.00 37.66 289 ARG A N 1
ATOM 2163 C CA . ARG A 1 289 ? -14.311 0.637 -70.694 1.00 37.66 289 ARG A CA 1
ATOM 2164 C C . ARG A 1 289 ? -15.133 -0.031 -69.591 1.00 37.66 289 ARG A C 1
ATOM 2166 O O . ARG A 1 289 ? -14.907 0.205 -68.409 1.00 37.66 289 ARG A O 1
ATOM 2173 N N . THR A 1 290 ? -16.129 -0.811 -69.990 1.00 43.62 290 THR A N 1
ATOM 2174 C CA . THR A 1 290 ? -17.083 -1.501 -69.112 1.00 43.62 290 THR A CA 1
ATOM 2175 C C . THR A 1 290 ? -16.392 -2.594 -68.292 1.00 43.62 290 THR A C 1
ATOM 2177 O O . THR A 1 290 ? -15.795 -3.506 -68.865 1.00 43.62 290 THR A O 1
ATOM 2180 N N . VAL A 1 291 ? -16.501 -2.521 -66.964 1.00 44.16 291 VAL A N 1
ATOM 2181 C CA . VAL A 1 291 ? -16.089 -3.574 -66.017 1.00 44.16 291 VAL A CA 1
ATOM 2182 C C . VAL A 1 291 ? -17.353 -4.327 -65.557 1.00 44.16 291 VAL A C 1
ATOM 2184 O O . VAL A 1 291 ? -18.361 -3.668 -65.295 1.00 44.16 291 VAL A O 1
ATOM 2187 N N . PRO A 1 292 ? -17.354 -5.675 -65.490 1.00 48.16 292 PRO A N 1
ATOM 2188 C CA . PRO A 1 292 ? -18.524 -6.461 -65.079 1.00 48.16 292 PRO A CA 1
ATOM 2189 C C . PRO A 1 292 ? -18.845 -6.296 -63.578 1.00 48.16 292 PRO A C 1
ATOM 2191 O O . PRO A 1 292 ? -17.952 -5.949 -62.802 1.00 48.16 292 PRO A O 1
ATOM 2194 N N . PRO A 1 293 ? -20.099 -6.544 -63.145 1.00 52.19 293 PRO A N 1
ATOM 2195 C CA . PRO A 1 293 ? -20.511 -6.313 -61.762 1.00 52.19 293 PRO A CA 1
ATOM 2196 C C . PRO A 1 293 ? -19.886 -7.326 -60.781 1.00 52.19 293 PRO A C 1
ATOM 2198 O O . PRO A 1 293 ? -19.635 -8.475 -61.157 1.00 52.19 293 PRO A O 1
ATOM 2201 N N . PRO A 1 294 ? -19.651 -6.925 -59.515 1.00 46.88 294 PRO A N 1
ATOM 2202 C CA . PRO A 1 294 ? -19.082 -7.797 -58.491 1.00 46.88 294 PRO A CA 1
ATOM 2203 C C . PRO A 1 294 ? -20.088 -8.862 -58.004 1.00 46.88 294 PRO A C 1
ATOM 2205 O O . PRO A 1 294 ? -21.299 -8.631 -58.054 1.00 46.88 294 PRO A O 1
ATOM 2208 N N . PRO A 1 295 ? -19.611 -10.021 -57.506 1.00 48.28 295 PRO A N 1
ATOM 2209 C CA . PRO A 1 295 ? -20.476 -11.071 -56.968 1.00 48.28 295 PRO A CA 1
ATOM 2210 C C . PRO A 1 295 ? -21.145 -10.651 -55.642 1.00 48.28 295 PRO A C 1
ATOM 2212 O O . PRO A 1 295 ? -20.610 -9.799 -54.926 1.00 48.28 295 PRO A O 1
ATOM 2215 N N . PRO A 1 296 ? -22.304 -11.246 -55.289 1.00 54.44 296 PRO A N 1
ATOM 2216 C CA . PRO A 1 296 ? -23.044 -10.887 -54.082 1.00 54.44 296 PRO A CA 1
ATOM 2217 C C . PRO A 1 296 ? -22.302 -11.296 -52.795 1.00 54.44 296 PRO A C 1
ATOM 2219 O O . PRO A 1 296 ? -21.518 -12.251 -52.805 1.00 54.44 296 PRO A O 1
ATOM 2222 N N . PRO A 1 297 ? -22.550 -10.592 -51.673 1.00 44.22 297 PRO A N 1
ATOM 2223 C CA . PRO A 1 297 ? -21.837 -10.820 -50.421 1.00 44.22 297 PRO A CA 1
ATOM 2224 C C . PRO A 1 297 ? -22.209 -12.173 -49.791 1.00 44.22 297 PRO A C 1
ATOM 2226 O O . PRO A 1 297 ? -23.359 -12.609 -49.901 1.00 44.22 297 PRO A O 1
ATOM 2229 N N . PRO A 1 298 ? -21.274 -12.837 -49.087 1.00 47.41 298 PRO A N 1
ATOM 2230 C CA . PRO A 1 298 ? -21.585 -14.056 -48.357 1.00 47.41 298 PRO A CA 1
ATOM 2231 C C . PRO A 1 298 ? -22.482 -13.757 -47.147 1.00 47.41 298 PRO A C 1
ATOM 2233 O O . PRO A 1 298 ? -22.306 -12.766 -46.438 1.00 47.41 298 PRO A O 1
ATOM 2236 N N . THR A 1 299 ? -23.440 -14.652 -46.908 1.00 50.16 299 THR A N 1
ATOM 2237 C CA . THR A 1 299 ? -24.372 -14.642 -45.770 1.00 50.16 299 THR A CA 1
ATOM 2238 C C . THR A 1 299 ? -23.645 -14.628 -44.420 1.00 50.16 299 THR A C 1
ATOM 2240 O O . THR A 1 299 ? -22.567 -15.225 -44.310 1.00 50.16 299 THR A O 1
ATOM 2243 N N . PRO A 1 300 ? -24.229 -14.019 -43.369 1.00 40.41 300 PRO A N 1
ATOM 2244 C CA . PRO A 1 300 ? -23.555 -13.845 -42.091 1.00 40.41 300 PRO A CA 1
ATOM 2245 C C . PRO A 1 300 ? -23.337 -15.205 -41.425 1.00 40.41 300 PRO A C 1
ATOM 2247 O O . PRO A 1 300 ? -24.269 -15.841 -40.939 1.00 40.41 300 PRO A O 1
ATOM 2250 N N . ARG A 1 301 ? -22.079 -15.651 -41.383 1.00 42.41 301 ARG A N 1
ATOM 2251 C CA . ARG A 1 301 ? -21.642 -16.608 -40.368 1.00 42.41 301 ARG A CA 1
ATOM 2252 C C . ARG A 1 301 ? -21.665 -15.880 -39.035 1.00 42.41 301 ARG A C 1
ATOM 2254 O O . ARG A 1 301 ? -21.146 -14.770 -38.943 1.00 42.41 301 ARG A O 1
ATOM 2261 N N . THR A 1 302 ? -22.273 -16.510 -38.039 1.00 45.81 302 THR A N 1
ATOM 2262 C CA . THR A 1 302 ? -22.333 -16.071 -36.647 1.00 45.81 302 THR A CA 1
ATOM 2263 C C . THR A 1 302 ? -20.951 -15.584 -36.220 1.00 45.81 302 THR A C 1
ATOM 2265 O O . THR A 1 302 ? -20.023 -16.373 -36.038 1.00 45.81 302 THR A O 1
ATOM 2268 N N . ARG A 1 303 ? -20.783 -14.261 -36.165 1.00 40.16 303 ARG A N 1
ATOM 2269 C CA . ARG A 1 303 ? -19.562 -13.625 -35.690 1.00 40.16 303 ARG A CA 1
ATOM 2270 C C . ARG A 1 303 ? -19.552 -13.904 -34.194 1.00 40.16 303 ARG A C 1
ATOM 2272 O O . ARG A 1 303 ? -20.385 -13.352 -33.485 1.00 40.16 303 ARG A O 1
ATOM 2279 N N . GLN A 1 304 ? -18.672 -14.796 -33.735 1.00 42.25 304 GLN A N 1
ATOM 2280 C CA . GLN A 1 304 ? -18.262 -14.782 -32.332 1.00 42.25 304 GLN A CA 1
ATOM 2281 C C . GLN A 1 304 ? -17.935 -13.327 -32.010 1.00 42.25 304 GLN A C 1
ATOM 2283 O O . GLN A 1 304 ? -17.117 -12.714 -32.703 1.00 42.25 304 GLN A O 1
ATOM 2288 N N . GLU A 1 305 ? -18.674 -12.759 -31.062 1.00 34.91 305 GLU A N 1
ATOM 2289 C CA . GLU A 1 305 ? -18.493 -11.391 -30.607 1.00 34.91 305 GLU A CA 1
ATOM 2290 C C . GLU A 1 305 ? -17.028 -11.216 -30.212 1.00 34.91 305 GLU A C 1
ATOM 2292 O O . GLU A 1 305 ? -16.560 -11.741 -29.204 1.00 34.91 305 GLU A O 1
ATOM 2297 N N . ALA A 1 306 ? -16.271 -10.516 -31.057 1.00 43.81 306 ALA A N 1
ATOM 2298 C CA . ALA A 1 306 ? -14.975 -10.010 -30.662 1.00 43.81 306 ALA A CA 1
ATOM 2299 C C . ALA A 1 306 ? -15.238 -9.003 -29.543 1.00 43.81 306 ALA A C 1
ATOM 2301 O O . ALA A 1 306 ? -15.990 -8.044 -29.744 1.00 43.81 306 ALA A O 1
ATOM 2302 N N . ALA A 1 307 ? -14.651 -9.262 -28.374 1.00 48.31 307 ALA A N 1
ATOM 2303 C CA . ALA A 1 307 ? -14.734 -8.390 -27.214 1.00 48.31 307 ALA A CA 1
ATOM 2304 C C . ALA A 1 307 ? -14.445 -6.927 -27.612 1.00 48.31 307 ALA A C 1
ATOM 2306 O O . ALA A 1 307 ? -13.616 -6.687 -28.501 1.00 48.31 307 ALA A O 1
ATOM 2307 N N . PRO A 1 308 ? -15.123 -5.947 -26.988 1.00 41.09 308 PRO A N 1
ATOM 2308 C CA . PRO A 1 308 ? -14.954 -4.540 -27.329 1.00 41.09 308 PRO A CA 1
ATOM 2309 C C . PRO A 1 308 ? -13.473 -4.131 -27.243 1.00 41.09 308 PRO A C 1
ATOM 2311 O O . PRO A 1 308 ? -12.742 -4.661 -26.401 1.00 41.09 308 PRO A O 1
ATOM 2314 N N . PRO A 1 309 ? -13.002 -3.199 -28.097 1.00 45.44 309 PRO A N 1
ATOM 2315 C CA . PRO A 1 309 ? -11.608 -2.772 -28.094 1.00 45.44 309 PRO A CA 1
ATOM 2316 C C . PRO A 1 309 ? -11.262 -2.194 -26.720 1.00 45.44 309 PRO A C 1
ATOM 2318 O O . PRO A 1 309 ? -11.784 -1.146 -26.329 1.00 45.44 309 PRO A O 1
ATOM 2321 N N . GLN A 1 310 ? -10.400 -2.894 -25.980 1.00 54.56 310 GLN A N 1
ATOM 2322 C CA . GLN A 1 310 ? -9.939 -2.437 -24.676 1.00 54.56 310 GLN A CA 1
ATOM 2323 C C . GLN A 1 310 ? -9.216 -1.097 -24.847 1.00 54.56 310 GLN A C 1
ATOM 2325 O O . GLN A 1 310 ? -8.209 -0.995 -25.550 1.00 54.56 310 GLN A O 1
ATOM 2330 N N . ARG A 1 311 ? -9.747 -0.043 -24.223 1.00 54.12 311 ARG A N 1
ATOM 2331 C CA . ARG A 1 311 ? -9.085 1.261 -24.142 1.00 54.12 311 ARG A CA 1
ATOM 2332 C C . ARG A 1 311 ? -8.072 1.216 -22.997 1.00 54.12 311 ARG A C 1
ATOM 2334 O O . ARG A 1 311 ? -8.378 1.628 -21.886 1.00 54.12 311 ARG A O 1
ATOM 2341 N N . GLY A 1 312 ? -6.883 0.685 -23.265 1.00 64.31 312 GLY A N 1
ATOM 2342 C CA . GLY A 1 312 ? -5.784 0.622 -22.300 1.00 64.31 312 GLY A CA 1
ATOM 2343 C C . GLY A 1 312 ? -4.665 -0.328 -22.741 1.00 64.31 312 GLY A C 1
ATOM 2344 O O . GLY A 1 312 ? -4.872 -1.119 -23.662 1.00 64.31 312 GLY A O 1
ATOM 2345 N N . PRO A 1 313 ? -3.466 -0.242 -22.135 1.00 76.69 313 PRO A N 1
ATOM 2346 C CA . PRO A 1 313 ? -2.428 -1.250 -22.332 1.00 76.69 313 PRO A CA 1
ATOM 2347 C C . PRO A 1 313 ? -2.954 -2.637 -21.909 1.00 76.69 313 PRO A C 1
ATOM 2349 O O . PRO A 1 313 ? -3.683 -2.718 -20.918 1.00 76.69 313 PRO A O 1
ATOM 2352 N N . PRO A 1 314 ? -2.615 -3.711 -22.645 1.00 89.25 314 PRO A N 1
ATOM 2353 C CA . PRO A 1 314 ? -3.116 -5.051 -22.365 1.00 89.25 314 PRO A CA 1
ATOM 2354 C C . PRO A 1 314 ? -2.609 -5.584 -21.015 1.00 89.25 314 PRO A C 1
ATOM 2356 O O . PRO A 1 314 ? -1.622 -5.071 -20.477 1.00 89.25 314 PRO A O 1
ATOM 2359 N N . PRO A 1 315 ? -3.258 -6.619 -20.456 1.00 92.94 315 PRO A N 1
ATOM 2360 C CA . PRO A 1 315 ? -2.777 -7.277 -19.247 1.00 92.94 315 PRO A CA 1
ATOM 2361 C C . PRO A 1 315 ? -1.456 -8.014 -19.494 1.00 92.94 315 PRO A C 1
ATOM 2363 O O . PRO A 1 315 ? -1.087 -8.311 -20.636 1.00 92.94 315 PRO A O 1
ATOM 2366 N N . ALA A 1 316 ? -0.732 -8.317 -18.418 1.00 92.75 316 ALA A N 1
ATOM 2367 C CA . ALA A 1 316 ? 0.467 -9.138 -18.516 1.00 92.75 316 ALA A CA 1
ATOM 2368 C C . ALA A 1 316 ? 0.125 -10.576 -18.932 1.00 92.75 316 ALA A C 1
ATOM 2370 O O . ALA A 1 316 ? -0.917 -11.119 -18.567 1.00 92.75 316 ALA A O 1
ATOM 2371 N N . SER A 1 317 ? 1.032 -11.214 -19.670 1.00 93.31 317 SER A N 1
ATOM 2372 C CA . SER A 1 317 ? 0.879 -12.618 -20.035 1.00 93.31 317 SER A CA 1
ATOM 2373 C C . SER A 1 317 ? 1.059 -13.510 -18.814 1.00 93.31 317 SER A C 1
ATOM 2375 O O . SER A 1 317 ? 1.900 -13.256 -17.945 1.00 93.31 317 SER A O 1
ATOM 2377 N N . SER A 1 318 ? 0.322 -14.617 -18.774 1.00 88.88 318 SER A N 1
ATOM 2378 C CA . SER A 1 318 ? 0.450 -15.621 -17.707 1.00 88.88 318 SER A CA 1
ATOM 2379 C C . SER A 1 318 ? 1.889 -16.138 -17.573 1.00 88.88 318 SER A C 1
ATOM 2381 O O . SER A 1 318 ? 2.388 -16.357 -16.466 1.00 88.88 318 SER A O 1
ATOM 2383 N N . VAL A 1 319 ? 2.605 -16.248 -18.698 1.00 88.94 319 VAL A N 1
ATOM 2384 C CA . VAL A 1 319 ? 4.025 -16.611 -18.738 1.00 88.94 319 VAL A CA 1
ATOM 2385 C C . VAL A 1 319 ? 4.883 -15.551 -18.051 1.00 88.94 319 VAL A C 1
ATOM 2387 O O . VAL A 1 319 ? 5.755 -15.913 -17.263 1.00 88.94 319 VAL A O 1
ATOM 2390 N N . ALA A 1 320 ? 4.650 -14.261 -18.309 1.00 88.00 320 ALA A N 1
ATOM 2391 C CA . ALA A 1 320 ? 5.397 -13.190 -17.658 1.00 88.00 320 ALA A CA 1
ATOM 2392 C C . ALA A 1 320 ? 5.145 -13.160 -16.144 1.00 88.00 320 ALA A C 1
ATOM 2394 O O . ALA A 1 320 ? 6.110 -13.057 -15.390 1.00 88.00 320 ALA A O 1
ATOM 2395 N N . LEU A 1 321 ? 3.890 -13.328 -15.702 1.00 89.81 321 LEU A N 1
ATOM 2396 C CA . LEU A 1 321 ? 3.539 -13.426 -14.279 1.00 89.81 321 LEU A CA 1
ATOM 2397 C C . LEU A 1 321 ? 4.243 -14.602 -13.589 1.00 89.81 321 LEU A C 1
ATOM 2399 O O . LEU A 1 321 ? 4.887 -14.418 -12.561 1.00 89.81 321 LEU A O 1
ATOM 2403 N N . SER A 1 322 ? 4.155 -15.805 -14.165 1.00 86.31 322 SER A N 1
ATOM 2404 C CA . SER A 1 322 ? 4.709 -17.029 -13.557 1.00 86.31 322 SER A CA 1
ATOM 2405 C C . SER A 1 322 ? 6.233 -17.010 -13.387 1.00 86.31 322 SER A C 1
ATOM 2407 O O . SER A 1 322 ? 6.779 -17.752 -12.574 1.00 86.31 322 SER A O 1
ATOM 2409 N N . ARG A 1 323 ? 6.930 -16.167 -14.159 1.00 86.19 323 ARG A N 1
ATOM 2410 C CA . ARG A 1 323 ? 8.390 -16.013 -14.117 1.00 86.19 323 ARG A CA 1
ATOM 2411 C C . ARG A 1 323 ? 8.862 -14.980 -13.099 1.00 86.19 323 ARG A C 1
ATOM 2413 O O . ARG A 1 323 ? 10.071 -14.837 -12.922 1.00 86.19 323 ARG A O 1
ATOM 2420 N N . LEU A 1 324 ? 7.953 -14.242 -12.464 1.00 89.44 324 LEU A N 1
ATOM 2421 C CA . LEU A 1 324 ? 8.342 -13.251 -11.472 1.00 89.44 324 LEU A CA 1
ATOM 2422 C C . LEU A 1 324 ? 8.944 -13.937 -10.235 1.00 89.44 324 LEU A C 1
ATOM 2424 O O . LEU A 1 324 ? 8.350 -14.881 -9.705 1.00 89.44 324 LEU A O 1
ATOM 2428 N N . PRO A 1 325 ? 10.114 -13.480 -9.758 1.00 85.19 325 PRO A N 1
ATOM 2429 C CA . PRO A 1 325 ? 10.775 -14.090 -8.616 1.00 85.19 325 PRO A CA 1
ATOM 2430 C C . PRO A 1 325 ? 9.942 -13.943 -7.339 1.00 85.19 325 PRO A C 1
ATOM 2432 O O . PRO A 1 325 ? 9.562 -12.837 -6.946 1.00 85.19 325 PRO A O 1
ATOM 2435 N N . GLN A 1 326 ? 9.707 -15.077 -6.675 1.00 87.69 326 GLN A N 1
ATOM 2436 C CA . GLN A 1 326 ? 9.183 -15.145 -5.313 1.00 87.69 326 GLN A CA 1
ATOM 2437 C C . GLN A 1 326 ? 10.360 -15.060 -4.341 1.00 87.69 326 GLN A C 1
ATOM 2439 O O . GLN A 1 326 ? 11.244 -15.917 -4.348 1.00 87.69 326 GLN A O 1
ATOM 2444 N N . ILE A 1 327 ? 10.385 -14.029 -3.508 1.00 82.31 327 ILE A N 1
ATOM 2445 C CA . ILE A 1 327 ? 11.476 -13.751 -2.580 1.00 82.31 327 ILE A CA 1
ATOM 2446 C C . ILE A 1 327 ? 10.943 -13.842 -1.161 1.00 82.31 327 ILE A C 1
ATOM 2448 O O . ILE A 1 327 ? 9.870 -13.334 -0.851 1.00 82.31 327 ILE A O 1
ATOM 2452 N N . ARG A 1 328 ? 11.724 -14.467 -0.281 1.00 80.62 328 ARG A N 1
ATOM 2453 C CA . ARG A 1 328 ? 11.478 -14.401 1.156 1.00 80.62 328 ARG A CA 1
ATOM 2454 C C . ARG A 1 328 ? 12.009 -13.080 1.701 1.00 80.62 328 ARG A C 1
ATOM 2456 O O . ARG A 1 328 ? 13.201 -12.787 1.565 1.00 80.62 328 ARG A O 1
ATOM 2463 N N . VAL A 1 329 ? 11.141 -12.294 2.320 1.00 73.62 329 VAL A N 1
ATOM 2464 C CA . VAL A 1 329 ? 11.487 -10.993 2.902 1.00 73.62 329 VAL A CA 1
ATOM 2465 C C . VAL A 1 329 ? 12.514 -11.187 4.020 1.00 73.62 329 VAL A C 1
ATOM 2467 O O . VAL A 1 329 ? 12.349 -12.040 4.893 1.00 73.62 329 VAL A O 1
ATOM 2470 N N . ARG A 1 330 ? 13.588 -10.397 3.995 1.00 68.12 330 ARG A N 1
ATOM 2471 C CA . ARG A 1 330 ? 14.621 -10.324 5.040 1.00 68.12 330 ARG A CA 1
ATOM 2472 C C . ARG A 1 330 ? 14.721 -8.871 5.498 1.00 68.12 330 ARG A C 1
ATOM 2474 O O . ARG A 1 330 ? 14.375 -7.993 4.719 1.00 68.12 330 ARG A O 1
ATOM 2481 N N . ALA A 1 331 ? 15.257 -8.608 6.691 1.00 58.97 331 ALA A N 1
ATOM 2482 C CA . ALA A 1 331 ? 15.463 -7.236 7.180 1.00 58.97 331 ALA A CA 1
ATOM 2483 C C . ALA A 1 331 ? 16.254 -6.365 6.180 1.00 58.97 331 ALA A C 1
ATOM 2485 O O . ALA A 1 331 ? 15.892 -5.228 5.917 1.00 58.97 331 ALA A O 1
ATOM 2486 N N . ALA A 1 332 ? 17.248 -6.948 5.501 1.00 56.34 332 ALA A N 1
ATOM 2487 C CA . ALA A 1 332 ? 18.025 -6.274 4.456 1.00 56.34 332 ALA A CA 1
ATOM 2488 C C . ALA A 1 332 ? 17.231 -5.912 3.180 1.00 56.34 332 ALA A C 1
ATOM 2490 O O . ALA A 1 332 ? 17.774 -5.238 2.307 1.00 56.34 332 ALA A O 1
ATOM 2491 N N . HIS A 1 333 ? 16.001 -6.410 3.015 1.00 58.84 333 HIS A N 1
ATOM 2492 C CA . HIS A 1 333 ? 15.092 -6.067 1.914 1.00 58.84 333 HIS A CA 1
ATOM 2493 C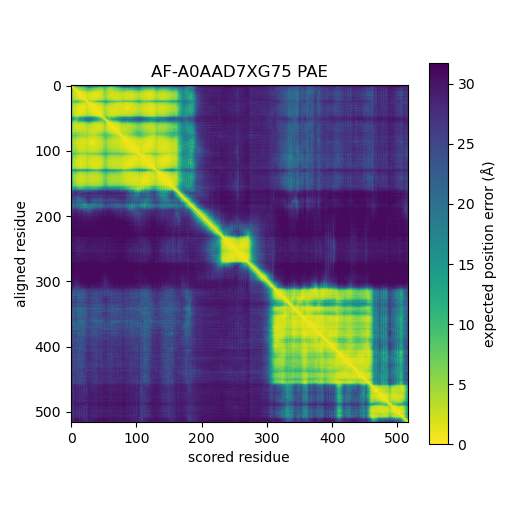 C . HIS A 1 333 ? 14.066 -4.995 2.307 1.00 58.84 333 HIS A C 1
ATOM 2495 O O . HIS A 1 333 ? 13.246 -4.655 1.466 1.00 58.84 333 HIS A O 1
ATOM 2501 N N . LEU A 1 334 ? 14.067 -4.530 3.560 1.00 63.75 334 LEU A N 1
ATOM 2502 C CA . LEU A 1 334 ? 13.114 -3.556 4.083 1.00 63.75 334 LEU A CA 1
ATOM 2503 C C . LEU A 1 334 ? 13.849 -2.233 4.324 1.00 63.75 334 LEU A C 1
ATOM 2505 O O . LEU A 1 334 ? 14.485 -2.025 5.356 1.00 63.75 334 LEU A O 1
ATOM 2509 N N . ASP A 1 335 ? 13.795 -1.352 3.330 1.00 60.22 335 ASP A N 1
ATOM 2510 C CA . ASP A 1 335 ? 14.153 0.064 3.456 1.00 60.22 335 ASP A CA 1
ATOM 2511 C C . ASP A 1 335 ? 12.892 0.945 3.377 1.00 60.22 335 ASP A C 1
ATOM 2513 O O . ASP A 1 335 ? 11.780 0.446 3.186 1.00 60.22 335 ASP A O 1
ATOM 2517 N N . GLU A 1 336 ? 13.030 2.263 3.526 1.00 52.25 336 GLU A N 1
ATOM 2518 C CA . GLU A 1 336 ? 11.892 3.200 3.534 1.00 52.25 336 GLU A CA 1
ATOM 2519 C C . GLU A 1 336 ? 10.992 3.101 2.281 1.00 52.25 336 GLU A C 1
ATOM 2521 O O . GLU A 1 336 ? 9.793 3.397 2.356 1.00 52.25 336 GLU A O 1
ATOM 2526 N N . GLU A 1 337 ? 11.535 2.642 1.145 1.00 54.66 337 GLU A N 1
ATOM 2527 C CA . GLU A 1 337 ? 10.829 2.513 -0.136 1.00 54.66 337 GLU A CA 1
ATOM 2528 C C . GLU A 1 337 ? 10.246 1.111 -0.378 1.00 54.66 337 GLU A C 1
ATOM 2530 O O . GLU A 1 337 ? 9.241 0.973 -1.079 1.00 54.66 337 GLU A O 1
ATOM 2535 N N . THR A 1 338 ? 10.852 0.069 0.195 1.00 65.69 338 THR A N 1
ATOM 2536 C CA . THR A 1 338 ? 10.525 -1.345 -0.066 1.00 65.69 338 THR A CA 1
ATOM 2537 C C . THR A 1 338 ? 9.881 -2.066 1.113 1.00 65.69 338 THR A C 1
ATOM 2539 O O . THR A 1 338 ? 9.531 -3.234 0.971 1.00 65.69 338 THR A O 1
ATOM 2542 N N . THR A 1 339 ? 9.659 -1.382 2.241 1.00 73.88 339 THR A N 1
ATOM 2543 C CA . THR A 1 339 ? 9.037 -1.970 3.443 1.00 73.88 339 THR A CA 1
ATOM 2544 C C . THR A 1 339 ? 7.575 -2.386 3.239 1.00 73.88 339 THR A C 1
ATOM 2546 O O . THR A 1 339 ? 7.131 -3.333 3.878 1.00 73.88 339 THR A O 1
ATOM 2549 N N . ALA A 1 340 ? 6.843 -1.759 2.309 1.00 79.25 340 ALA A N 1
ATOM 2550 C CA . ALA A 1 340 ? 5.408 -1.992 2.116 1.00 79.25 340 ALA A CA 1
ATOM 2551 C C . ALA A 1 340 ? 5.016 -2.275 0.660 1.00 79.25 340 ALA A C 1
ATOM 2553 O O . ALA A 1 340 ? 5.603 -1.745 -0.288 1.00 79.25 340 ALA A O 1
ATOM 2554 N N . CYS A 1 341 ? 3.968 -3.074 0.464 1.00 85.31 341 CYS A N 1
ATOM 2555 C CA . CYS A 1 341 ? 3.367 -3.319 -0.841 1.00 85.31 341 CYS A CA 1
ATOM 2556 C C . CYS A 1 341 ? 2.501 -2.124 -1.260 1.00 85.31 341 CYS A C 1
ATOM 2558 O O . CYS A 1 341 ? 1.467 -1.884 -0.658 1.00 85.31 341 CYS A O 1
ATOM 2560 N N . CYS A 1 342 ? 2.814 -1.403 -2.342 1.00 85.75 342 CYS A N 1
ATOM 2561 C CA . CYS A 1 342 ? 2.032 -0.201 -2.690 1.00 85.75 342 CYS A CA 1
ATOM 2562 C C . CYS A 1 342 ? 0.609 -0.452 -3.241 1.00 85.75 342 CYS A C 1
ATOM 2564 O O . CYS A 1 342 ? -0.111 0.510 -3.498 1.00 85.75 342 CYS A O 1
ATOM 2566 N N . ILE A 1 343 ? 0.218 -1.717 -3.446 1.00 86.50 343 ILE A N 1
ATOM 2567 C CA . ILE A 1 343 ? -1.111 -2.095 -3.955 1.00 86.50 343 ILE A CA 1
ATOM 2568 C C . ILE A 1 343 ? -2.117 -2.190 -2.805 1.00 86.50 343 ILE A C 1
ATOM 2570 O O . ILE A 1 343 ? -3.175 -1.579 -2.887 1.00 86.50 343 ILE A O 1
ATOM 2574 N N . CYS A 1 344 ? -1.798 -2.933 -1.740 1.00 85.94 344 CYS A N 1
ATOM 2575 C CA . CYS A 1 344 ? -2.640 -3.023 -0.539 1.00 85.94 344 CYS A CA 1
ATOM 2576 C C . CYS A 1 344 ? -2.217 -2.055 0.575 1.00 85.94 344 CYS A C 1
ATOM 2578 O O . CYS A 1 344 ? -2.974 -1.859 1.517 1.00 85.94 344 CYS A O 1
ATOM 2580 N N . LEU A 1 345 ? -1.039 -1.440 0.433 1.00 82.00 345 LEU A N 1
ATOM 2581 C CA . LEU A 1 345 ? -0.338 -0.574 1.388 1.00 82.00 345 LEU A CA 1
ATOM 2582 C C . LEU A 1 345 ? 0.167 -1.229 2.678 1.00 82.00 345 LEU A C 1
ATOM 2584 O O . LEU A 1 345 ? 0.848 -0.550 3.439 1.00 82.00 345 LEU A O 1
ATOM 2588 N N . GLU A 1 346 ? -0.024 -2.540 2.830 1.00 78.12 346 GLU A N 1
ATOM 2589 C CA . GLU A 1 346 ? 0.471 -3.343 3.956 1.00 78.12 346 GLU A CA 1
ATOM 2590 C C . GLU A 1 346 ? 1.992 -3.554 3.923 1.00 78.12 346 GLU A C 1
ATOM 2592 O O . GLU A 1 346 ? 2.590 -3.709 2.848 1.00 78.12 346 GLU A O 1
ATOM 2597 N N . ASP A 1 347 ? 2.600 -3.631 5.109 1.00 77.56 347 ASP A N 1
ATOM 2598 C CA . ASP A 1 347 ? 4.018 -3.937 5.281 1.00 77.56 347 ASP A CA 1
ATOM 2599 C C . ASP A 1 347 ? 4.335 -5.398 4.925 1.00 77.56 347 ASP A C 1
ATOM 2601 O O . ASP A 1 347 ? 3.596 -6.340 5.222 1.00 77.56 347 ASP A O 1
ATOM 2605 N N . HIS A 1 348 ? 5.495 -5.600 4.308 1.00 77.12 348 HIS A N 1
ATOM 2606 C CA . HIS A 1 348 ? 6.023 -6.925 4.032 1.00 77.12 348 HIS A CA 1
ATOM 2607 C C . HIS A 1 348 ? 6.548 -7.541 5.329 1.00 77.12 348 HIS A C 1
ATOM 2609 O O . HIS A 1 348 ? 7.593 -7.150 5.848 1.00 77.12 348 HIS A O 1
ATOM 2615 N N . VAL A 1 349 ? 5.851 -8.551 5.845 1.00 76.31 349 VAL A N 1
ATOM 2616 C CA . VAL A 1 349 ? 6.287 -9.252 7.062 1.00 76.31 349 VAL A CA 1
ATOM 2617 C C . VAL A 1 349 ? 7.619 -9.969 6.814 1.00 76.31 349 VAL A C 1
ATOM 2619 O O . VAL A 1 349 ? 7.755 -10.726 5.853 1.00 76.31 349 VAL A O 1
ATOM 2622 N N . VAL A 1 350 ? 8.614 -9.786 7.689 1.00 72.50 350 VAL A N 1
ATOM 2623 C CA . VAL A 1 350 ? 9.885 -10.527 7.598 1.00 72.50 350 VAL A CA 1
ATOM 2624 C C . VAL A 1 350 ? 9.597 -12.029 7.575 1.00 72.50 350 VAL A C 1
ATOM 2626 O O . VAL A 1 350 ? 8.820 -12.533 8.379 1.00 72.50 350 VAL A O 1
ATOM 2629 N N . ASN A 1 351 ? 10.262 -12.759 6.680 1.00 69.75 351 ASN A N 1
ATOM 2630 C CA . ASN A 1 351 ? 10.030 -14.168 6.355 1.00 69.75 351 ASN A CA 1
ATOM 2631 C C . ASN A 1 351 ? 8.781 -14.498 5.529 1.00 69.75 351 ASN A C 1
ATOM 2633 O O . ASN A 1 351 ? 8.641 -15.666 5.153 1.00 69.75 351 ASN A O 1
ATOM 2637 N N . SER A 1 352 ? 7.920 -13.535 5.200 1.00 80.69 352 SER A N 1
ATOM 2638 C CA . SER A 1 352 ? 6.837 -13.770 4.244 1.00 80.69 352 SER A CA 1
ATOM 2639 C C . SER A 1 352 ? 7.381 -13.905 2.819 1.00 80.69 352 SER A C 1
ATOM 2641 O O . SER A 1 352 ? 8.519 -13.522 2.520 1.00 80.69 352 SER A O 1
ATOM 2643 N N . MET A 1 353 ? 6.577 -14.509 1.946 1.00 87.12 353 MET A N 1
ATOM 2644 C CA . MET A 1 353 ? 6.878 -14.613 0.522 1.00 87.12 353 MET A CA 1
ATOM 2645 C C . MET A 1 353 ? 6.244 -13.438 -0.215 1.00 87.12 353 MET A C 1
ATOM 2647 O O . MET A 1 353 ? 5.047 -13.194 -0.090 1.00 87.12 353 MET A O 1
ATOM 2651 N N . VAL A 1 354 ? 7.053 -12.739 -1.005 1.00 91.06 354 VAL A N 1
ATOM 2652 C CA . VAL A 1 354 ? 6.632 -11.601 -1.825 1.00 91.06 354 VAL A CA 1
ATOM 2653 C C . VAL A 1 354 ? 7.064 -11.821 -3.262 1.00 91.06 354 VAL A C 1
ATOM 2655 O O . VAL A 1 354 ? 8.073 -12.470 -3.536 1.00 91.06 354 VAL A O 1
ATOM 2658 N N . THR A 1 355 ? 6.327 -11.247 -4.199 1.00 92.25 355 THR A N 1
ATOM 2659 C CA . THR A 1 355 ? 6.710 -11.228 -5.606 1.00 92.25 355 THR A CA 1
ATOM 2660 C C . THR A 1 355 ? 7.470 -9.951 -5.917 1.00 92.25 355 THR A C 1
ATOM 2662 O O . THR A 1 355 ? 6.999 -8.844 -5.648 1.00 92.25 355 THR A O 1
ATOM 2665 N N . ARG A 1 356 ? 8.646 -10.089 -6.526 1.00 90.56 356 ARG A N 1
ATOM 2666 C CA . ARG A 1 356 ? 9.457 -8.955 -6.965 1.00 90.56 356 ARG A CA 1
ATOM 2667 C C . ARG A 1 356 ? 9.280 -8.706 -8.457 1.00 90.56 356 ARG A C 1
ATOM 2669 O O . ARG A 1 356 ? 9.478 -9.595 -9.279 1.00 90.56 356 ARG A O 1
ATOM 2676 N N . MET A 1 357 ? 8.973 -7.464 -8.815 1.00 92.12 357 MET A N 1
ATOM 2677 C CA . MET A 1 357 ? 8.986 -7.017 -10.208 1.00 92.12 357 MET A CA 1
ATOM 2678 C C . MET A 1 357 ? 10.425 -6.885 -10.732 1.00 92.12 357 MET A C 1
ATOM 2680 O O . MET A 1 357 ? 11.319 -6.553 -9.954 1.00 92.12 357 MET A O 1
ATOM 2684 N N . PRO A 1 358 ? 10.675 -7.009 -12.052 1.00 89.75 358 PRO A N 1
ATOM 2685 C CA . PRO A 1 358 ? 12.025 -6.883 -12.618 1.00 89.75 358 PRO A CA 1
ATOM 2686 C C . PRO A 1 358 ? 12.697 -5.543 -12.306 1.00 89.75 358 PRO A C 1
ATOM 2688 O O . PRO A 1 358 ? 13.908 -5.467 -12.163 1.00 89.75 358 PRO A O 1
ATOM 2691 N N . CYS A 1 359 ? 11.909 -4.483 -12.129 1.00 87.44 359 CYS A N 1
ATOM 2692 C CA . CYS A 1 359 ? 12.379 -3.169 -11.691 1.00 87.44 359 CYS A CA 1
ATOM 2693 C C . CYS A 1 359 ? 12.774 -3.077 -10.204 1.00 87.44 359 CYS A C 1
ATOM 2695 O O . CYS A 1 359 ? 13.063 -1.984 -9.737 1.00 87.44 359 CYS A O 1
ATOM 2697 N N . GLY A 1 360 ? 12.730 -4.170 -9.438 1.00 83.50 360 GLY A N 1
ATOM 2698 C CA . GLY A 1 360 ? 13.146 -4.223 -8.032 1.00 83.50 360 GLY A CA 1
ATOM 2699 C C . GLY A 1 360 ? 12.030 -4.086 -6.991 1.00 83.50 360 GLY A C 1
ATOM 2700 O O . GLY A 1 360 ? 12.208 -4.554 -5.875 1.00 83.50 360 GLY A O 1
ATOM 2701 N N . HIS A 1 361 ? 10.879 -3.505 -7.340 1.00 87.81 361 HIS A N 1
ATOM 2702 C CA . HIS A 1 361 ? 9.779 -3.289 -6.390 1.00 87.81 361 HIS A CA 1
ATOM 2703 C C . HIS A 1 361 ? 9.135 -4.603 -5.916 1.00 87.81 361 HIS A C 1
ATOM 2705 O O . HIS A 1 361 ? 8.917 -5.514 -6.720 1.00 87.81 361 HIS A O 1
ATOM 2711 N N . LEU A 1 362 ? 8.812 -4.669 -4.622 1.00 89.56 362 LEU A N 1
ATOM 2712 C CA . LEU A 1 362 ? 8.262 -5.841 -3.936 1.00 89.56 362 LEU A CA 1
ATOM 2713 C C . LEU A 1 362 ? 6.755 -5.693 -3.691 1.00 89.56 362 LEU A C 1
ATOM 2715 O O . LEU A 1 362 ? 6.279 -4.625 -3.304 1.00 89.56 362 LEU A O 1
ATOM 2719 N N . PHE A 1 363 ? 6.008 -6.780 -3.874 1.00 93.50 363 PHE A N 1
ATOM 2720 C CA . PHE A 1 363 ? 4.556 -6.820 -3.707 1.00 93.50 363 PHE A CA 1
ATOM 2721 C C . PHE A 1 363 ? 4.105 -8.151 -3.111 1.00 93.50 363 PHE A C 1
ATOM 2723 O O . PHE A 1 363 ? 4.725 -9.178 -3.373 1.00 93.50 363 PHE A O 1
ATOM 2730 N N . HIS A 1 364 ? 2.988 -8.172 -2.386 1.00 92.62 364 HIS A N 1
ATOM 2731 C CA . HIS A 1 364 ? 2.329 -9.438 -2.075 1.00 92.62 364 HIS A CA 1
ATOM 2732 C C . HIS A 1 364 ? 1.938 -10.160 -3.367 1.00 92.62 364 HIS A C 1
ATOM 2734 O O . HIS A 1 364 ? 1.521 -9.525 -4.342 1.00 92.62 364 HIS A O 1
ATOM 2740 N N . SER A 1 365 ? 2.078 -11.484 -3.375 1.00 91.69 365 SER A N 1
ATOM 2741 C CA . SER A 1 365 ? 1.900 -12.285 -4.588 1.00 91.69 365 SER A CA 1
ATOM 2742 C C . SER A 1 365 ? 0.487 -12.182 -5.153 1.00 91.69 365 SER A C 1
ATOM 2744 O O . SER A 1 365 ? 0.328 -11.981 -6.358 1.00 91.69 365 SER A O 1
ATOM 2746 N N . ASP A 1 366 ? -0.524 -12.179 -4.288 1.00 92.44 366 ASP A N 1
ATOM 2747 C CA . ASP A 1 366 ? -1.921 -12.024 -4.699 1.00 92.44 366 ASP A CA 1
ATOM 2748 C C . ASP A 1 366 ? -2.208 -10.609 -5.213 1.00 92.44 366 ASP A C 1
ATOM 2750 O O . ASP A 1 366 ? -2.841 -10.436 -6.254 1.00 92.44 366 ASP A O 1
ATOM 2754 N N . CYS A 1 367 ? -1.667 -9.588 -4.539 1.00 93.94 367 CYS A N 1
ATOM 2755 C CA . CYS A 1 367 ? -1.842 -8.189 -4.930 1.00 93.94 367 CYS A CA 1
ATOM 2756 C C . CYS A 1 367 ? -1.274 -7.914 -6.323 1.00 93.94 367 CYS A C 1
ATOM 2758 O O . CYS A 1 367 ? -1.926 -7.289 -7.160 1.00 93.94 367 CYS A O 1
ATOM 2760 N N . LEU A 1 368 ? -0.051 -8.383 -6.583 1.00 94.69 368 LEU A N 1
ATOM 2761 C CA . LEU A 1 368 ? 0.587 -8.179 -7.876 1.00 94.69 368 LEU A CA 1
ATOM 2762 C C . LEU A 1 368 ? -0.093 -8.991 -8.976 1.00 94.69 368 LEU A C 1
ATOM 2764 O O . LEU A 1 368 ? -0.225 -8.495 -10.091 1.00 94.69 368 LEU A O 1
ATOM 2768 N N . THR A 1 369 ? -0.550 -10.204 -8.666 1.00 92.94 369 THR A N 1
ATOM 2769 C CA . THR A 1 369 ? -1.277 -11.048 -9.621 1.00 92.94 369 THR A CA 1
ATOM 2770 C C . THR A 1 369 ? -2.596 -10.400 -10.040 1.00 92.94 369 THR A C 1
ATOM 2772 O O . THR A 1 369 ? -2.859 -10.283 -11.237 1.00 92.94 369 THR A O 1
ATOM 2775 N N . ASP A 1 370 ? -3.385 -9.895 -9.086 1.00 93.38 370 ASP A N 1
ATOM 2776 C CA . ASP A 1 370 ? -4.641 -9.190 -9.372 1.00 93.38 370 ASP A CA 1
ATOM 2777 C C . ASP A 1 370 ? -4.410 -7.917 -10.200 1.00 93.38 370 ASP A C 1
ATOM 2779 O O . ASP A 1 370 ? -5.124 -7.656 -11.170 1.00 93.38 370 ASP A O 1
ATOM 2783 N N . TRP A 1 371 ? -3.363 -7.150 -9.886 1.00 94.50 371 TRP A N 1
ATOM 2784 C CA . TRP A 1 371 ? -2.988 -5.973 -10.670 1.00 94.50 371 TRP A CA 1
ATOM 2785 C C . TRP A 1 371 ? -2.579 -6.336 -12.102 1.00 94.50 371 TRP A C 1
ATOM 2787 O O . TRP A 1 371 ? -3.042 -5.727 -13.069 1.00 94.50 371 TRP A O 1
ATOM 2797 N N . LEU A 1 372 ? -1.727 -7.351 -12.254 1.00 94.44 372 LEU A N 1
ATOM 2798 C CA . LEU A 1 372 ? -1.195 -7.759 -13.551 1.00 94.44 372 LEU A CA 1
ATOM 2799 C C . LEU A 1 372 ? -2.220 -8.496 -14.432 1.00 94.44 372 LEU A C 1
ATOM 2801 O O . LEU A 1 372 ? -2.037 -8.591 -15.645 1.00 94.44 372 LEU A O 1
ATOM 2805 N N . SER A 1 373 ? -3.333 -8.949 -13.848 1.00 91.12 373 SER A N 1
ATOM 2806 C CA . SER A 1 373 ? -4.486 -9.463 -14.600 1.00 91.12 373 SER A CA 1
ATOM 2807 C C . SER A 1 373 ? -5.202 -8.381 -15.421 1.00 91.12 373 SER A C 1
ATOM 2809 O O . SER A 1 373 ? -5.905 -8.695 -16.380 1.00 91.12 373 SER A O 1
ATOM 2811 N N . ARG A 1 374 ? -5.006 -7.103 -15.063 1.00 89.62 374 ARG A N 1
ATOM 2812 C CA . ARG A 1 374 ? -5.624 -5.930 -15.705 1.00 89.62 374 ARG A CA 1
ATOM 2813 C C . ARG A 1 374 ? -4.607 -4.986 -16.344 1.00 89.62 374 ARG A C 1
ATOM 2815 O O . ARG A 1 374 ? -4.962 -4.195 -17.212 1.00 89.62 374 ARG A O 1
ATOM 2822 N N . HIS A 1 375 ? -3.345 -5.070 -15.935 1.00 93.00 375 HIS A N 1
ATOM 2823 C CA . HIS A 1 375 ? -2.267 -4.196 -16.386 1.00 93.00 375 HIS A CA 1
ATOM 2824 C C . HIS A 1 375 ? -1.002 -4.990 -16.711 1.00 93.00 375 HIS A C 1
ATOM 2826 O O . HIS A 1 375 ? -0.776 -6.066 -16.180 1.00 93.00 375 HIS A O 1
ATOM 2832 N N . CYS A 1 376 ? -0.106 -4.433 -17.519 1.00 93.25 376 CYS A N 1
ATOM 2833 C CA . CYS A 1 376 ? 1.203 -5.037 -17.780 1.00 93.25 376 CYS A CA 1
ATOM 2834 C C . CYS A 1 376 ? 2.367 -4.283 -17.135 1.00 93.25 376 CYS A C 1
ATOM 2836 O O . CYS A 1 376 ? 3.508 -4.464 -17.544 1.00 93.25 376 CYS A O 1
ATOM 2838 N N . SER A 1 377 ? 2.116 -3.388 -16.178 1.00 94.38 377 SER A N 1
ATOM 2839 C CA . SER A 1 377 ? 3.144 -2.472 -15.673 1.00 94.38 377 SER A CA 1
ATOM 2840 C C . SER A 1 377 ? 3.242 -2.443 -14.155 1.00 94.38 377 SER A C 1
ATOM 2842 O O . SER A 1 377 ? 2.223 -2.514 -13.474 1.00 94.38 377 SER A O 1
ATOM 2844 N N . CYS A 1 378 ? 4.451 -2.239 -13.629 1.00 93.25 378 CYS A N 1
ATOM 2845 C CA . CYS A 1 378 ? 4.700 -2.037 -12.203 1.00 93.25 378 CYS A CA 1
ATOM 2846 C C . CYS A 1 378 ? 3.874 -0.858 -11.643 1.00 93.25 378 CYS A C 1
ATOM 2848 O O . CYS A 1 378 ? 3.979 0.246 -12.180 1.00 93.25 378 CYS A O 1
ATOM 2850 N N . PRO A 1 379 ? 3.124 -1.031 -10.541 1.00 92.69 379 PRO A N 1
ATOM 2851 C CA . PRO A 1 379 ? 2.338 0.056 -9.951 1.00 92.69 379 PRO A CA 1
ATOM 2852 C C . PRO A 1 379 ? 3.178 1.245 -9.449 1.00 92.69 379 PRO A C 1
ATOM 2854 O O . PRO A 1 379 ? 2.689 2.373 -9.407 1.00 92.69 379 PRO A O 1
ATOM 2857 N N . VAL A 1 380 ? 4.453 1.025 -9.097 1.00 87.12 380 VAL A N 1
ATOM 2858 C CA . VAL A 1 380 ? 5.335 2.088 -8.580 1.00 87.12 380 VAL A CA 1
ATOM 2859 C C . VAL A 1 380 ? 5.947 2.911 -9.712 1.00 87.12 380 VAL A C 1
ATOM 2861 O O . VAL A 1 380 ? 5.751 4.123 -9.781 1.00 87.12 380 VAL A O 1
ATOM 2864 N N . CYS A 1 381 ? 6.678 2.259 -10.618 1.00 85.31 381 CYS A N 1
ATOM 2865 C CA . CYS A 1 381 ? 7.489 2.938 -11.636 1.00 85.31 381 CYS A CA 1
ATOM 2866 C C . CYS A 1 381 ? 6.991 2.742 -13.074 1.00 85.31 381 CYS A C 1
ATOM 2868 O O . CYS A 1 381 ? 7.620 3.227 -14.015 1.00 85.31 381 CYS A O 1
ATOM 2870 N N . ARG A 1 382 ? 5.874 2.026 -13.260 1.00 90.81 382 ARG A N 1
ATOM 2871 C CA . ARG A 1 382 ? 5.269 1.693 -14.561 1.00 90.81 382 ARG A CA 1
ATOM 2872 C C . ARG A 1 382 ? 6.172 0.875 -15.493 1.00 90.81 382 ARG A C 1
ATOM 2874 O O . ARG A 1 382 ? 5.960 0.880 -16.699 1.00 90.81 382 ARG A O 1
ATOM 2881 N N . PHE A 1 383 ? 7.174 0.164 -14.968 1.00 91.19 383 PHE A N 1
ATOM 2882 C CA . PHE A 1 383 ? 7.977 -0.781 -15.760 1.00 91.19 383 PHE A CA 1
ATOM 2883 C C . PHE A 1 383 ? 7.068 -1.832 -16.400 1.00 91.19 383 PHE A C 1
ATOM 2885 O O . PHE A 1 383 ? 6.378 -2.543 -15.673 1.00 91.19 383 PHE A O 1
ATOM 2892 N N . GLU A 1 384 ? 7.062 -1.916 -17.730 1.00 93.06 384 GLU A N 1
ATOM 2893 C CA . GLU A 1 384 ? 6.224 -2.844 -18.491 1.00 93.06 384 GLU A CA 1
ATOM 2894 C C . GLU A 1 384 ? 6.858 -4.240 -18.553 1.00 93.06 384 GLU A C 1
ATOM 2896 O O . GLU A 1 384 ? 8.034 -4.383 -18.896 1.00 93.06 384 GLU A O 1
ATOM 2901 N N . ILE A 1 385 ? 6.068 -5.265 -18.250 1.00 92.31 385 ILE A N 1
ATOM 2902 C CA . ILE A 1 385 ? 6.397 -6.682 -18.416 1.00 92.31 385 ILE A CA 1
ATOM 2903 C C . ILE A 1 385 ? 5.618 -7.267 -19.601 1.00 92.31 385 ILE A C 1
ATOM 2905 O O . ILE A 1 385 ? 4.769 -6.596 -20.184 1.00 92.31 385 ILE A O 1
ATOM 2909 N N . GLY A 1 386 ? 5.946 -8.497 -19.996 1.00 91.06 386 GLY A N 1
ATOM 2910 C CA . GLY A 1 386 ? 5.396 -9.095 -21.213 1.00 91.06 386 GLY A CA 1
ATOM 2911 C C . GLY A 1 386 ? 3.890 -9.330 -21.186 1.00 91.06 386 GLY A C 1
ATOM 2912 O O . GLY A 1 386 ? 3.319 -9.635 -20.144 1.00 91.06 386 GLY A O 1
ATOM 2913 N N . THR A 1 387 ? 3.287 -9.211 -22.363 1.00 91.81 387 THR A N 1
ATOM 2914 C CA . THR A 1 387 ? 1.866 -9.375 -22.695 1.00 91.81 387 THR A CA 1
ATOM 2915 C C . THR A 1 387 ? 1.717 -10.343 -23.873 1.00 91.81 387 THR A C 1
ATOM 2917 O O . THR A 1 387 ? 2.682 -10.605 -24.592 1.00 91.81 387 THR A O 1
ATOM 2920 N N . ASP A 1 388 ? 0.513 -10.874 -24.095 1.00 90.38 388 ASP A N 1
ATOM 2921 C CA . ASP A 1 388 ? 0.237 -11.781 -25.226 1.00 90.38 388 ASP A CA 1
ATOM 2922 C C . ASP A 1 388 ? -0.097 -11.030 -26.533 1.00 90.38 388 ASP A C 1
ATOM 2924 O O . ASP A 1 388 ? -0.317 -11.632 -27.586 1.00 90.38 388 ASP A O 1
ATOM 2928 N N . VAL A 1 389 ? -0.119 -9.693 -26.497 1.00 89.19 389 VAL A N 1
ATOM 2929 C CA . VAL A 1 389 ? -0.455 -8.856 -27.652 1.00 89.19 389 VAL A CA 1
ATOM 2930 C C . VAL A 1 389 ? 0.818 -8.504 -28.416 1.00 89.19 389 VAL A C 1
ATOM 2932 O O . VAL A 1 389 ? 1.511 -7.544 -28.087 1.00 89.19 389 VAL A O 1
ATOM 2935 N N . ALA A 1 390 ? 1.100 -9.243 -29.493 1.00 86.00 390 ALA A N 1
ATOM 2936 C CA . ALA A 1 390 ? 2.317 -9.078 -30.299 1.00 86.00 390 ALA A CA 1
ATOM 2937 C C . ALA A 1 390 ? 2.584 -7.623 -30.737 1.00 86.00 390 ALA A C 1
ATOM 2939 O O . ALA A 1 390 ? 3.715 -7.149 -30.662 1.00 86.00 390 ALA A O 1
ATOM 2940 N N . GLY A 1 391 ? 1.540 -6.888 -31.141 1.00 85.38 391 GLY A N 1
ATOM 2941 C CA . GLY A 1 391 ? 1.662 -5.479 -31.531 1.00 85.38 391 GLY A CA 1
ATOM 2942 C C . GLY A 1 391 ? 2.062 -4.546 -30.383 1.00 85.38 391 GLY A C 1
ATOM 2943 O O . GLY A 1 391 ? 2.744 -3.554 -30.616 1.00 85.38 391 GLY A O 1
ATOM 2944 N N . PHE A 1 392 ? 1.675 -4.874 -29.148 1.00 85.56 392 PHE A N 1
ATOM 2945 C CA . PHE A 1 392 ? 2.049 -4.113 -27.957 1.00 85.56 392 PHE A CA 1
ATOM 2946 C C . PHE A 1 392 ? 3.451 -4.493 -27.463 1.00 85.56 392 PHE A C 1
ATOM 2948 O O . PHE A 1 392 ? 4.204 -3.629 -27.011 1.00 85.56 392 PHE A O 1
ATOM 2955 N N . GLU A 1 393 ? 3.833 -5.765 -27.596 1.00 87.12 393 GLU A N 1
ATOM 2956 C CA . GLU A 1 393 ? 5.177 -6.249 -27.260 1.00 87.12 393 GLU A CA 1
ATOM 2957 C C . GLU A 1 393 ? 6.269 -5.614 -28.127 1.00 87.12 393 GLU A C 1
ATOM 2959 O O . GLU A 1 393 ? 7.380 -5.362 -27.644 1.00 87.12 393 GLU A O 1
ATOM 2964 N N . LEU A 1 394 ? 5.951 -5.293 -29.386 1.00 82.62 394 LEU A N 1
ATOM 2965 C CA . LEU A 1 394 ? 6.839 -4.531 -30.258 1.00 82.62 394 LEU A CA 1
ATOM 2966 C C . LEU A 1 394 ? 7.178 -3.181 -29.604 1.00 82.62 394 LEU A C 1
ATOM 2968 O O . LEU A 1 394 ? 6.320 -2.338 -29.338 1.00 82.62 394 LEU A O 1
ATOM 2972 N N . GLY A 1 395 ? 8.462 -2.992 -29.298 1.00 83.19 395 GLY A N 1
ATOM 2973 C CA . GLY A 1 395 ? 8.968 -1.777 -28.662 1.00 83.19 395 GLY A CA 1
ATOM 2974 C C . GLY A 1 395 ? 8.763 -1.685 -27.145 1.00 83.19 395 GLY A C 1
ATOM 2975 O O . GLY A 1 395 ? 9.060 -0.635 -26.585 1.00 83.19 395 GLY A O 1
ATOM 2976 N N . ARG A 1 396 ? 8.321 -2.744 -26.445 1.00 88.81 396 ARG A N 1
ATOM 2977 C CA . ARG A 1 396 ? 8.194 -2.746 -24.968 1.00 88.81 396 ARG A CA 1
ATOM 2978 C C . ARG A 1 396 ? 9.495 -2.350 -24.266 1.00 88.81 396 ARG A C 1
ATOM 2980 O O . ARG A 1 396 ? 9.507 -1.458 -23.420 1.00 88.81 396 ARG A O 1
ATOM 2987 N N . ALA A 1 397 ? 10.601 -2.987 -24.652 1.00 82.81 397 ALA A N 1
ATOM 2988 C CA . ALA A 1 397 ? 11.922 -2.679 -24.107 1.00 82.81 397 ALA A CA 1
ATOM 2989 C C . ALA A 1 397 ? 12.325 -1.218 -24.379 1.00 82.81 397 ALA A C 1
ATOM 2991 O O . ALA A 1 397 ? 12.812 -0.541 -23.479 1.00 82.81 397 ALA A O 1
ATOM 2992 N N . GLU A 1 398 ? 12.030 -0.704 -25.576 1.00 82.88 398 GLU A N 1
ATOM 2993 C CA . GLU A 1 398 ? 12.309 0.687 -25.944 1.00 82.88 398 GLU A CA 1
ATOM 2994 C C . GLU A 1 398 ? 11.461 1.681 -25.135 1.00 82.88 398 GLU A C 1
ATOM 2996 O O . GLU A 1 398 ? 11.966 2.704 -24.684 1.00 82.88 398 GLU A O 1
ATOM 3001 N N . ARG A 1 399 ? 10.186 1.374 -24.858 1.00 88.56 399 ARG A N 1
ATOM 3002 C CA . ARG A 1 399 ? 9.342 2.205 -23.980 1.00 88.56 399 ARG A CA 1
ATOM 3003 C C . ARG A 1 399 ? 9.863 2.239 -22.547 1.00 88.56 399 ARG A C 1
ATOM 3005 O O . ARG A 1 399 ? 9.859 3.305 -21.927 1.00 88.56 399 ARG A O 1
ATOM 3012 N N . ASN A 1 400 ? 10.321 1.105 -22.019 1.00 86.38 400 ASN A N 1
ATOM 3013 C CA . ASN A 1 400 ? 10.963 1.063 -20.706 1.00 86.38 400 ASN A CA 1
ATOM 3014 C C . ASN A 1 400 ? 12.259 1.888 -20.709 1.00 86.38 400 ASN A C 1
ATOM 3016 O O . ASN A 1 400 ? 12.435 2.737 -19.834 1.00 86.38 400 ASN A O 1
ATOM 3020 N N . ARG A 1 401 ? 13.099 1.730 -21.738 1.00 81.12 401 ARG A N 1
ATOM 3021 C CA . ARG A 1 401 ? 14.344 2.486 -21.932 1.00 81.12 401 ARG A CA 1
ATOM 3022 C C . ARG A 1 401 ? 14.103 3.994 -22.000 1.00 81.12 401 ARG A C 1
ATOM 3024 O O . ARG A 1 401 ? 14.673 4.734 -21.202 1.00 81.12 401 ARG A O 1
ATOM 3031 N N . ARG A 1 402 ? 13.211 4.451 -22.885 1.00 80.06 402 ARG A N 1
ATOM 3032 C CA . ARG A 1 402 ? 12.877 5.875 -23.074 1.00 80.06 402 ARG A CA 1
ATOM 3033 C C . ARG A 1 402 ? 12.402 6.537 -21.783 1.00 80.06 402 ARG A C 1
ATOM 3035 O O . ARG A 1 402 ? 12.676 7.707 -21.550 1.00 80.06 402 ARG A O 1
ATOM 3042 N N . ASN A 1 403 ? 11.708 5.781 -20.934 1.00 77.12 403 ASN A N 1
ATOM 3043 C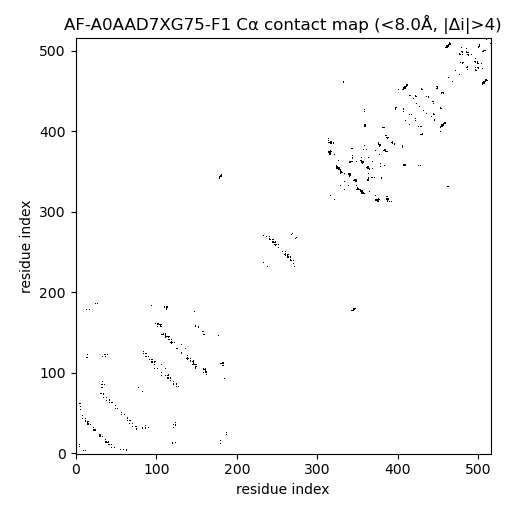 CA . ASN A 1 403 ? 11.202 6.255 -19.648 1.00 77.12 403 ASN A CA 1
ATOM 3044 C C . ASN A 1 403 ? 12.154 5.973 -18.470 1.00 77.12 403 ASN A C 1
ATOM 3046 O O . ASN A 1 403 ? 11.736 6.117 -17.322 1.00 77.12 403 ASN A O 1
ATOM 3050 N N . ARG A 1 404 ? 13.406 5.561 -18.730 1.00 77.06 404 ARG A N 1
ATOM 3051 C CA . ARG A 1 404 ? 14.429 5.240 -17.716 1.00 77.06 404 ARG A CA 1
ATOM 3052 C C . ARG A 1 404 ? 13.958 4.205 -16.685 1.00 77.06 404 ARG A C 1
ATOM 3054 O O . ARG A 1 404 ? 14.191 4.335 -15.485 1.00 77.06 404 ARG A O 1
ATOM 3061 N N . ARG A 1 405 ? 13.251 3.178 -17.158 1.00 84.12 405 ARG A N 1
ATOM 3062 C CA . ARG A 1 405 ? 12.737 2.070 -16.348 1.00 84.12 405 ARG A CA 1
ATOM 3063 C C . ARG A 1 405 ? 13.638 0.863 -16.556 1.00 84.12 405 ARG A C 1
ATOM 3065 O O . ARG A 1 405 ? 13.561 0.192 -17.581 1.00 84.12 405 ARG A O 1
ATOM 3072 N N . PHE A 1 406 ? 14.486 0.604 -15.574 1.00 80.00 406 PHE A N 1
ATOM 3073 C CA . PHE A 1 406 ? 15.534 -0.408 -15.663 1.00 80.00 406 PHE A CA 1
ATOM 3074 C C . PHE A 1 406 ? 15.149 -1.680 -14.920 1.00 80.00 406 PHE A C 1
ATOM 3076 O O . PHE A 1 406 ? 14.371 -1.643 -13.961 1.00 80.00 406 PHE A O 1
ATOM 3083 N N . VAL A 1 407 ? 15.732 -2.797 -15.342 1.00 86.19 407 VAL A N 1
ATOM 3084 C CA . VAL A 1 407 ? 15.752 -4.007 -14.522 1.00 86.19 407 VAL A CA 1
ATOM 3085 C C . VAL A 1 407 ? 16.722 -3.762 -13.366 1.00 86.19 407 VAL A C 1
ATOM 3087 O O . VAL A 1 407 ? 17.831 -3.299 -13.598 1.00 86.19 407 VAL A O 1
ATOM 3090 N N . ARG A 1 408 ? 16.315 -4.027 -12.123 1.00 84.94 408 ARG A N 1
ATOM 3091 C CA . ARG A 1 408 ? 17.152 -3.851 -10.927 1.00 84.94 408 ARG A CA 1
ATOM 3092 C C . ARG A 1 408 ? 17.471 -5.203 -10.315 1.00 84.94 408 ARG A C 1
ATOM 3094 O O . ARG A 1 408 ? 16.551 -5.926 -9.923 1.00 84.94 408 ARG A O 1
ATOM 3101 N N . ILE A 1 409 ? 18.754 -5.512 -10.163 1.00 82.31 409 ILE A N 1
ATOM 3102 C CA . ILE A 1 409 ? 19.231 -6.743 -9.522 1.00 82.31 409 ILE A CA 1
ATOM 3103 C C . ILE A 1 409 ? 20.379 -6.448 -8.554 1.00 82.31 409 ILE A C 1
ATOM 3105 O O . ILE A 1 409 ? 21.168 -5.543 -8.794 1.00 82.31 409 ILE A O 1
ATOM 3109 N N . ARG A 1 410 ? 20.456 -7.177 -7.438 1.00 79.50 410 ARG A N 1
ATOM 3110 C CA . ARG A 1 410 ? 21.581 -7.064 -6.498 1.00 79.50 410 ARG A CA 1
ATOM 3111 C C . ARG A 1 410 ? 22.795 -7.814 -7.028 1.00 79.50 410 ARG A C 1
ATOM 3113 O O . ARG A 1 410 ? 22.634 -8.820 -7.719 1.00 79.50 410 ARG A O 1
ATOM 3120 N N . ARG A 1 411 ? 24.007 -7.362 -6.702 1.00 80.56 411 ARG A N 1
ATOM 3121 C CA . ARG A 1 411 ? 25.227 -7.998 -7.210 1.00 80.56 411 ARG A CA 1
ATOM 3122 C C . ARG A 1 411 ? 25.328 -9.462 -6.781 1.00 80.56 411 ARG A C 1
ATOM 3124 O O . ARG A 1 411 ? 25.555 -10.317 -7.631 1.00 80.56 411 ARG A O 1
ATOM 3131 N N . THR A 1 412 ? 25.083 -9.759 -5.505 1.00 73.69 412 THR A N 1
ATOM 3132 C CA . THR A 1 412 ? 25.100 -11.146 -5.005 1.00 73.69 412 THR A CA 1
ATOM 3133 C C . THR A 1 412 ? 24.065 -12.023 -5.692 1.00 73.69 412 THR A C 1
ATOM 3135 O O . THR A 1 412 ? 24.353 -13.157 -6.055 1.00 73.69 412 THR A O 1
ATOM 3138 N N . GLU A 1 413 ? 22.873 -11.481 -5.920 1.00 80.56 413 GLU A N 1
ATOM 3139 C CA . GLU A 1 413 ? 21.787 -12.189 -6.585 1.00 80.56 413 GLU A CA 1
ATOM 3140 C C . GLU A 1 413 ? 22.155 -12.511 -8.037 1.00 80.56 413 GLU A C 1
ATOM 3142 O O . GLU A 1 413 ? 22.012 -13.654 -8.462 1.00 80.56 413 GLU A O 1
ATOM 3147 N N . LEU A 1 414 ? 22.699 -11.541 -8.780 1.00 85.81 414 LEU A N 1
ATOM 3148 C CA . LEU A 1 414 ? 23.166 -11.748 -10.152 1.00 85.81 414 LEU A CA 1
ATOM 3149 C C . LEU A 1 414 ? 24.245 -12.839 -10.227 1.00 85.81 414 LEU A C 1
ATOM 3151 O O . LEU A 1 414 ? 24.191 -13.697 -11.110 1.00 85.81 414 LEU A O 1
ATOM 3155 N N . ASP A 1 415 ? 25.183 -12.829 -9.280 1.00 81.94 415 ASP A N 1
ATOM 3156 C CA . ASP A 1 415 ? 26.272 -13.803 -9.205 1.00 81.94 415 ASP A CA 1
ATOM 3157 C C . ASP A 1 415 ? 25.786 -15.213 -8.832 1.00 81.94 415 ASP A C 1
ATOM 3159 O O . ASP A 1 415 ? 26.427 -16.190 -9.220 1.00 81.94 415 ASP A O 1
ATOM 3163 N N . GLU A 1 416 ? 24.644 -15.350 -8.149 1.00 82.81 416 GLU A N 1
ATOM 3164 C CA . GLU A 1 416 ? 24.047 -16.633 -7.743 1.00 82.81 416 GLU A CA 1
ATOM 3165 C C . GLU A 1 416 ? 23.021 -17.190 -8.753 1.00 82.81 416 GLU A C 1
ATOM 3167 O O . GLU A 1 416 ? 22.782 -18.400 -8.789 1.00 82.81 416 GLU A O 1
ATOM 3172 N N . LEU A 1 417 ? 22.441 -16.358 -9.629 1.00 83.75 417 LEU A N 1
ATOM 3173 C CA . LEU A 1 417 ? 21.404 -16.786 -10.579 1.00 83.75 417 LEU A CA 1
ATOM 3174 C C . LEU A 1 417 ? 21.888 -17.881 -11.552 1.00 83.75 417 LEU A C 1
ATOM 3176 O O . LEU A 1 417 ? 23.010 -17.825 -12.050 1.00 83.75 417 LEU A O 1
ATOM 3180 N N . PRO A 1 418 ? 21.065 -18.881 -11.917 1.00 88.44 418 PRO A N 1
ATOM 3181 C CA . PRO A 1 418 ? 21.421 -19.835 -12.967 1.00 88.44 418 PRO A CA 1
ATOM 3182 C C . PRO A 1 418 ? 21.487 -19.149 -14.342 1.00 88.44 418 PRO A C 1
ATOM 3184 O O . PRO A 1 418 ? 20.771 -18.181 -14.593 1.00 88.44 418 PRO A O 1
ATOM 3187 N N . VAL A 1 419 ? 22.274 -19.703 -15.276 1.00 90.38 419 VAL A N 1
ATOM 3188 C CA . VAL A 1 419 ? 22.489 -19.136 -16.630 1.00 90.38 419 VAL A CA 1
ATOM 3189 C C . VAL A 1 419 ? 21.172 -18.772 -17.320 1.00 90.38 419 VAL A C 1
ATOM 3191 O O . VAL A 1 419 ? 21.043 -17.688 -17.880 1.00 90.38 419 VAL A O 1
ATOM 3194 N N . LYS A 1 420 ? 20.162 -19.647 -17.235 1.00 89.00 420 LYS A N 1
ATOM 3195 C CA . LYS A 1 420 ? 18.832 -19.395 -17.804 1.00 89.00 420 LYS A CA 1
ATOM 3196 C C . LYS A 1 420 ? 18.179 -18.127 -17.237 1.00 89.00 420 LYS A C 1
ATOM 3198 O O . LYS A 1 420 ? 17.656 -17.335 -18.010 1.00 89.00 420 LYS A O 1
ATOM 3203 N N . ALA A 1 421 ? 18.251 -17.915 -15.923 1.00 86.25 421 ALA A N 1
ATOM 3204 C CA . ALA A 1 421 ? 17.653 -16.750 -15.277 1.00 86.25 421 ALA A CA 1
ATOM 3205 C C . ALA A 1 421 ? 18.388 -15.450 -15.634 1.00 86.25 421 ALA A C 1
ATOM 3207 O O . ALA A 1 421 ? 17.737 -14.436 -15.866 1.00 86.25 421 ALA A O 1
ATOM 3208 N N . VAL A 1 422 ? 19.722 -15.483 -15.768 1.00 89.19 422 VAL A N 1
ATOM 3209 C CA . VAL A 1 422 ? 20.497 -14.327 -16.260 1.00 89.19 422 VAL A CA 1
ATOM 3210 C C . VAL A 1 422 ? 20.092 -13.978 -17.697 1.00 89.19 422 VAL A C 1
ATOM 3212 O O . VAL A 1 422 ? 19.899 -12.809 -18.024 1.00 89.19 422 VAL A O 1
ATOM 3215 N N . ARG A 1 423 ? 19.879 -14.988 -18.552 1.00 90.06 423 ARG A N 1
ATOM 3216 C CA . ARG A 1 423 ? 19.390 -14.773 -19.924 1.00 90.06 423 ARG A CA 1
ATOM 3217 C C . ARG A 1 423 ? 17.973 -14.202 -19.962 1.00 90.06 423 ARG A C 1
ATOM 3219 O O . ARG A 1 423 ? 17.717 -13.284 -20.736 1.00 90.06 423 ARG A O 1
ATOM 3226 N N . ASP A 1 424 ? 17.064 -14.714 -19.133 1.00 86.94 424 ASP A N 1
ATOM 3227 C CA . ASP A 1 424 ? 15.697 -14.190 -19.021 1.00 86.94 424 ASP A CA 1
ATOM 3228 C C . ASP A 1 424 ? 15.698 -12.725 -18.535 1.00 86.94 424 ASP A C 1
ATOM 3230 O O . ASP A 1 424 ? 14.944 -11.899 -19.054 1.00 86.94 424 ASP A O 1
ATOM 3234 N N . LEU A 1 425 ? 16.589 -12.379 -17.599 1.00 87.06 425 LEU A N 1
ATOM 3235 C CA . LEU A 1 425 ? 16.787 -11.017 -17.097 1.00 87.06 425 LEU A CA 1
ATOM 3236 C C . LEU A 1 425 ? 17.263 -10.064 -18.202 1.00 87.06 425 LEU A C 1
ATOM 3238 O O . LEU A 1 425 ? 16.652 -9.017 -18.421 1.00 87.06 425 LEU A O 1
ATOM 3242 N N . LEU A 1 426 ? 18.315 -10.441 -18.931 1.00 88.31 426 LEU A N 1
ATOM 3243 C CA . LEU A 1 426 ? 18.840 -9.667 -20.059 1.00 88.31 426 LEU A CA 1
ATOM 3244 C C . LEU A 1 426 ? 17.798 -9.520 -21.175 1.00 88.31 426 LEU A C 1
ATOM 3246 O O . LEU A 1 426 ? 17.630 -8.439 -21.739 1.00 88.31 426 LEU A O 1
ATOM 3250 N N . ALA A 1 427 ? 17.028 -10.573 -21.456 1.00 85.81 427 ALA A N 1
ATOM 3251 C CA . ALA A 1 427 ? 15.924 -10.505 -22.405 1.00 85.81 427 ALA A CA 1
ATOM 3252 C C . ALA A 1 427 ? 14.841 -9.507 -21.955 1.00 85.81 427 ALA A C 1
ATOM 3254 O O . ALA A 1 427 ? 14.351 -8.724 -22.773 1.00 85.81 427 ALA A O 1
ATOM 3255 N N . ALA A 1 428 ? 14.501 -9.476 -20.661 1.00 81.19 428 ALA A N 1
ATOM 3256 C CA . ALA A 1 428 ? 13.566 -8.501 -20.100 1.00 81.19 428 ALA A CA 1
ATOM 3257 C C . ALA A 1 428 ? 14.093 -7.056 -20.180 1.00 81.19 428 ALA A C 1
ATOM 3259 O O . ALA A 1 428 ? 13.301 -6.141 -20.416 1.00 81.19 428 ALA A O 1
ATOM 3260 N N . ALA A 1 429 ? 15.410 -6.865 -20.055 1.00 84.25 429 ALA A N 1
ATOM 3261 C CA . ALA A 1 429 ? 16.094 -5.583 -20.230 1.00 84.25 429 ALA A CA 1
ATOM 3262 C C . ALA A 1 429 ? 16.235 -5.146 -21.705 1.00 84.25 429 ALA A C 1
ATOM 3264 O O . ALA A 1 429 ? 16.662 -4.027 -21.978 1.00 84.25 429 ALA A O 1
ATOM 3265 N N . GLY A 1 430 ? 15.857 -5.998 -22.666 1.00 84.69 430 GLY A N 1
ATOM 3266 C CA . GLY A 1 430 ? 15.986 -5.709 -24.097 1.00 84.69 430 GLY A CA 1
ATOM 3267 C C . GLY A 1 430 ? 17.366 -6.015 -24.684 1.00 84.69 430 GLY A C 1
ATOM 3268 O O . GLY A 1 430 ? 17.628 -5.657 -25.826 1.00 84.69 430 GLY A O 1
ATOM 3269 N N . GLU A 1 431 ? 18.224 -6.731 -23.960 1.00 87.00 431 GLU A N 1
ATOM 3270 C CA . GLU A 1 431 ? 19.599 -7.070 -24.361 1.00 87.00 431 GLU A CA 1
ATOM 3271 C C . GLU A 1 431 ? 19.676 -8.351 -25.213 1.00 87.00 431 GLU A C 1
ATOM 3273 O O . GLU A 1 431 ? 20.715 -9.001 -25.315 1.00 87.00 431 GLU A O 1
ATOM 3278 N N . SER A 1 432 ? 18.568 -8.747 -25.849 1.00 87.12 432 SER A N 1
ATOM 3279 C CA . SER A 1 432 ? 18.465 -10.026 -26.571 1.00 87.12 432 SER A CA 1
ATOM 3280 C C . SER A 1 432 ? 19.423 -10.149 -27.760 1.00 87.12 432 SER A C 1
ATOM 3282 O O . SER A 1 432 ? 19.747 -11.265 -28.158 1.00 87.12 432 SER A O 1
ATOM 3284 N N . GLU A 1 433 ? 19.852 -9.031 -28.346 1.00 87.50 433 GLU A N 1
ATOM 3285 C CA . GLU A 1 433 ? 20.804 -9.003 -29.460 1.00 87.50 433 GLU A CA 1
ATOM 3286 C C . GLU A 1 433 ? 22.252 -9.133 -28.971 1.00 87.50 433 GLU A C 1
ATOM 3288 O O . GLU A 1 433 ? 22.952 -10.047 -29.404 1.00 87.50 433 GLU A O 1
ATOM 3293 N N . ARG A 1 434 ? 22.667 -8.310 -27.996 1.00 84.69 434 ARG A N 1
ATOM 3294 C CA . ARG A 1 434 ? 24.004 -8.369 -27.372 1.00 84.69 434 ARG A CA 1
ATOM 3295 C C . ARG A 1 434 ? 24.246 -9.693 -26.647 1.00 84.69 434 ARG A C 1
ATOM 3297 O O . ARG A 1 434 ? 25.333 -10.247 -26.711 1.00 84.69 434 ARG A O 1
ATOM 3304 N N . MET A 1 435 ? 23.205 -10.281 -26.060 1.00 91.62 435 MET A N 1
ATOM 3305 C CA . MET A 1 435 ? 23.272 -11.602 -25.429 1.00 91.62 435 MET A CA 1
ATOM 3306 C C . MET A 1 435 ? 23.630 -12.742 -26.408 1.00 91.62 435 MET A C 1
ATOM 3308 O O . MET A 1 435 ? 24.036 -13.819 -25.966 1.00 91.62 435 MET A O 1
ATOM 3312 N N . ARG A 1 436 ? 23.475 -12.564 -27.733 1.00 89.69 436 ARG A N 1
ATOM 3313 C CA . ARG A 1 436 ? 23.812 -13.610 -28.722 1.00 89.69 436 ARG A CA 1
ATOM 3314 C C . ARG A 1 436 ? 25.312 -13.863 -28.831 1.00 89.69 436 ARG A C 1
ATOM 3316 O O . ARG A 1 436 ? 25.687 -14.958 -29.233 1.00 89.69 436 ARG A O 1
ATOM 3323 N N . THR A 1 437 ? 26.141 -12.878 -28.489 1.00 89.25 437 THR A N 1
ATOM 3324 C CA . THR A 1 437 ? 27.605 -12.991 -28.554 1.00 89.25 437 THR A CA 1
ATOM 3325 C C . THR A 1 437 ? 28.223 -13.528 -27.264 1.00 89.25 437 THR A C 1
ATOM 3327 O O . THR A 1 437 ? 29.412 -13.818 -27.253 1.00 89.25 437 THR A O 1
ATOM 3330 N N . CYS A 1 438 ? 27.440 -13.680 -26.190 1.00 89.38 438 CYS A N 1
ATOM 3331 C CA . CYS A 1 438 ? 27.892 -14.255 -24.924 1.00 89.38 438 CYS A CA 1
ATOM 3332 C C . CYS A 1 438 ? 27.996 -15.785 -25.036 1.00 89.38 438 CYS A C 1
ATOM 3334 O O . CYS A 1 438 ? 26.984 -16.456 -25.271 1.00 89.38 438 CYS A O 1
ATOM 3336 N N . LEU A 1 439 ? 29.197 -16.331 -24.843 1.00 88.81 439 LEU A N 1
ATOM 3337 C CA . LEU A 1 439 ? 29.495 -17.763 -24.935 1.00 88.81 439 LEU A CA 1
ATOM 3338 C C . LEU A 1 439 ? 29.513 -18.422 -23.554 1.00 88.81 439 LEU A C 1
ATOM 3340 O O . LEU A 1 439 ? 29.062 -19.558 -23.398 1.00 88.81 439 LEU A O 1
ATOM 3344 N N . GLU A 1 440 ? 29.979 -17.691 -22.546 1.00 90.69 440 GLU A N 1
ATOM 3345 C CA . GLU A 1 440 ? 30.116 -18.169 -21.178 1.00 90.69 440 GLU A CA 1
ATOM 3346 C C . GLU A 1 440 ? 29.170 -17.447 -20.210 1.00 90.69 440 GLU A C 1
ATOM 3348 O O . GLU A 1 440 ? 28.591 -16.395 -20.494 1.00 90.69 440 GLU A O 1
ATOM 3353 N N . ARG A 1 441 ? 29.004 -18.017 -19.007 1.00 89.12 441 ARG A N 1
ATOM 3354 C CA . ARG A 1 441 ? 28.253 -17.364 -17.921 1.00 89.12 441 ARG A CA 1
ATOM 3355 C C . ARG A 1 441 ? 28.870 -16.010 -17.558 1.00 89.12 441 ARG A C 1
ATOM 3357 O O . ARG A 1 441 ? 28.120 -15.087 -17.253 1.00 89.12 441 ARG A O 1
ATOM 3364 N N . ALA A 1 442 ? 30.201 -15.912 -17.578 1.00 83.25 442 ALA A N 1
ATOM 3365 C CA . ALA A 1 442 ? 30.927 -14.686 -17.267 1.00 83.25 442 ALA A CA 1
ATOM 3366 C C . ALA A 1 442 ? 30.525 -13.548 -18.216 1.00 83.25 442 ALA A C 1
ATOM 3368 O O . ALA A 1 442 ? 30.137 -12.490 -17.733 1.00 83.25 442 ALA A O 1
ATOM 3369 N N . ASP A 1 443 ? 30.461 -13.814 -19.523 1.00 87.69 443 ASP A N 1
ATOM 3370 C CA . ASP A 1 443 ? 30.048 -12.837 -20.540 1.00 87.69 443 ASP A CA 1
ATOM 3371 C C . ASP A 1 443 ? 28.631 -12.291 -20.300 1.00 87.69 443 ASP A C 1
ATOM 3373 O O . ASP A 1 443 ? 28.350 -11.123 -20.557 1.00 87.69 443 ASP A O 1
ATOM 3377 N N . LEU A 1 444 ? 27.710 -13.134 -19.815 1.00 89.12 444 LEU A N 1
ATOM 3378 C CA . LEU A 1 444 ? 26.337 -12.721 -19.499 1.00 89.12 444 LEU A CA 1
ATOM 3379 C C . LEU A 1 444 ? 26.289 -11.807 -18.271 1.00 89.12 444 LEU A C 1
ATOM 3381 O O . LEU A 1 444 ? 25.535 -10.835 -18.251 1.00 89.12 444 LEU A O 1
ATOM 3385 N N . VAL A 1 445 ? 27.072 -12.134 -17.242 1.00 85.25 445 VAL A N 1
ATOM 3386 C CA . VAL A 1 445 ? 27.179 -11.315 -16.029 1.00 85.25 445 VAL A CA 1
ATOM 3387 C C . VAL A 1 445 ? 27.864 -9.990 -16.352 1.00 85.25 445 VAL A C 1
ATOM 3389 O O . VAL A 1 445 ? 27.385 -8.948 -15.919 1.00 85.25 445 VAL A O 1
ATOM 3392 N N . GLU A 1 446 ? 28.927 -10.012 -17.155 1.00 82.25 446 GLU A N 1
ATOM 3393 C CA . GLU A 1 446 ? 29.616 -8.816 -17.634 1.00 82.25 446 GLU A CA 1
ATOM 3394 C C . GLU A 1 446 ? 28.667 -7.936 -18.459 1.00 82.25 446 GLU A C 1
ATOM 3396 O O . GLU A 1 446 ? 28.512 -6.753 -18.163 1.00 82.25 446 GLU A O 1
ATOM 3401 N N . LEU A 1 447 ? 27.922 -8.511 -19.408 1.00 84.19 447 LEU A N 1
ATOM 3402 C CA . LEU A 1 447 ? 26.901 -7.776 -20.156 1.00 84.19 447 LEU A CA 1
ATOM 3403 C C . LEU A 1 447 ? 25.852 -7.133 -19.233 1.00 84.19 447 LEU A C 1
ATOM 3405 O O . LEU A 1 447 ? 25.459 -5.996 -19.472 1.00 84.19 447 LEU A O 1
ATOM 3409 N N . ALA A 1 448 ? 25.410 -7.825 -18.179 1.00 84.56 448 ALA A N 1
ATOM 3410 C CA . ALA A 1 448 ? 24.475 -7.264 -17.204 1.00 84.56 448 ALA A CA 1
ATOM 3411 C C . ALA A 1 448 ? 25.089 -6.122 -16.371 1.00 84.56 448 ALA A C 1
ATOM 3413 O O . ALA A 1 448 ? 24.369 -5.202 -16.003 1.00 84.56 448 ALA A O 1
ATOM 3414 N N . MET A 1 449 ? 26.395 -6.151 -16.088 1.00 77.38 449 MET A N 1
ATOM 3415 C CA . MET A 1 449 ? 27.092 -5.069 -15.376 1.00 77.38 449 MET A CA 1
ATOM 3416 C C . MET A 1 449 ? 27.269 -3.814 -16.230 1.00 77.38 449 MET A C 1
ATOM 3418 O O . MET A 1 449 ? 27.124 -2.707 -15.724 1.00 77.38 449 MET A O 1
ATOM 3422 N N . TRP A 1 450 ? 27.586 -3.987 -17.514 1.00 77.44 450 TRP A N 1
ATOM 3423 C CA . TRP A 1 450 ? 27.870 -2.889 -18.447 1.00 77.44 450 TRP A CA 1
ATOM 3424 C C . TRP A 1 450 ? 26.670 -2.526 -19.334 1.00 77.44 450 TRP A C 1
ATOM 3426 O O . TRP A 1 450 ? 26.819 -1.873 -20.370 1.00 77.44 450 TRP A O 1
ATOM 3436 N N . SER A 1 451 ? 25.474 -2.999 -18.985 1.00 79.25 451 SER A N 1
ATOM 3437 C CA . SER A 1 451 ? 24.235 -2.626 -19.662 1.00 79.25 451 SER A CA 1
ATOM 3438 C C . SER A 1 451 ? 23.646 -1.378 -19.014 1.00 79.25 451 SER A C 1
ATOM 3440 O O . SER A 1 451 ? 23.348 -1.372 -17.824 1.00 79.25 451 SER A O 1
ATOM 3442 N N . ASP A 1 452 ? 23.325 -0.369 -19.823 1.00 69.56 452 ASP A N 1
ATOM 3443 C CA . ASP A 1 452 ? 22.550 0.801 -19.383 1.00 69.56 452 ASP A CA 1
ATOM 3444 C C . ASP A 1 452 ? 21.072 0.463 -19.082 1.00 69.56 452 ASP A C 1
ATOM 3446 O O . ASP A 1 452 ? 20.244 1.348 -18.845 1.00 69.56 452 ASP A O 1
ATOM 3450 N N . HIS A 1 453 ? 20.682 -0.813 -19.173 1.00 74.88 453 HIS A N 1
ATOM 3451 C CA . HIS A 1 453 ? 19.307 -1.292 -18.997 1.00 74.88 453 HIS A CA 1
ATOM 3452 C C . HIS A 1 453 ? 19.135 -2.202 -17.781 1.00 74.88 453 HIS A C 1
ATOM 3454 O O . HIS A 1 453 ? 17.998 -2.485 -17.376 1.00 74.88 453 HIS A O 1
ATOM 3460 N N . VAL A 1 454 ? 20.251 -2.601 -17.170 1.00 80.69 454 VAL A N 1
ATOM 3461 C CA . VAL A 1 454 ? 20.307 -3.368 -15.932 1.00 80.69 454 VAL A CA 1
ATOM 3462 C C . VAL A 1 454 ? 21.040 -2.538 -14.884 1.00 80.69 454 VAL A C 1
ATOM 3464 O O . VAL A 1 454 ? 22.237 -2.306 -14.960 1.00 80.69 454 VAL A O 1
ATOM 3467 N N . ALA A 1 455 ? 20.311 -2.094 -13.870 1.00 78.12 455 ALA A N 1
ATOM 3468 C CA . ALA A 1 455 ? 20.889 -1.456 -12.702 1.00 78.12 455 ALA A CA 1
ATOM 3469 C C . ALA A 1 455 ? 21.307 -2.539 -11.697 1.00 78.12 455 ALA A C 1
ATOM 3471 O O . ALA A 1 455 ? 20.465 -3.091 -10.977 1.00 78.12 455 ALA A O 1
ATOM 3472 N N . VAL A 1 456 ? 22.605 -2.847 -11.668 1.00 78.50 456 VAL A N 1
ATOM 3473 C CA . VAL A 1 456 ? 23.205 -3.726 -10.658 1.00 78.50 456 VAL A CA 1
ATOM 3474 C C . VAL A 1 456 ? 23.462 -2.917 -9.387 1.00 78.50 456 VAL A C 1
ATOM 3476 O O . VAL A 1 456 ? 24.203 -1.941 -9.403 1.00 78.50 456 VAL A O 1
ATOM 3479 N N . ILE A 1 457 ? 22.816 -3.304 -8.289 1.00 69.88 457 ILE A N 1
ATOM 3480 C CA . ILE A 1 457 ? 22.946 -2.660 -6.978 1.00 69.88 457 ILE A CA 1
ATOM 3481 C C . ILE A 1 457 ? 23.990 -3.432 -6.167 1.00 69.88 457 ILE A C 1
ATOM 3483 O O . ILE A 1 457 ? 23.836 -4.637 -5.960 1.00 69.88 457 ILE A O 1
ATOM 3487 N N . GLU A 1 458 ? 25.036 -2.757 -5.697 1.00 65.56 458 GLU A N 1
ATOM 3488 C CA . GLU A 1 458 ? 26.016 -3.352 -4.782 1.00 65.56 458 GLU A CA 1
ATOM 3489 C C . GLU A 1 458 ? 25.396 -3.572 -3.391 1.00 65.56 458 GLU A C 1
ATOM 3491 O O . GLU A 1 458 ? 24.694 -2.711 -2.854 1.00 65.56 458 GLU A O 1
ATOM 3496 N N . ASP A 1 459 ? 25.597 -4.760 -2.818 1.00 60.91 459 ASP A N 1
ATOM 3497 C CA . ASP A 1 459 ? 24.949 -5.176 -1.572 1.00 60.91 459 ASP A CA 1
ATOM 3498 C C . ASP A 1 459 ? 25.645 -4.596 -0.337 1.00 60.91 459 ASP A C 1
ATOM 3500 O O . ASP A 1 459 ? 26.515 -5.245 0.243 1.00 60.91 459 ASP A O 1
ATOM 3504 N N . ARG A 1 460 ? 25.192 -3.432 0.139 1.00 62.50 460 ARG A N 1
ATOM 3505 C CA . ARG A 1 460 ? 25.551 -2.946 1.481 1.00 62.50 460 ARG A CA 1
ATOM 3506 C C . ARG A 1 460 ? 24.771 -3.721 2.544 1.00 62.50 460 ARG A C 1
ATOM 3508 O O . ARG A 1 460 ? 23.539 -3.718 2.547 1.00 62.50 460 ARG A O 1
ATOM 3515 N N . LEU A 1 461 ? 25.472 -4.401 3.449 1.00 66.38 461 LEU A N 1
ATOM 3516 C CA . LEU A 1 461 ? 24.868 -5.036 4.616 1.00 66.38 461 LEU A CA 1
ATOM 3517 C C . LEU A 1 461 ? 24.444 -3.951 5.607 1.00 66.38 461 LEU A C 1
ATOM 3519 O O . LEU A 1 461 ? 25.281 -3.205 6.093 1.00 66.38 461 LEU A O 1
ATOM 3523 N N . VAL A 1 462 ? 23.164 -3.890 5.952 1.00 65.94 462 VAL A N 1
ATOM 3524 C CA . VAL A 1 462 ? 22.662 -2.986 6.991 1.00 65.94 462 VAL A CA 1
ATOM 3525 C C . VAL A 1 462 ? 22.189 -3.838 8.168 1.00 65.94 462 VAL A C 1
ATOM 3527 O O . VAL A 1 462 ? 21.322 -4.688 7.974 1.00 65.94 462 VAL A O 1
ATOM 3530 N N . ALA A 1 463 ? 22.789 -3.665 9.348 1.00 71.88 463 ALA A N 1
ATOM 3531 C CA . ALA A 1 463 ? 22.529 -4.488 10.537 1.00 71.88 463 ALA A CA 1
ATOM 3532 C C . ALA A 1 463 ? 22.613 -3.649 11.823 1.00 71.88 463 ALA A C 1
ATOM 3534 O O . ALA A 1 463 ? 23.310 -2.640 11.848 1.00 71.88 463 ALA A O 1
ATOM 3535 N N . THR A 1 464 ? 21.938 -4.037 12.903 1.00 79.50 464 THR A N 1
ATOM 3536 C CA . THR A 1 464 ? 22.121 -3.372 14.208 1.00 79.50 464 THR A CA 1
ATOM 3537 C C . THR A 1 464 ? 23.397 -3.846 14.894 1.00 79.50 464 THR A C 1
ATOM 3539 O O . THR A 1 464 ? 23.961 -4.893 14.553 1.00 79.50 464 THR A O 1
ATOM 3542 N N . ARG A 1 465 ? 23.872 -3.109 15.907 1.00 81.19 465 ARG A N 1
ATOM 3543 C CA . ARG A 1 465 ? 25.075 -3.525 16.646 1.00 81.19 465 ARG A CA 1
ATOM 3544 C C . ARG A 1 465 ? 24.894 -4.906 17.287 1.00 81.19 465 ARG A C 1
ATOM 3546 O O . ARG A 1 465 ? 25.777 -5.753 17.173 1.00 81.19 465 ARG A O 1
ATOM 3553 N N . ALA A 1 466 ? 23.715 -5.165 17.853 1.00 76.56 466 ALA A N 1
ATOM 3554 C CA . ALA A 1 466 ? 23.369 -6.454 18.444 1.00 76.56 466 ALA A CA 1
ATOM 3555 C C . ALA A 1 466 ? 23.332 -7.599 17.415 1.00 76.56 466 ALA A C 1
ATOM 3557 O O . ALA A 1 466 ? 23.671 -8.739 17.742 1.00 76.56 466 ALA A O 1
ATOM 3558 N N . GLU A 1 467 ? 22.923 -7.324 16.175 1.00 79.06 467 GLU A N 1
ATOM 3559 C CA . GLU A 1 467 ? 22.949 -8.304 15.086 1.00 79.06 467 GLU A CA 1
ATOM 3560 C C . GLU A 1 467 ? 24.382 -8.623 14.661 1.00 79.06 467 GLU A C 1
ATOM 3562 O O . GLU A 1 467 ? 24.742 -9.799 14.582 1.00 79.06 467 GLU A O 1
ATOM 3567 N N . VAL A 1 468 ? 25.220 -7.597 14.471 1.00 82.25 468 VAL A N 1
ATOM 3568 C CA . VAL A 1 468 ? 26.644 -7.753 14.129 1.00 82.25 468 VAL A CA 1
ATOM 3569 C C . VAL A 1 468 ? 27.390 -8.534 15.215 1.00 82.25 468 VAL A C 1
ATOM 3571 O O . VAL A 1 468 ? 28.180 -9.431 14.906 1.00 82.25 468 VAL A O 1
ATOM 3574 N N . ASP A 1 469 ? 27.093 -8.283 16.489 1.00 82.75 469 ASP A N 1
ATOM 3575 C CA . ASP A 1 469 ? 27.700 -9.003 17.613 1.00 82.75 469 ASP A CA 1
ATOM 3576 C C . ASP A 1 469 ? 27.283 -10.485 17.653 1.00 82.75 469 ASP A C 1
ATOM 3578 O O . ASP A 1 469 ? 28.096 -11.349 17.988 1.00 82.75 469 ASP A O 1
ATOM 3582 N N . LYS A 1 470 ? 26.061 -10.815 17.213 1.00 84.94 470 LYS A N 1
ATOM 3583 C CA . LYS A 1 470 ? 25.559 -12.200 17.111 1.00 84.94 470 LYS A CA 1
ATOM 3584 C C . LYS A 1 470 ? 26.012 -12.942 15.847 1.00 84.94 470 LYS A C 1
ATOM 3586 O O . LYS A 1 470 ? 25.878 -14.165 15.787 1.00 84.94 470 LYS A O 1
ATOM 3591 N N . MET A 1 471 ? 26.541 -12.258 14.828 1.00 83.00 471 MET A N 1
ATOM 3592 C CA . MET A 1 471 ? 26.960 -12.910 13.578 1.00 83.00 471 MET A CA 1
ATOM 3593 C C . MET A 1 471 ? 28.072 -13.936 13.816 1.00 83.00 471 MET A C 1
ATOM 3595 O O . MET A 1 471 ? 28.964 -13.730 14.625 1.00 83.00 471 MET A O 1
ATOM 3599 N N . ALA A 1 472 ? 28.107 -15.045 13.083 1.00 83.00 472 ALA A N 1
ATOM 3600 C CA . ALA A 1 472 ? 29.267 -15.935 13.148 1.00 83.00 472 ALA A CA 1
ATOM 3601 C C . ALA A 1 472 ? 30.490 -15.273 12.483 1.00 83.00 472 ALA A C 1
ATOM 3603 O O . ALA A 1 472 ? 30.360 -14.656 11.425 1.00 83.00 472 ALA A O 1
ATOM 3604 N N . THR A 1 473 ? 31.699 -15.469 13.022 1.00 80.88 473 THR A N 1
ATOM 3605 C CA . THR A 1 473 ? 32.941 -14.938 12.416 1.00 80.88 473 THR A CA 1
ATOM 3606 C C . THR A 1 473 ? 33.127 -15.429 10.970 1.00 80.88 473 THR A C 1
ATOM 3608 O O . THR A 1 473 ? 33.583 -14.690 10.104 1.00 80.88 473 THR A O 1
ATOM 3611 N N . ALA A 1 474 ? 32.661 -16.644 10.658 1.00 73.56 474 ALA A N 1
ATOM 3612 C CA . ALA A 1 474 ? 32.639 -17.186 9.297 1.00 73.56 474 ALA A CA 1
ATOM 3613 C C . ALA A 1 474 ? 31.696 -16.434 8.329 1.00 73.56 474 ALA A C 1
ATOM 3615 O O . ALA A 1 474 ? 31.881 -16.490 7.115 1.00 73.56 474 ALA A O 1
ATOM 3616 N N . ALA A 1 475 ? 30.657 -15.756 8.825 1.00 69.44 475 ALA A N 1
ATOM 3617 C CA . ALA A 1 475 ? 29.776 -14.923 8.003 1.00 69.44 475 ALA A CA 1
ATOM 3618 C C . ALA A 1 475 ? 30.449 -13.587 7.656 1.00 69.44 475 ALA A C 1
ATOM 3620 O O . ALA A 1 475 ? 30.495 -13.218 6.485 1.00 69.44 475 ALA A O 1
ATOM 3621 N N . LEU A 1 476 ? 31.060 -12.938 8.649 1.00 78.38 476 LEU A N 1
ATOM 3622 C CA . LEU A 1 476 ? 31.858 -11.723 8.463 1.00 78.38 476 LEU A CA 1
ATOM 3623 C C . LEU A 1 476 ? 33.033 -11.966 7.498 1.00 78.38 476 LEU A C 1
ATOM 3625 O O . LEU A 1 476 ? 33.313 -11.144 6.633 1.00 78.38 476 LEU A O 1
ATOM 3629 N N . LEU A 1 477 ? 33.668 -13.142 7.564 1.00 74.62 477 LEU A N 1
ATOM 3630 C CA . LEU A 1 477 ? 34.782 -13.486 6.674 1.00 74.62 477 LEU A CA 1
ATOM 3631 C C . LEU A 1 477 ? 34.359 -13.644 5.217 1.00 74.62 477 LEU A C 1
ATOM 3633 O O . LEU A 1 477 ? 35.096 -13.266 4.308 1.00 74.62 477 LEU A O 1
ATOM 3637 N N . ARG A 1 478 ? 33.170 -14.205 4.986 1.00 70.19 478 ARG A N 1
ATOM 3638 C CA . ARG A 1 478 ? 32.604 -14.326 3.639 1.00 70.19 478 ARG A CA 1
ATOM 3639 C C . ARG A 1 478 ? 32.304 -12.954 3.044 1.00 70.19 478 ARG A C 1
ATOM 3641 O O . ARG A 1 478 ? 32.618 -12.740 1.878 1.00 70.19 478 ARG A O 1
ATOM 3648 N N . LEU A 1 479 ? 31.775 -12.034 3.850 1.00 68.25 479 LEU A N 1
ATOM 3649 C CA . LEU A 1 479 ? 31.545 -10.645 3.447 1.00 68.25 479 LEU A CA 1
ATOM 3650 C C . LEU A 1 479 ? 32.860 -9.935 3.117 1.00 68.25 479 LEU A C 1
ATOM 3652 O O . LEU A 1 479 ? 32.995 -9.401 2.024 1.00 68.25 479 LEU A O 1
ATOM 3656 N N . ALA A 1 480 ? 33.863 -10.017 3.995 1.00 71.81 480 ALA A N 1
ATOM 3657 C CA . ALA A 1 480 ? 35.145 -9.347 3.775 1.00 71.81 480 ALA A CA 1
ATOM 3658 C C . ALA A 1 480 ? 35.894 -9.905 2.556 1.00 71.81 480 ALA A C 1
ATOM 3660 O O . ALA A 1 480 ? 36.536 -9.164 1.816 1.00 71.81 480 ALA A O 1
ATOM 3661 N N . LYS A 1 481 ? 35.774 -11.215 2.299 1.00 71.12 481 LYS A N 1
ATOM 3662 C CA . LYS A 1 481 ? 36.324 -11.853 1.097 1.00 71.12 481 LYS A CA 1
ATOM 3663 C C . LYS A 1 481 ? 35.607 -11.406 -0.177 1.00 71.12 481 LYS A C 1
ATOM 3665 O O . LYS A 1 481 ? 36.271 -11.191 -1.183 1.00 71.12 481 LYS A O 1
ATOM 3670 N N . ARG A 1 482 ? 34.278 -11.261 -0.136 1.00 62.41 482 ARG A N 1
ATOM 3671 C CA . ARG A 1 482 ? 33.472 -10.750 -1.257 1.00 62.41 482 ARG A CA 1
ATOM 3672 C C . ARG A 1 482 ? 33.840 -9.303 -1.589 1.00 62.41 482 ARG A C 1
ATOM 3674 O O . ARG A 1 482 ? 34.029 -8.976 -2.751 1.00 62.41 482 ARG A O 1
ATOM 3681 N N . ALA A 1 483 ? 34.003 -8.489 -0.555 1.00 61.81 483 ALA A N 1
ATOM 3682 C CA . ALA A 1 483 ? 34.388 -7.087 -0.636 1.00 61.81 483 ALA A CA 1
ATOM 3683 C C . ALA A 1 483 ? 35.882 -6.866 -0.943 1.00 61.81 483 ALA A C 1
ATOM 3685 O O . ALA A 1 483 ? 36.313 -5.736 -1.128 1.00 61.81 483 ALA A O 1
ATOM 3686 N N . SER A 1 484 ? 36.691 -7.932 -1.001 1.00 72.75 484 SER A N 1
ATOM 3687 C CA . SER A 1 484 ? 38.154 -7.854 -1.149 1.00 72.75 484 SER A CA 1
ATOM 3688 C C . SER A 1 484 ? 38.852 -6.993 -0.079 1.00 72.75 484 SER A C 1
ATOM 3690 O O . SER A 1 484 ? 39.921 -6.442 -0.320 1.00 72.75 484 SER A O 1
ATOM 3692 N N . VAL A 1 485 ? 38.282 -6.926 1.128 1.00 73.94 485 VAL A N 1
ATOM 3693 C CA . VAL A 1 485 ? 38.760 -6.116 2.274 1.00 73.94 485 VAL A CA 1
ATOM 3694 C C . VAL A 1 485 ? 39.334 -6.993 3.388 1.00 73.94 485 VAL A C 1
ATOM 3696 O O . VAL A 1 485 ? 39.265 -6.670 4.572 1.00 73.94 485 VAL A O 1
ATOM 3699 N N . LEU A 1 486 ? 39.883 -8.154 3.021 1.00 72.12 486 LEU A N 1
ATOM 3700 C CA . LEU A 1 486 ? 40.500 -9.060 3.986 1.00 72.12 486 LEU A CA 1
ATOM 3701 C C . LEU A 1 486 ? 41.731 -8.395 4.628 1.00 72.12 486 LEU A C 1
ATOM 3703 O O . LEU A 1 486 ? 42.632 -7.967 3.900 1.00 72.12 486 LEU A O 1
ATOM 3707 N N . PRO A 1 487 ? 41.817 -8.346 5.969 1.00 61.81 487 PRO A N 1
ATOM 3708 C CA . PRO A 1 487 ? 42.983 -7.797 6.646 1.00 61.81 487 PRO A CA 1
ATOM 3709 C C . PRO A 1 487 ? 44.249 -8.593 6.309 1.00 61.81 487 PRO A C 1
ATOM 3711 O O . PRO A 1 487 ? 44.224 -9.815 6.149 1.00 61.81 487 PRO A O 1
ATOM 3714 N N . THR A 1 488 ? 45.381 -7.900 6.214 1.00 61.00 488 THR A N 1
ATOM 3715 C CA . THR A 1 488 ? 46.616 -8.445 5.633 1.00 61.00 488 THR A CA 1
ATOM 3716 C C . THR A 1 488 ? 47.372 -9.423 6.542 1.00 61.00 488 THR A C 1
ATOM 3718 O O . THR A 1 488 ? 48.199 -10.183 6.033 1.00 61.00 488 THR A O 1
ATOM 3721 N N . ARG A 1 489 ? 47.098 -9.466 7.858 1.00 58.50 489 ARG A N 1
ATOM 3722 C CA . ARG A 1 489 ? 47.644 -10.443 8.828 1.00 58.50 489 ARG A CA 1
ATOM 3723 C C . ARG A 1 489 ? 46.685 -10.665 9.998 1.00 58.50 489 ARG A C 1
ATOM 3725 O O . ARG A 1 489 ? 45.848 -9.808 10.238 1.00 58.50 489 ARG A O 1
ATOM 3732 N N . GLY A 1 490 ? 46.847 -11.813 10.676 1.00 62.66 490 GLY A N 1
ATOM 3733 C CA . GLY A 1 490 ? 46.107 -12.292 11.858 1.00 62.66 490 GLY A CA 1
ATOM 3734 C C . GLY A 1 490 ? 45.096 -11.301 12.420 1.00 62.66 490 GLY A C 1
ATOM 3735 O O . GLY A 1 490 ? 45.472 -10.418 13.180 1.00 62.66 490 GLY A O 1
ATOM 3736 N N . PHE A 1 491 ? 43.846 -11.450 11.995 1.00 69.06 491 PHE A N 1
ATOM 3737 C CA . PHE A 1 491 ? 42.775 -10.517 12.308 1.00 69.06 491 PHE A CA 1
ATOM 3738 C C . PHE A 1 491 ? 41.900 -11.063 13.426 1.00 69.06 491 PHE A C 1
ATOM 3740 O O . PHE A 1 491 ? 41.530 -12.243 13.438 1.00 69.06 491 PHE A O 1
ATOM 3747 N N . GLU A 1 492 ? 41.533 -10.184 14.344 1.00 82.06 492 GLU A N 1
ATOM 3748 C CA . GLU A 1 492 ? 40.478 -10.450 15.299 1.00 82.06 492 GLU A CA 1
ATOM 3749 C C . GLU A 1 492 ? 39.114 -10.169 14.660 1.00 82.06 492 GLU A C 1
ATOM 3751 O O . GLU A 1 492 ? 38.975 -9.524 13.617 1.00 82.06 492 GLU A O 1
ATOM 3756 N N . ARG A 1 493 ? 38.055 -10.677 15.293 1.00 85.88 493 ARG A N 1
ATOM 3757 C CA . ARG A 1 493 ? 36.675 -10.451 14.846 1.00 85.88 493 ARG A CA 1
ATOM 3758 C C . ARG A 1 493 ? 36.357 -8.954 14.699 1.00 85.88 493 ARG A C 1
ATOM 3760 O O . ARG A 1 493 ? 35.622 -8.582 13.789 1.00 85.88 493 ARG A O 1
ATOM 3767 N N . SER A 1 494 ? 36.906 -8.121 15.579 1.00 84.81 494 SER A N 1
ATOM 3768 C CA . SER A 1 494 ? 36.713 -6.669 15.586 1.00 84.81 494 SER A CA 1
ATOM 3769 C C . SER A 1 494 ? 37.343 -5.991 14.368 1.00 84.81 494 SER A C 1
ATOM 3771 O O . SER A 1 494 ? 36.698 -5.144 13.756 1.00 84.81 494 SER A O 1
ATOM 3773 N N . ASP A 1 495 ? 38.540 -6.419 13.954 1.00 85.62 495 ASP A N 1
ATOM 3774 C CA . ASP A 1 495 ? 39.234 -5.877 12.774 1.00 85.62 495 ASP A CA 1
ATOM 3775 C C . ASP A 1 495 ? 38.448 -6.149 11.491 1.00 85.62 495 ASP A C 1
ATOM 3777 O O . ASP A 1 495 ? 38.374 -5.323 10.587 1.00 85.62 495 ASP A O 1
ATOM 3781 N N . LEU A 1 496 ? 37.813 -7.319 11.432 1.00 82.00 496 LEU A N 1
ATOM 3782 C CA . LEU A 1 496 ? 36.978 -7.739 10.317 1.00 82.00 496 LEU A CA 1
ATOM 3783 C C . LEU A 1 496 ? 35.684 -6.918 10.220 1.00 82.00 496 LEU A C 1
ATOM 3785 O O . LEU A 1 496 ? 35.248 -6.578 9.124 1.00 82.00 496 LEU A O 1
ATOM 3789 N N . ILE A 1 497 ? 35.079 -6.597 11.366 1.00 84.56 497 ILE A N 1
ATOM 3790 C CA . ILE A 1 497 ? 33.911 -5.712 11.451 1.00 84.56 497 ILE A CA 1
ATOM 3791 C C . ILE A 1 497 ? 34.305 -4.300 11.013 1.00 84.56 497 ILE A C 1
ATOM 3793 O O . ILE A 1 497 ? 33.596 -3.704 10.208 1.00 84.56 497 ILE A O 1
ATOM 3797 N N . GLN A 1 498 ? 35.443 -3.790 11.489 1.00 82.62 498 GLN A N 1
ATOM 3798 C CA . GLN A 1 498 ? 35.914 -2.451 11.147 1.00 82.62 498 GLN A CA 1
ATOM 3799 C C . GLN A 1 498 ? 36.266 -2.328 9.660 1.00 82.62 498 GLN A C 1
ATOM 3801 O O . GLN A 1 498 ? 35.804 -1.399 9.012 1.00 82.62 498 GLN A O 1
ATOM 3806 N N . ALA A 1 499 ? 36.970 -3.305 9.082 1.00 79.19 499 ALA A N 1
ATOM 3807 C CA . ALA A 1 499 ? 37.280 -3.318 7.651 1.00 79.19 499 ALA A CA 1
ATOM 3808 C C . ALA A 1 499 ? 36.013 -3.319 6.774 1.00 79.19 499 ALA A C 1
ATOM 3810 O O . ALA A 1 499 ? 35.963 -2.658 5.738 1.00 79.19 499 ALA A O 1
ATOM 3811 N N . LEU A 1 500 ? 34.966 -4.030 7.205 1.00 78.38 500 LEU A N 1
ATOM 3812 C CA . LEU A 1 500 ? 33.669 -4.034 6.530 1.00 78.38 500 LEU A CA 1
ATOM 3813 C C . LEU A 1 500 ? 32.936 -2.688 6.647 1.00 78.38 500 LEU A C 1
ATOM 3815 O O . LEU A 1 500 ? 32.329 -2.257 5.667 1.00 78.38 500 LEU A O 1
ATOM 3819 N N . LEU A 1 501 ? 33.021 -2.011 7.795 1.00 79.31 501 LEU A N 1
ATOM 3820 C CA . LEU A 1 501 ? 32.458 -0.668 7.987 1.00 79.31 501 LEU A CA 1
ATOM 3821 C C . LEU A 1 501 ? 33.201 0.381 7.153 1.00 79.31 501 LEU A C 1
ATOM 3823 O O . LEU A 1 501 ? 32.570 1.144 6.426 1.00 79.31 501 LEU A O 1
ATOM 3827 N N . ASP A 1 502 ? 34.534 0.370 7.195 1.00 77.69 502 ASP A N 1
ATOM 3828 C CA . ASP A 1 502 ? 35.390 1.320 6.474 1.00 77.69 502 ASP A CA 1
ATOM 3829 C C . ASP A 1 502 ? 35.239 1.182 4.953 1.00 77.69 502 ASP A C 1
ATOM 3831 O O . ASP A 1 502 ? 35.322 2.163 4.216 1.00 77.69 502 ASP A O 1
ATOM 3835 N N . SER A 1 503 ? 34.972 -0.036 4.474 1.00 72.88 503 SER A N 1
ATOM 3836 C CA . SER A 1 503 ? 34.688 -0.297 3.060 1.00 72.88 503 SER A CA 1
ATOM 3837 C C . SER A 1 503 ? 33.290 0.138 2.604 1.00 72.88 503 SER A C 1
ATOM 3839 O O . SER A 1 503 ? 33.016 0.147 1.407 1.00 72.88 503 SER A O 1
ATOM 3841 N N . GLY A 1 504 ? 32.390 0.476 3.533 1.00 62.66 504 GLY A N 1
ATOM 3842 C CA . GLY A 1 504 ? 30.991 0.791 3.233 1.00 62.66 504 GLY A CA 1
ATOM 3843 C C . GLY A 1 504 ? 30.126 -0.422 2.859 1.00 62.66 504 GLY A C 1
ATOM 3844 O O . GLY A 1 504 ? 28.946 -0.255 2.548 1.00 62.66 504 GLY A O 1
ATOM 3845 N N . GLU A 1 505 ? 30.677 -1.638 2.915 1.00 68.00 505 GLU A N 1
ATOM 3846 C CA . GLU A 1 505 ? 29.963 -2.906 2.695 1.00 68.00 505 GLU A CA 1
ATOM 3847 C C . GLU A 1 505 ? 29.101 -3.315 3.887 1.00 68.00 505 GLU A C 1
ATOM 3849 O O . GLU A 1 505 ? 28.231 -4.177 3.755 1.00 68.00 505 GLU A O 1
ATOM 3854 N N . MET A 1 506 ? 29.322 -2.699 5.047 1.00 76.88 506 MET A N 1
ATOM 3855 C CA . MET A 1 506 ? 28.485 -2.845 6.225 1.00 76.88 506 MET A CA 1
ATOM 3856 C C . MET A 1 506 ? 28.158 -1.475 6.815 1.00 76.88 506 MET A C 1
ATOM 3858 O O . MET A 1 506 ? 29.030 -0.624 6.939 1.00 76.88 506 MET A O 1
ATOM 3862 N N . VAL A 1 507 ? 26.903 -1.270 7.198 1.00 77.00 507 VAL A N 1
ATOM 3863 C CA . VAL A 1 507 ? 26.404 -0.074 7.876 1.00 77.00 507 VAL A CA 1
ATOM 3864 C C . VAL A 1 507 ? 25.683 -0.526 9.138 1.00 77.00 507 VAL A C 1
ATOM 3866 O O . VAL A 1 507 ? 24.785 -1.370 9.074 1.00 77.00 507 VAL A O 1
ATOM 3869 N N . ILE A 1 508 ? 26.081 0.029 10.283 1.00 81.56 508 ILE A N 1
ATOM 3870 C CA . ILE A 1 508 ? 25.413 -0.235 11.558 1.00 81.56 508 ILE A CA 1
ATOM 3871 C C . ILE A 1 508 ? 24.311 0.803 11.760 1.00 81.56 508 ILE A C 1
ATOM 3873 O O . ILE A 1 508 ? 24.581 1.996 11.667 1.00 81.56 508 ILE A O 1
ATOM 3877 N N . ARG A 1 509 ? 23.078 0.356 12.021 1.00 73.88 509 ARG A N 1
ATOM 3878 C CA . ARG A 1 509 ? 21.982 1.237 12.458 1.00 73.88 509 ARG A CA 1
ATOM 3879 C C . ARG A 1 509 ? 21.837 1.172 13.977 1.00 73.88 509 ARG A C 1
ATOM 3881 O O . ARG A 1 509 ? 21.938 0.084 14.547 1.00 73.88 509 ARG A O 1
ATOM 3888 N N . ASP A 1 510 ? 21.572 2.317 14.597 1.00 60.53 510 ASP A N 1
ATOM 3889 C CA . ASP A 1 510 ? 21.207 2.402 16.011 1.00 60.53 510 ASP A CA 1
ATOM 3890 C C . ASP A 1 510 ? 19.738 1.982 16.204 1.00 60.53 510 ASP A C 1
ATOM 3892 O O . ASP A 1 510 ? 18.896 2.245 15.340 1.00 60.53 510 ASP A O 1
ATOM 3896 N N . ASP A 1 511 ? 19.433 1.325 17.330 1.00 51.59 511 ASP A N 1
ATOM 3897 C CA . ASP A 1 511 ? 18.086 0.817 17.653 1.00 51.59 511 ASP A CA 1
ATOM 3898 C C . ASP A 1 511 ? 17.035 1.948 17.779 1.00 51.59 511 ASP A C 1
ATOM 3900 O O . ASP A 1 511 ? 15.837 1.701 17.657 1.00 51.59 511 ASP A O 1
ATOM 3904 N N . ASP A 1 512 ? 17.483 3.201 17.906 1.00 44.09 512 ASP A N 1
ATOM 3905 C CA . ASP A 1 512 ? 16.651 4.401 18.010 1.00 44.09 512 ASP A CA 1
ATOM 3906 C C . ASP A 1 512 ? 16.700 5.256 16.734 1.00 44.09 512 ASP A C 1
ATOM 3908 O O . ASP A 1 512 ? 17.160 6.391 16.767 1.00 44.09 512 ASP A O 1
ATOM 3912 N N . GLY A 1 513 ? 16.240 4.725 15.594 1.00 43.00 513 GLY A N 1
ATOM 3913 C CA . GLY A 1 513 ? 15.660 5.501 14.477 1.00 43.00 513 GLY A CA 1
ATOM 3914 C C . GLY A 1 513 ? 16.389 6.760 13.963 1.00 43.00 513 GLY A C 1
ATOM 3915 O O . GLY A 1 513 ? 15.756 7.594 13.318 1.00 43.00 513 GLY A O 1
ATOM 3916 N N . GLY A 1 514 ? 17.685 6.923 14.220 1.00 34.47 514 GLY A N 1
ATOM 3917 C CA . GLY A 1 514 ? 18.450 8.126 13.922 1.00 34.47 514 GLY A CA 1
ATOM 3918 C C . GLY A 1 514 ? 19.807 7.745 13.363 1.00 34.47 514 GLY A C 1
ATOM 3919 O O . GLY A 1 514 ? 20.679 7.274 14.080 1.00 34.47 514 GLY A O 1
ATOM 3920 N N . THR A 1 515 ? 19.991 7.931 12.061 1.00 38.88 515 THR A N 1
ATOM 3921 C CA . THR A 1 515 ? 21.297 7.796 11.411 1.00 38.88 515 THR A CA 1
ATOM 3922 C C . THR A 1 515 ? 22.214 8.931 11.865 1.00 38.88 515 THR A C 1
ATOM 3924 O O . THR A 1 515 ? 21.876 10.098 11.649 1.00 38.88 515 THR A O 1
ATOM 3927 N 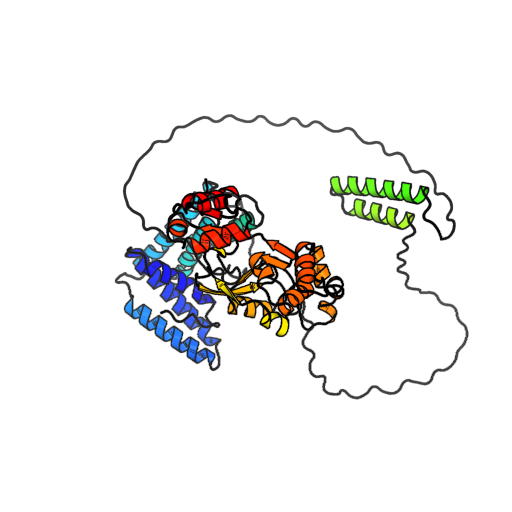N . ARG A 1 516 ? 23.362 8.603 12.465 1.00 31.20 516 ARG A N 1
ATOM 3928 C CA . ARG A 1 516 ? 24.522 9.502 12.535 1.00 31.20 516 ARG A CA 1
ATOM 3929 C C . ARG A 1 516 ? 25.491 9.234 11.399 1.00 31.20 516 ARG A C 1
ATOM 3931 O O . ARG A 1 516 ? 25.653 8.047 11.042 1.00 31.20 516 ARG A O 1
#

Sequence (516 aa):
MASAAPSELKAVTPYLKRAEELDNAESPEAQVVAFYCRQYAMELGIALRGEAGGENGDKTQAFLLSLMERLEASKPEVSKEDGEQIVYKFASDVFDRADAEDRGGRATKSTARTFYAASIFFDTLKQFGDRGHEVDEKCRYAKWKAADILKALKEGRAPSSGGPADLLPPIDQPDPPPYADIPPVVAPSTSPVAATAPSMPVVDPAPPVVVPAPPVVVPAPPSAPPRLARGETSEAQIADAIEYSKFAIAALEARDIPLAAMRLQAALTTLGGNHESTAPDRQREIPQRTVPPPPPPPTPRTRQEAAPPQRGPPPASSVALSRLPQIRVRAAHLDEETTACCICLEDHVVNSMVTRMPCGHLFHSDCLTDWLSRHCSCPVCRFEIGTDVAGFELGRAERNRRNRRFVRIRRTELDELPVKAVRDLLAAAGESERMRTCLERADLVELAMWSDHVAVIEDRLVATRAEVDKMATAALLRLAKRASVLPTRGFERSDLIQALLDSGEMVIRDDDGGTR

Solvent-accessible surface area (backbone atoms only — not comparable to full-atom values): 31176 Å² total; per-residue (Å²): 136,82,77,77,73,50,85,88,38,59,86,31,48,60,32,44,52,53,17,60,61,23,66,75,45,90,46,71,66,39,43,48,39,18,41,45,24,42,50,43,24,49,56,53,44,58,65,51,51,82,76,50,76,64,82,62,28,57,53,49,48,54,50,51,51,55,52,50,55,49,49,68,76,53,60,65,98,61,55,72,69,58,46,50,51,51,37,52,50,52,22,46,57,42,34,52,55,26,49,52,35,25,62,65,70,62,59,42,75,64,35,20,31,34,17,39,52,20,23,51,46,42,57,41,48,57,83,80,50,90,71,56,70,68,51,56,50,51,27,51,49,22,47,51,48,19,51,48,36,51,50,24,55,75,69,74,39,81,54,78,60,62,79,80,86,78,80,85,74,91,72,76,84,70,78,78,76,60,62,48,82,56,78,82,82,77,78,90,81,91,80,89,81,90,80,85,87,83,90,83,84,94,79,87,83,81,85,87,86,88,80,88,83,83,86,85,84,84,84,84,86,84,85,86,81,85,91,79,83,87,87,73,84,46,73,64,37,53,52,53,26,51,52,29,46,53,53,20,51,55,25,51,75,71,66,36,60,72,60,18,52,54,27,46,53,50,22,40,48,58,63,65,57,79,83,82,87,73,86,87,87,82,91,81,90,85,84,93,78,92,76,83,85,82,81,84,80,82,76,87,70,85,71,76,79,72,75,76,85,74,91,64,73,61,33,33,22,71,68,48,60,73,66,46,50,76,41,69,39,45,74,81,60,49,49,99,82,46,34,35,16,85,73,52,34,38,67,64,54,74,68,39,73,28,29,35,45,64,61,53,54,50,26,47,50,67,57,48,49,61,49,30,67,63,26,24,47,40,91,86,77,56,40,69,56,53,44,80,48,66,81,65,51,60,58,44,43,55,55,23,52,79,68,71,41,42,32,38,43,42,46,67,54,63,74,67,48,54,70,67,56,52,51,53,50,38,45,67,42,52,39,60,70,69,54,70,76,42,86,50,70,64,47,50,53,51,48,42,66,76,30,99,34,34,48,65,40,78,72,59,45,64,42,37,63,71,52,60,71,67,49,55,68,71,55,56,49,53,50,23,57,72,70,70,48,62,73,93,59,95,70,52,74,65,55,55,52,48,40,29,41,78,68,58,45,31,46,77,45,59,96,73,90,56,92,130

pLDDT: mean 74.32, std 19.95, range [28.73, 95.81]

Radius of gyration: 32.84 Å; Cα contacts (8 Å, |Δi|>4): 539; chains: 1; bounding box: 75×72×106 Å

Foldseek 3Di:
DQDDQQPLLLVLNQLQVQLVLLVPPPDPLSLLLSLLSLVLSLVVLVVSLVVDDDPSSVVSVVNSVVSVVVSVVSPDPDDPVVSLVSLVVVLVVLLVVLLVCLLVLNHDLQSLQSLLNSLSSLVSSVVVPDPDPVSVVSNVCSQVQSVQSVVCVLVVHRRHRDDDPDDDDDDDDDDRQFHDDHPRPDDDDDDDDDDDDDDDDDDDDDDDDDDDDDDDDDDDDDDDDDDDDDDDLDPVLVVQLVVLQVVLVVCVVVVNNVSSVVSNVVSCVSRVDDPDDDDDDDDDDDDDDDDDDDDDDDDDDPPPDDPDPDPDAAFADPVQLVLFDWDQAAPLQCDPQAQAASQNRHGDDHRDIWTADQLGHTHRSVSVVVVRNGAQADPSQGQGIHDPDPVSNVCSLVVCVVSQRAGEDELVRLVPDDLVSLQVSCVSNVVVPVVVPDPDSVSSSVCLVPDSRYHYHYAAAEEAPVRLVPDDLVVLVVLCVVLVQDDPDDDDSVNSVVSCVVSRSYDHDYPPPDDD

Mean predicted aligned error: 22.12 Å

Secondary structure (DSSP, 8-state):
-PPPPPGGGTTTHHHHHHHHHHHT---HHHHHHHHHHHHHHHHHHHHHHTT--SHHHHHHHHHHHHHHHHHHHT--SS-HHHHHHHHHHHHHHHHHHHHHHHHTT---HHHHHHHHHHHHHHHHGGGTS--HHHHHHHHHHHHHHHHHHHHHHHTTPPPPPSPPSS---------PPPP------PPPPP-------------PPPPPPP-PPPPPPPPPPPPPPPP--SS---HHHHHHHHHHHHHHHHHHHTT-HHHHHHHHHHHHHHTT-----------------PPPPPPPPPP------PPP--SSPPPPPHHHHHTSPEEE--GGG--TTTSB-TTT--B--TT-EEEEPTTS-EEEHHHHHHHHTT-SB-TTT--B---S-HHHHTTHHHHHHHTT--EEEEHHHHHHS-HHHHHHHHHHTT-TTGGGG--SHHHHHHHHHS-TTEEEEP--EEEEHHHHHHS-HHHHHHHHHHTT---SS---HHHHHHHHHHTTSEEEEPSSS---

Nearest PDB structures (foldseek):
  4txr-assembly1_A  TM=8.833E-01  e=7.566E-07  Homo sapiens
  4txp-assembly2_B  TM=8.834E-01  e=1.255E-05  Homo sapiens
  4txp-assembly3_C  TM=9.095E-01  e=2.819E-05  Homo sapiens
  4v3k-assembly2_C  TM=8.704E-01  e=4.820E-03  Homo sapiens
  4v3k-assembly1_F  TM=8.618E-01  e=6.413E-03  Homo sapiens

Organism: NCBI:txid2483200

InterPro domains:
  IPR001841 Zinc finger, RING-type [PF13639] (340-382)
  IPR001841 Zinc finger, RING-type [PS50089] (341-382)
  IPR001841 Zinc finger, RING-type [SM00184] (341-381)
  IPR013083 Zinc finger, RING/FYVE/PHD-type [G3DSA:3.30.40.10] (303-387)
  IPR023175 Vta1/Callose synthase, N-terminal domain superfamily [G3DSA:1.25.40.270] (1-159)
  IPR039431 Vta1/callose synthase, N-terminal [PF04652] (12-155)
  IPR044538 Vacuolar protein sorting-associated protein Vta1-like [PTHR46009] (1-164)